Protein AF-A0A942MN88-F1 (afdb_monomer)

Radius of gyration: 26.81 Å; Cα contacts (8 Å, |Δi|>4): 847; chains: 1; bounding box: 69×99×67 Å

Nearest PDB structures (foldseek):
  7yld-assembly2_I  TM=6.747E-01  e=7.958E-02  Homo sapiens
  5nkq-assembly2_E  TM=6.078E-01  e=1.131E-01  Homo sapiens
  8vse-assembly1_B  TM=5.949E-01  e=2.404E-01  Homo sapiens
  5fmv-assembly2_B  TM=5.743E-01  e=1.779E-01  Homo sapiens
  5fn6-assembly1_A  TM=6.094E-01  e=5.941E-01  Homo sapiens

pLDDT: mean 86.39, std 17.45, range [26.77, 98.75]

Structure (mmCIF, N/CA/C/O backbone):
data_AF-A0A942MN88-F1
#
_entry.id   AF-A0A942MN88-F1
#
loop_
_atom_site.group_PDB
_atom_site.id
_atom_site.type_symbol
_atom_site.label_atom_id
_atom_site.label_alt_id
_atom_site.label_comp_id
_atom_site.label_asym_id
_atom_site.label_entity_id
_atom_site.label_seq_id
_atom_site.pdbx_PDB_ins_code
_atom_site.Cartn_x
_atom_site.Cartn_y
_atom_site.Cartn_z
_atom_site.occupancy
_atom_site.B_iso_or_equiv
_atom_site.auth_seq_id
_atom_site.auth_comp_id
_atom_site.auth_asym_id
_atom_site.auth_atom_id
_atom_site.pdbx_PDB_model_num
ATOM 1 N N . MET A 1 1 ? -26.179 -80.599 21.611 1.00 48.19 1 MET A N 1
ATOM 2 C CA . MET A 1 1 ? -25.058 -79.661 21.857 1.00 48.19 1 MET A CA 1
ATOM 3 C C . MET A 1 1 ? -25.198 -78.451 20.947 1.00 48.19 1 MET A C 1
ATOM 5 O O . MET A 1 1 ? -25.072 -78.626 19.746 1.00 48.19 1 MET A O 1
ATOM 9 N N . ARG A 1 2 ? -25.474 -77.267 21.509 1.00 36.81 2 ARG A N 1
ATOM 10 C CA . ARG A 1 2 ? -25.031 -75.930 21.048 1.00 36.81 2 ARG A CA 1
ATOM 11 C C . ARG A 1 2 ? -25.693 -74.883 21.954 1.00 36.81 2 ARG A C 1
ATOM 13 O O . ARG A 1 2 ? -26.876 -74.598 21.826 1.00 36.81 2 ARG A O 1
ATOM 20 N N . ARG A 1 3 ? -24.926 -74.382 22.929 1.00 35.56 3 ARG A N 1
ATOM 21 C CA . ARG A 1 3 ? -25.271 -73.214 23.753 1.00 35.56 3 ARG A CA 1
ATOM 22 C C . ARG A 1 3 ? -25.051 -71.965 22.899 1.00 35.56 3 ARG A C 1
ATOM 24 O O . ARG A 1 3 ? -23.946 -71.768 22.407 1.00 35.56 3 ARG A O 1
ATOM 31 N N . VAL A 1 4 ? -26.077 -71.134 22.744 1.00 38.09 4 VAL A N 1
ATOM 32 C CA . VAL A 1 4 ? -25.936 -69.785 22.184 1.00 38.09 4 VAL A CA 1
ATOM 33 C C . VAL A 1 4 ? -25.640 -68.842 23.347 1.00 38.09 4 VAL A C 1
ATOM 35 O O . VAL A 1 4 ? -26.490 -68.614 24.204 1.00 38.09 4 VAL A O 1
ATOM 38 N N . VAL A 1 5 ? -24.406 -68.347 23.403 1.00 37.16 5 VAL A N 1
ATOM 39 C CA . VAL A 1 5 ? -23.957 -67.322 24.350 1.00 37.16 5 VAL A CA 1
ATOM 40 C C . VAL A 1 5 ? -24.321 -65.958 23.760 1.00 37.16 5 VAL A C 1
ATOM 42 O O . VAL A 1 5 ? -23.873 -65.625 22.666 1.00 37.16 5 VAL A O 1
ATOM 45 N N . ARG A 1 6 ? -25.137 -65.167 24.465 1.00 38.16 6 ARG A N 1
ATOM 46 C CA . ARG A 1 6 ? -25.313 -63.737 24.172 1.00 38.16 6 ARG A CA 1
ATOM 47 C C . ARG A 1 6 ? -24.191 -62.971 24.871 1.00 38.16 6 ARG A C 1
ATOM 49 O O . ARG A 1 6 ? -24.180 -62.887 26.094 1.00 38.16 6 ARG A O 1
ATOM 56 N N . ILE A 1 7 ? -23.246 -62.452 24.091 1.00 36.00 7 ILE A N 1
ATOM 57 C CA . ILE A 1 7 ? -22.217 -61.518 24.557 1.00 36.00 7 ILE A CA 1
ATOM 58 C C . ILE A 1 7 ? -22.755 -60.105 24.328 1.00 36.00 7 ILE A C 1
ATOM 60 O O . ILE A 1 7 ? -22.935 -59.681 23.188 1.00 36.00 7 ILE A O 1
ATOM 64 N N . SER A 1 8 ? -23.029 -59.392 25.417 1.00 38.06 8 SER A N 1
ATOM 65 C CA . SER A 1 8 ? -23.282 -57.953 25.405 1.00 38.06 8 SER A CA 1
ATOM 66 C C . SER A 1 8 ? -21.958 -57.231 25.155 1.00 38.06 8 SER A C 1
ATOM 68 O O . SER A 1 8 ? -21.059 -57.282 25.992 1.00 38.06 8 SER A O 1
ATOM 70 N N . ILE A 1 9 ? -21.818 -56.583 24.000 1.00 36.53 9 ILE A N 1
ATOM 71 C CA . ILE A 1 9 ? -20.652 -55.754 23.680 1.00 36.53 9 ILE A CA 1
ATOM 72 C C . ILE A 1 9 ? -20.867 -54.378 24.319 1.00 36.53 9 ILE A C 1
ATOM 74 O O . ILE A 1 9 ? -21.666 -53.577 23.839 1.00 36.53 9 ILE A O 1
ATOM 78 N N . LEU A 1 10 ? -20.154 -54.116 25.417 1.00 34.75 10 LEU A N 1
ATOM 79 C CA . LEU A 1 10 ? -19.935 -52.769 25.940 1.00 34.75 10 LEU A CA 1
ATOM 80 C C . LEU A 1 10 ? -18.941 -52.070 24.998 1.00 34.75 10 LEU A C 1
ATOM 82 O O . LEU A 1 10 ? -17.760 -52.416 24.969 1.00 34.75 10 LEU A O 1
ATOM 86 N N . ALA A 1 11 ? -19.409 -51.111 24.202 1.00 33.66 11 ALA A N 1
ATOM 87 C CA . ALA A 1 11 ? -18.533 -50.266 23.399 1.00 33.66 11 ALA A CA 1
ATOM 88 C C . ALA A 1 11 ? -17.874 -49.213 24.307 1.00 33.66 11 ALA A C 1
ATOM 90 O O . ALA A 1 11 ? -18.468 -48.182 24.619 1.00 33.66 11 ALA A O 1
ATOM 91 N N . LEU A 1 12 ? -16.645 -49.486 24.755 1.00 33.72 12 LEU A N 1
ATOM 92 C CA . LEU A 1 12 ? -15.771 -48.487 25.369 1.00 33.72 12 LEU A CA 1
ATOM 93 C C . LEU A 1 12 ? -15.267 -47.550 24.258 1.00 33.72 12 LEU A C 1
ATOM 95 O O . LEU A 1 12 ? -14.360 -47.897 23.501 1.00 33.72 12 LEU A O 1
ATOM 99 N N . ALA A 1 13 ? -15.867 -46.368 24.134 1.00 31.88 13 ALA A N 1
ATOM 100 C CA . ALA A 1 13 ? -15.343 -45.315 23.273 1.00 31.88 13 ALA A CA 1
ATOM 101 C C . ALA A 1 13 ? -14.094 -44.705 23.931 1.00 31.88 13 ALA A C 1
ATOM 103 O O . ALA A 1 13 ? -14.189 -43.863 24.823 1.00 31.88 13 ALA A O 1
ATOM 104 N N . PHE A 1 14 ? -12.911 -45.145 23.501 1.00 30.67 14 PHE A N 1
ATOM 105 C CA . PHE A 1 14 ? -11.659 -44.443 23.773 1.00 30.67 14 PHE A CA 1
ATOM 106 C C . PHE A 1 14 ? -11.681 -43.102 23.027 1.00 30.67 14 PHE A C 1
ATOM 108 O O . PHE A 1 14 ? -11.453 -43.043 21.821 1.00 30.67 14 PHE A O 1
ATOM 115 N N . VAL A 1 15 ? -11.961 -42.015 23.747 1.00 33.12 15 VAL A N 1
ATOM 116 C CA . VAL A 1 15 ? -11.754 -40.651 23.249 1.00 33.12 15 VAL A CA 1
ATOM 117 C C . VAL A 1 15 ? -10.251 -40.383 23.267 1.00 33.12 15 VAL A C 1
ATOM 119 O O . VAL A 1 15 ? -9.682 -39.966 24.273 1.00 33.12 15 VAL A O 1
ATOM 122 N N . THR A 1 16 ? -9.578 -40.659 22.153 1.00 32.28 16 THR A N 1
ATOM 123 C CA . THR A 1 16 ? -8.215 -40.177 21.929 1.00 32.28 16 THR A CA 1
ATOM 124 C C . THR A 1 16 ? -8.277 -38.674 21.682 1.00 32.28 16 THR A C 1
ATOM 126 O O . THR A 1 16 ? -8.626 -38.229 20.589 1.00 32.28 16 THR A O 1
ATOM 129 N N . ILE A 1 17 ? -7.959 -37.886 22.707 1.00 34.47 17 ILE A N 1
ATOM 130 C CA . ILE A 1 17 ? -7.768 -36.439 22.588 1.00 34.47 17 ILE A CA 1
ATOM 131 C C . ILE A 1 17 ? -6.492 -36.215 21.771 1.00 34.47 17 ILE A C 1
ATOM 133 O O . ILE A 1 17 ? -5.378 -36.301 22.288 1.00 34.47 17 ILE A O 1
ATOM 137 N N . TRP A 1 18 ? -6.649 -35.941 20.478 1.00 26.77 18 TRP A N 1
ATOM 138 C CA . TRP A 1 18 ? -5.583 -35.345 19.684 1.00 26.77 18 TRP A CA 1
ATOM 139 C C . TRP A 1 18 ? -5.462 -33.877 20.094 1.00 26.77 18 TRP A C 1
ATOM 141 O O . TRP A 1 18 ? -6.282 -33.044 19.718 1.00 26.77 18 TRP A O 1
ATOM 151 N N . PHE A 1 19 ? -4.424 -33.546 20.861 1.00 32.50 19 PHE A N 1
ATOM 152 C CA . PHE A 1 19 ? -3.943 -32.170 20.931 1.00 32.50 19 PHE A CA 1
ATOM 153 C C . PHE A 1 19 ? -3.321 -31.824 19.575 1.00 32.50 19 PHE A C 1
ATOM 155 O O . PHE A 1 19 ? -2.117 -31.974 19.366 1.00 32.50 19 PHE A O 1
ATOM 162 N N . SER A 1 20 ? -4.132 -31.355 18.630 1.00 32.28 20 SER A N 1
ATOM 163 C CA . SER A 1 20 ? -3.608 -30.603 17.498 1.00 32.28 20 SER A CA 1
ATOM 164 C C . SER A 1 20 ? -3.019 -29.310 18.054 1.00 32.28 20 SER A C 1
ATOM 166 O O . SER A 1 20 ? -3.753 -28.409 18.461 1.00 32.28 20 SER A O 1
ATOM 168 N N . LYS A 1 21 ? -1.684 -29.230 18.118 1.00 31.91 21 LYS A N 1
ATOM 169 C CA . LYS A 1 21 ? -0.974 -27.965 18.329 1.00 31.91 21 LYS A CA 1
ATOM 170 C C . LYS A 1 21 ? -1.474 -26.985 17.271 1.00 31.91 21 LYS A C 1
ATOM 172 O O . LYS A 1 21 ? -1.145 -27.119 16.096 1.00 31.91 21 LYS A O 1
ATOM 177 N N . THR A 1 22 ? -2.278 -26.015 17.684 1.00 30.91 22 THR A N 1
ATOM 178 C CA . THR A 1 22 ? -2.626 -24.863 16.859 1.00 30.91 22 THR A CA 1
ATOM 179 C C . THR A 1 22 ? -1.356 -24.053 16.660 1.00 30.91 22 THR A C 1
ATOM 181 O O . THR A 1 22 ? -0.940 -23.293 17.536 1.00 30.91 22 THR A O 1
ATOM 184 N N . TYR A 1 23 ? -0.701 -24.247 15.520 1.00 29.58 23 TYR A N 1
ATOM 185 C CA . TYR A 1 23 ? 0.292 -23.300 15.048 1.00 29.58 23 TYR A CA 1
ATOM 186 C C . TYR A 1 23 ? -0.467 -22.037 14.656 1.00 29.58 23 TYR A C 1
ATOM 188 O O . TYR A 1 23 ? -1.224 -22.036 13.689 1.00 29.58 23 TYR A O 1
ATOM 196 N N . ALA A 1 24 ? -0.293 -20.969 15.433 1.00 30.34 24 ALA A N 1
ATOM 197 C CA . ALA A 1 24 ? -0.663 -19.636 14.995 1.00 30.34 24 ALA A CA 1
ATOM 198 C C . ALA A 1 24 ? 0.116 -19.356 13.702 1.00 30.34 24 ALA A C 1
ATOM 200 O O . ALA A 1 24 ? 1.336 -19.189 13.728 1.00 30.34 24 ALA A O 1
ATOM 201 N N . THR A 1 25 ? -0.569 -19.390 12.562 1.00 29.72 25 THR A N 1
ATOM 202 C CA . THR A 1 25 ? 0.025 -19.091 11.261 1.00 29.72 25 THR A CA 1
ATOM 203 C C . THR A 1 25 ? 0.456 -17.635 11.260 1.00 29.72 25 THR A C 1
ATOM 205 O O . THR A 1 25 ? -0.370 -16.723 11.260 1.00 29.72 25 THR A O 1
ATOM 208 N N . SER A 1 26 ? 1.770 -17.422 11.299 1.00 30.77 26 SER A N 1
ATOM 209 C CA . SER A 1 26 ? 2.384 -16.114 11.141 1.00 30.77 26 SER A CA 1
ATOM 210 C C . SER A 1 26 ? 2.023 -15.577 9.761 1.00 30.77 26 SER A C 1
ATOM 212 O O . SER A 1 26 ? 2.574 -16.029 8.759 1.00 30.77 26 SER A O 1
ATOM 214 N N . THR A 1 27 ? 1.132 -14.599 9.677 1.00 36.47 27 THR A N 1
ATOM 215 C CA . THR A 1 27 ? 1.023 -13.791 8.467 1.00 36.47 27 THR A CA 1
ATOM 216 C C . THR A 1 27 ? 2.273 -12.919 8.448 1.00 36.47 27 THR A C 1
ATOM 218 O O . THR A 1 27 ? 2.169 -11.799 8.850 1.00 36.47 27 THR A O 1
ATOM 221 N N . GLN A 1 28 ? 3.495 -13.367 8.153 1.00 43.44 28 GLN A N 1
ATOM 222 C CA . GLN A 1 28 ? 4.555 -12.430 7.734 1.00 43.44 28 GLN A CA 1
ATOM 223 C C . GLN A 1 28 ? 4.599 -12.424 6.200 1.00 43.44 28 GLN A C 1
ATOM 225 O O . GLN A 1 28 ? 4.146 -13.401 5.612 1.00 43.44 28 GLN A O 1
ATOM 230 N N . LEU A 1 29 ? 5.173 -11.418 5.514 1.00 55.44 29 LEU A N 1
ATOM 231 C CA . LEU A 1 29 ? 5.824 -11.752 4.236 1.00 55.44 29 LEU A CA 1
ATOM 232 C C . LEU A 1 29 ? 6.859 -12.813 4.587 1.00 55.44 29 LEU A C 1
ATOM 234 O O . LEU A 1 29 ? 7.939 -12.487 5.101 1.00 55.44 29 LEU A O 1
ATOM 238 N N . ILE A 1 30 ? 6.463 -14.075 4.419 1.00 60.91 30 ILE A N 1
ATOM 239 C CA . ILE A 1 30 ? 7.318 -15.226 4.621 1.00 60.91 30 ILE A CA 1
ATOM 240 C C . ILE A 1 30 ? 8.182 -15.252 3.380 1.00 60.91 30 ILE A C 1
ATOM 242 O O . ILE A 1 30 ? 7.844 -15.832 2.351 1.00 60.91 30 ILE A O 1
ATOM 246 N N . LEU A 1 31 ? 9.288 -14.525 3.480 1.00 72.38 31 LEU A N 1
ATOM 247 C CA . LEU A 1 31 ? 10.402 -14.737 2.587 1.00 72.38 31 LEU A CA 1
ATOM 248 C C . LEU A 1 31 ? 10.834 -16.193 2.775 1.00 72.38 31 LEU A C 1
ATOM 250 O O . LEU A 1 31 ? 10.875 -16.690 3.902 1.00 72.38 31 LEU A O 1
ATOM 254 N N . ASP A 1 32 ? 11.149 -16.871 1.683 1.00 79.25 32 ASP A N 1
ATOM 255 C CA . ASP A 1 32 ? 11.438 -18.308 1.659 1.00 79.25 32 ASP A CA 1
ATOM 256 C C . ASP A 1 32 ? 12.740 -18.720 2.379 1.00 79.25 32 ASP A C 1
ATOM 258 O O . ASP A 1 32 ? 13.160 -19.872 2.307 1.00 79.25 32 ASP A O 1
ATOM 262 N N . GLY A 1 33 ? 13.395 -17.781 3.064 1.00 81.00 33 GLY A N 1
ATOM 263 C CA . GLY A 1 33 ? 14.619 -17.997 3.829 1.00 81.00 33 GLY A CA 1
ATOM 264 C C . GLY A 1 33 ? 15.885 -17.943 2.980 1.00 81.00 33 GLY A C 1
ATOM 265 O O . GLY A 1 33 ? 16.982 -18.004 3.531 1.00 81.00 33 GLY A O 1
ATOM 266 N N . THR A 1 34 ? 15.767 -17.800 1.656 1.00 89.12 34 THR A N 1
ATOM 267 C CA . THR A 1 34 ? 16.928 -17.753 0.757 1.00 89.12 34 THR A CA 1
ATOM 268 C C . THR A 1 34 ? 17.582 -16.374 0.697 1.00 89.12 34 THR A C 1
ATOM 270 O O . THR A 1 34 ? 18.749 -16.273 0.312 1.00 89.12 34 THR A O 1
ATOM 273 N N . GLN A 1 35 ? 16.860 -15.322 1.088 1.00 92.06 35 GLN A N 1
ATOM 274 C CA . GLN A 1 35 ? 17.351 -13.948 1.126 1.00 92.06 35 GLN A CA 1
ATOM 275 C C . GLN A 1 35 ? 18.503 -13.768 2.107 1.00 92.06 35 GLN A C 1
ATOM 277 O O . GLN A 1 35 ? 18.59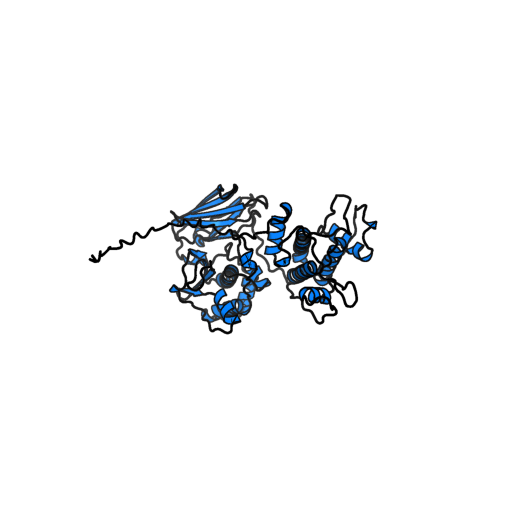4 -14.417 3.151 1.00 92.06 35 GLN A O 1
ATOM 282 N N . SER A 1 36 ? 19.353 -12.803 1.803 1.00 86.00 36 SER A N 1
ATOM 283 C CA . SER A 1 36 ? 20.336 -12.300 2.744 1.00 86.00 36 SER A CA 1
ATOM 284 C C . SER A 1 36 ? 19.664 -11.487 3.855 1.00 86.00 36 SER A C 1
ATOM 286 O O . SER A 1 36 ? 18.686 -10.776 3.625 1.00 86.00 36 SER A O 1
ATOM 288 N N . THR A 1 37 ? 20.224 -11.520 5.067 1.00 77.56 37 THR A N 1
ATOM 289 C CA . THR A 1 37 ? 19.676 -10.791 6.227 1.00 77.56 37 THR A CA 1
ATOM 290 C C . THR A 1 37 ? 19.507 -9.295 5.954 1.00 77.56 37 THR A C 1
ATOM 292 O O . THR A 1 37 ? 18.503 -8.706 6.345 1.00 77.56 37 THR A O 1
ATOM 295 N N . TRP A 1 38 ? 20.455 -8.689 5.233 1.00 85.50 38 TRP A N 1
ATOM 296 C CA . TRP A 1 38 ? 20.420 -7.268 4.874 1.00 85.50 38 TRP A CA 1
ATOM 297 C C . TRP A 1 38 ? 19.287 -6.916 3.896 1.00 85.50 38 TRP A C 1
ATOM 299 O O . TRP A 1 38 ? 18.850 -5.771 3.865 1.00 85.50 38 TRP A O 1
ATOM 309 N N . ALA A 1 39 ? 18.794 -7.883 3.117 1.00 81.50 39 ALA A N 1
ATOM 310 C CA . ALA A 1 39 ? 17.769 -7.660 2.102 1.00 81.50 39 ALA A CA 1
ATOM 311 C C . ALA A 1 39 ? 16.340 -7.741 2.665 1.00 81.50 39 ALA A C 1
ATOM 313 O O . ALA A 1 39 ? 15.406 -7.273 2.024 1.00 81.50 39 ALA A O 1
ATOM 314 N N . VAL A 1 40 ? 16.146 -8.309 3.862 1.00 72.50 40 VAL A N 1
ATOM 315 C CA . VAL A 1 40 ? 14.815 -8.624 4.416 1.00 72.50 40 VAL A CA 1
ATOM 316 C C . VAL A 1 40 ? 13.879 -7.412 4.453 1.00 72.50 40 VAL A C 1
ATOM 318 O O . VAL A 1 40 ? 12.733 -7.514 4.014 1.00 72.50 40 VAL A O 1
ATOM 321 N N . ASN A 1 41 ? 14.346 -6.277 4.978 1.00 66.69 41 ASN A N 1
ATOM 322 C CA . ASN A 1 41 ? 13.515 -5.076 5.103 1.00 66.69 41 ASN A CA 1
ATOM 323 C C . ASN A 1 41 ? 13.271 -4.426 3.742 1.00 66.69 41 ASN A C 1
ATOM 325 O O . ASN A 1 41 ? 12.131 -4.143 3.395 1.00 66.69 41 ASN A O 1
ATOM 329 N N . GLU A 1 42 ? 14.316 -4.297 2.929 1.00 80.50 42 GLU A N 1
ATOM 330 C CA . GLU A 1 42 ? 14.217 -3.695 1.599 1.00 80.50 42 GLU A CA 1
ATOM 331 C C . GLU A 1 42 ? 13.272 -4.484 0.677 1.00 80.50 42 GLU A C 1
ATOM 333 O O . GLU A 1 42 ? 12.507 -3.897 -0.082 1.00 80.50 42 GLU A O 1
ATOM 338 N N . LEU A 1 43 ? 13.269 -5.819 0.769 1.00 71.50 43 LEU A N 1
ATOM 339 C CA . LEU A 1 43 ? 12.345 -6.689 0.034 1.00 71.50 43 LEU A CA 1
ATOM 340 C C . LEU A 1 43 ? 10.894 -6.505 0.490 1.00 71.50 43 LEU A C 1
ATOM 342 O O . LEU A 1 43 ? 9.980 -6.512 -0.336 1.00 71.50 43 LEU A O 1
ATOM 346 N N . ARG A 1 44 ? 10.674 -6.326 1.797 1.00 73.44 44 ARG A N 1
ATOM 347 C CA . ARG A 1 44 ? 9.346 -6.034 2.359 1.00 73.44 44 ARG A CA 1
ATOM 348 C C . ARG A 1 44 ? 8.843 -4.665 1.930 1.00 73.44 44 ARG A C 1
ATOM 350 O O . ARG A 1 44 ? 7.673 -4.553 1.587 1.00 73.44 44 ARG A O 1
ATOM 357 N N . GLU A 1 45 ? 9.716 -3.665 1.910 1.00 67.25 45 GLU A N 1
ATOM 358 C CA . GLU A 1 45 ? 9.400 -2.317 1.435 1.00 67.25 45 GLU A CA 1
ATOM 359 C C . GLU A 1 45 ? 9.126 -2.306 -0.072 1.00 67.25 45 GLU A C 1
ATOM 361 O O . GLU A 1 45 ? 8.135 -1.745 -0.523 1.00 67.25 45 GLU A O 1
ATOM 366 N N . ALA A 1 46 ? 9.941 -2.989 -0.877 1.00 71.19 46 ALA A N 1
ATOM 367 C CA . ALA A 1 46 ? 9.689 -3.111 -2.311 1.00 71.19 46 ALA A CA 1
ATOM 368 C C . ALA A 1 46 ? 8.337 -3.790 -2.592 1.00 71.19 46 ALA A C 1
ATOM 370 O O . ALA A 1 46 ? 7.588 -3.360 -3.473 1.00 71.19 46 ALA A O 1
ATOM 371 N N . PHE A 1 47 ? 8.006 -4.829 -1.820 1.00 70.25 47 PHE A N 1
ATOM 372 C CA . PHE A 1 47 ? 6.704 -5.486 -1.872 1.00 70.25 47 PHE A CA 1
ATOM 373 C C . PHE A 1 47 ? 5.573 -4.548 -1.437 1.00 70.25 47 PHE A C 1
ATOM 375 O O . PHE A 1 47 ? 4.568 -4.444 -2.140 1.00 70.25 47 PHE A O 1
ATOM 382 N N . SER A 1 48 ? 5.741 -3.815 -0.332 1.00 60.31 48 SER A N 1
ATOM 383 C CA . SER A 1 48 ? 4.733 -2.864 0.140 1.00 60.31 48 SER A CA 1
ATOM 384 C C . SER A 1 48 ? 4.543 -1.697 -0.816 1.00 60.31 48 SER A C 1
ATOM 386 O O . SER A 1 48 ? 3.453 -1.160 -0.844 1.00 60.31 48 SER A O 1
ATOM 388 N N . LEU A 1 49 ? 5.536 -1.336 -1.629 1.00 67.88 49 LEU A N 1
ATOM 389 C CA . LEU A 1 49 ? 5.438 -0.327 -2.688 1.00 67.88 49 LEU A CA 1
ATOM 390 C C . LEU A 1 49 ? 4.859 -0.875 -4.008 1.00 67.88 49 LEU A C 1
ATOM 392 O O . LEU A 1 49 ? 4.801 -0.148 -4.994 1.00 67.88 49 LEU A O 1
ATOM 396 N N . ASN A 1 50 ? 4.434 -2.145 -4.052 1.00 74.94 50 ASN A N 1
ATOM 397 C CA . ASN A 1 50 ? 3.951 -2.835 -5.258 1.00 74.94 50 ASN A CA 1
ATOM 398 C C . ASN A 1 50 ? 4.978 -2.887 -6.415 1.00 74.94 50 ASN A C 1
ATOM 400 O O . ASN A 1 50 ? 4.627 -3.065 -7.586 1.00 74.94 50 ASN A O 1
ATOM 404 N N . LEU A 1 51 ? 6.268 -2.790 -6.087 1.00 82.88 51 LEU A N 1
ATOM 405 C CA . LEU A 1 51 ? 7.373 -2.832 -7.051 1.00 82.88 51 LEU A CA 1
ATOM 406 C C . LEU A 1 51 ? 7.837 -4.261 -7.367 1.00 82.88 51 LEU A C 1
ATOM 408 O O . LEU A 1 51 ? 8.764 -4.462 -8.149 1.00 82.88 51 LEU A O 1
ATOM 412 N N . THR A 1 52 ? 7.196 -5.266 -6.772 1.00 85.38 52 THR A N 1
ATOM 413 C CA . THR A 1 52 ? 7.530 -6.685 -6.935 1.00 85.38 52 THR A CA 1
ATOM 414 C C . THR A 1 52 ? 6.337 -7.492 -7.441 1.00 85.38 52 THR A C 1
ATOM 416 O O . THR A 1 52 ? 5.228 -6.979 -7.600 1.00 85.38 52 THR A O 1
ATOM 419 N N . TYR A 1 53 ? 6.578 -8.768 -7.743 1.00 78.00 53 TYR A N 1
ATOM 420 C CA . TYR A 1 53 ? 5.553 -9.757 -8.076 1.00 78.00 53 TYR A CA 1
ATOM 421 C C . TYR A 1 53 ? 6.004 -11.150 -7.596 1.00 78.00 53 TYR A C 1
ATOM 423 O O . TYR A 1 53 ? 7.200 -11.334 -7.347 1.00 78.00 53 TYR A O 1
ATOM 431 N N . PRO A 1 54 ? 5.104 -12.143 -7.465 1.00 81.19 54 PRO A N 1
ATOM 432 C CA . PRO A 1 54 ? 5.397 -13.393 -6.754 1.00 81.19 54 PRO A CA 1
ATOM 433 C C . PRO A 1 54 ? 6.669 -14.125 -7.207 1.00 81.19 54 PRO A C 1
ATOM 435 O O . PRO A 1 54 ? 7.430 -14.620 -6.376 1.00 81.19 54 PRO A O 1
ATOM 438 N N . THR A 1 55 ? 6.963 -14.146 -8.511 1.00 82.50 55 THR A N 1
ATOM 439 C CA . THR A 1 55 ? 8.115 -14.884 -9.056 1.00 82.50 55 THR A CA 1
ATOM 440 C C . THR A 1 55 ? 9.460 -14.356 -8.564 1.00 82.50 55 THR A C 1
ATOM 442 O O . THR A 1 55 ? 10.382 -15.156 -8.412 1.00 82.50 55 THR A O 1
ATOM 445 N N . VAL A 1 56 ? 9.590 -13.049 -8.302 1.00 90.38 56 VAL A N 1
ATOM 446 C CA . VAL A 1 56 ? 10.833 -12.446 -7.775 1.00 90.38 56 VAL A CA 1
ATOM 447 C C . VAL A 1 56 ? 10.874 -12.395 -6.247 1.00 90.38 56 VAL A C 1
ATOM 449 O O . VAL A 1 56 ? 11.892 -12.003 -5.686 1.00 90.38 56 VAL A O 1
ATOM 452 N N . MET A 1 57 ? 9.806 -12.829 -5.572 1.00 88.00 57 MET A N 1
ATOM 453 C CA . MET A 1 57 ? 9.706 -12.881 -4.107 1.00 88.00 57 MET A CA 1
ATOM 454 C C . MET A 1 57 ? 10.062 -14.265 -3.538 1.00 88.00 57 MET A C 1
ATOM 456 O O . MET A 1 57 ? 9.522 -14.690 -2.522 1.00 88.00 57 MET A O 1
ATOM 460 N N . ASN A 1 58 ? 10.970 -14.973 -4.211 1.00 85.25 58 ASN A N 1
ATOM 461 C CA . ASN A 1 58 ? 11.553 -16.249 -3.795 1.00 85.25 58 ASN A CA 1
ATOM 462 C C . ASN A 1 58 ? 12.943 -16.423 -4.435 1.00 85.25 58 ASN A C 1
ATOM 464 O O . ASN A 1 58 ? 13.304 -15.679 -5.350 1.00 85.25 58 ASN A O 1
ATOM 468 N N . ASN A 1 59 ? 13.705 -17.427 -4.002 1.00 88.94 59 ASN A N 1
ATOM 469 C CA . ASN A 1 59 ? 15.053 -17.774 -4.451 1.00 88.94 59 ASN A CA 1
ATOM 470 C C . ASN A 1 59 ? 15.923 -16.527 -4.648 1.00 88.94 59 ASN A C 1
ATOM 472 O O . ASN A 1 59 ? 16.455 -16.278 -5.727 1.00 88.94 59 ASN A O 1
ATOM 476 N N . PHE A 1 60 ? 16.011 -15.704 -3.611 1.00 91.94 60 PHE A N 1
ATOM 477 C CA . PHE A 1 60 ? 16.489 -14.324 -3.658 1.00 91.94 60 PHE A CA 1
ATOM 478 C C . PHE A 1 60 ? 17.945 -14.177 -4.105 1.00 91.94 60 PHE A C 1
ATOM 480 O O . PHE A 1 60 ? 18.289 -13.195 -4.759 1.00 91.94 60 PHE A O 1
ATOM 487 N N . LYS A 1 61 ? 18.782 -15.180 -3.823 1.00 94.38 61 LYS A N 1
ATOM 488 C CA . LYS A 1 61 ? 20.185 -15.236 -4.266 1.00 94.38 61 LYS A CA 1
ATOM 489 C C . LYS A 1 61 ? 20.359 -15.702 -5.710 1.00 94.38 61 LYS A C 1
ATOM 491 O O . LYS A 1 61 ? 21.460 -15.618 -6.239 1.00 94.38 61 LYS A O 1
ATOM 496 N N . ARG A 1 62 ? 19.302 -16.206 -6.352 1.00 96.31 62 ARG A N 1
ATOM 497 C CA . ARG A 1 62 ? 19.354 -16.609 -7.757 1.00 96.31 62 ARG A CA 1
ATOM 498 C C . ARG A 1 62 ? 19.499 -15.375 -8.632 1.00 96.31 62 ARG A C 1
ATOM 500 O O . ARG A 1 62 ? 18.794 -14.389 -8.424 1.00 96.31 62 ARG A O 1
ATOM 507 N N . ASP A 1 63 ? 20.340 -15.480 -9.649 1.00 98.31 63 ASP A N 1
ATOM 508 C CA . ASP A 1 63 ? 20.459 -14.461 -10.684 1.00 98.31 63 ASP A CA 1
ATOM 509 C C . ASP A 1 63 ? 19.104 -14.206 -11.350 1.00 98.31 63 ASP A C 1
ATOM 511 O O . ASP A 1 63 ? 18.413 -15.141 -11.785 1.00 98.31 63 ASP A O 1
ATOM 515 N N . ILE A 1 64 ? 18.719 -12.934 -11.418 1.00 98.50 64 ILE A N 1
ATOM 516 C CA . ILE A 1 64 ? 17.462 -12.517 -12.030 1.00 98.50 64 ILE A CA 1
ATOM 517 C C . ILE A 1 64 ? 17.533 -12.691 -13.548 1.00 98.50 64 ILE A C 1
ATOM 519 O O . ILE A 1 64 ? 18.581 -12.484 -14.169 1.00 98.50 64 ILE A O 1
ATOM 523 N N . THR A 1 65 ? 16.419 -13.086 -14.159 1.00 98.62 65 THR A N 1
ATOM 524 C CA . THR A 1 65 ? 16.344 -13.190 -15.621 1.00 98.62 65 THR A CA 1
ATOM 525 C C . THR A 1 65 ? 15.979 -11.861 -16.284 1.00 98.62 65 THR A C 1
ATOM 527 O O . THR A 1 65 ? 15.429 -10.955 -15.651 1.00 98.62 65 THR A O 1
ATOM 530 N N . ARG A 1 66 ? 16.225 -11.764 -17.597 1.00 98.38 66 ARG A N 1
ATOM 531 C CA . ARG A 1 66 ? 15.771 -10.653 -18.452 1.00 98.38 66 ARG A CA 1
ATOM 532 C C . ARG A 1 66 ? 14.272 -10.398 -18.314 1.00 98.38 66 ARG A C 1
ATOM 534 O O . ARG A 1 66 ? 13.857 -9.249 -18.167 1.00 98.38 66 ARG A O 1
ATOM 541 N N . GLU A 1 67 ? 13.459 -11.451 -18.351 1.00 98.25 67 GLU A N 1
ATOM 542 C CA . GLU A 1 67 ? 12.001 -11.348 -18.216 1.00 98.25 67 GLU A CA 1
ATOM 543 C C . GLU A 1 67 ? 11.578 -10.911 -16.808 1.00 98.25 67 GLU A C 1
ATOM 545 O O . GLU A 1 67 ? 10.733 -10.022 -16.653 1.00 98.25 67 GLU A O 1
ATOM 550 N N . GLU A 1 68 ? 12.209 -11.480 -15.779 1.00 97.81 68 GLU A N 1
ATOM 551 C CA . GLU A 1 68 ? 11.919 -11.133 -14.391 1.00 97.81 68 GLU A CA 1
ATOM 552 C C . GLU A 1 68 ? 12.195 -9.655 -14.117 1.00 97.81 68 GLU A C 1
ATOM 554 O O . GLU A 1 68 ? 11.363 -8.975 -13.512 1.00 97.81 68 GLU A O 1
ATOM 559 N N . PHE A 1 69 ? 13.325 -9.144 -14.610 1.00 98.75 69 PHE A N 1
ATOM 560 C CA . PHE A 1 69 ? 13.673 -7.740 -14.443 1.00 98.75 69 PHE A CA 1
ATOM 561 C C . PHE A 1 69 ? 12.810 -6.810 -15.298 1.00 98.75 69 PHE A C 1
ATOM 563 O O . PHE A 1 69 ? 12.425 -5.743 -14.833 1.00 98.75 69 PHE A O 1
ATOM 570 N N . SER A 1 70 ? 12.437 -7.225 -16.514 1.00 98.38 70 SER A N 1
ATOM 571 C CA . SER A 1 70 ? 11.502 -6.461 -17.358 1.00 98.38 70 SER A CA 1
ATOM 572 C C . SER A 1 70 ? 10.169 -6.238 -16.652 1.00 98.38 70 SER A C 1
ATOM 574 O O . SER A 1 70 ? 9.635 -5.134 -16.677 1.00 98.38 70 SER A O 1
ATOM 576 N N . THR A 1 71 ? 9.678 -7.260 -15.950 1.00 96.31 71 THR A N 1
ATOM 577 C CA . THR A 1 71 ? 8.428 -7.179 -15.186 1.00 96.31 71 THR A CA 1
ATOM 578 C C . THR A 1 71 ? 8.502 -6.138 -14.069 1.00 96.31 71 THR A C 1
ATOM 580 O O . THR A 1 71 ? 7.625 -5.282 -13.956 1.00 96.31 71 THR A O 1
ATOM 583 N N . ILE A 1 72 ? 9.559 -6.158 -13.251 1.00 98.00 72 ILE A N 1
ATOM 584 C CA . ILE A 1 72 ? 9.703 -5.162 -12.176 1.00 98.00 72 ILE A CA 1
ATOM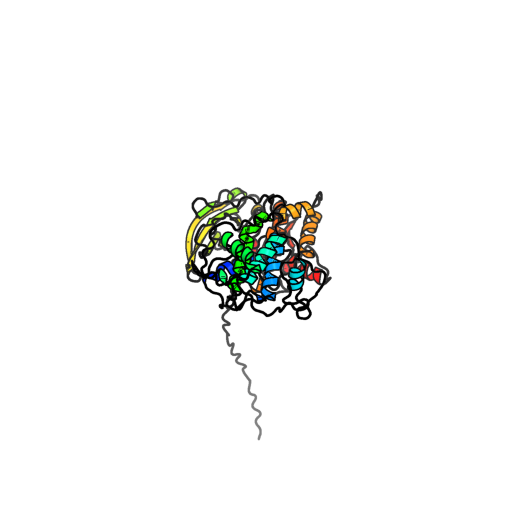 585 C C . ILE A 1 72 ? 10.099 -3.770 -12.693 1.00 98.00 72 ILE A C 1
ATOM 587 O O . ILE A 1 72 ? 9.777 -2.776 -12.049 1.00 98.00 72 ILE A O 1
ATOM 591 N N . ALA A 1 73 ? 10.706 -3.664 -13.879 1.00 98.56 73 ALA A N 1
ATOM 592 C CA . ALA A 1 73 ? 10.934 -2.386 -14.555 1.00 98.56 73 ALA A CA 1
ATOM 593 C C . ALA A 1 73 ? 9.624 -1.756 -15.065 1.00 98.56 73 ALA A C 1
ATOM 595 O O . ALA A 1 73 ? 9.442 -0.546 -14.951 1.00 98.56 73 ALA A O 1
ATOM 596 N N . VAL A 1 74 ? 8.670 -2.559 -15.555 1.00 97.19 74 VAL A N 1
ATOM 597 C CA . VAL A 1 74 ? 7.315 -2.066 -15.860 1.00 97.19 74 VAL A CA 1
ATOM 598 C C . VAL A 1 74 ? 6.613 -1.613 -14.586 1.00 97.19 74 VAL A C 1
ATOM 600 O O . VAL A 1 74 ? 6.066 -0.517 -14.564 1.00 97.19 74 VAL A O 1
ATOM 603 N N . LYS A 1 75 ? 6.689 -2.384 -13.494 1.00 92.62 75 LYS A N 1
ATOM 604 C CA . LYS A 1 75 ? 6.136 -1.951 -12.198 1.00 92.62 75 LYS A CA 1
ATOM 605 C C . LYS A 1 75 ? 6.740 -0.637 -11.708 1.00 92.62 75 LYS A C 1
ATOM 607 O O . LYS A 1 75 ? 6.009 0.201 -11.193 1.00 92.62 75 LYS A O 1
ATOM 612 N N . LEU A 1 76 ? 8.041 -0.432 -11.910 1.00 97.12 76 LEU A N 1
ATOM 613 C CA . LEU A 1 76 ? 8.702 0.840 -11.627 1.00 97.12 76 LEU A CA 1
ATOM 614 C C . LEU A 1 76 ? 8.136 1.984 -12.475 1.00 97.12 76 LEU A C 1
ATOM 616 O O . LEU A 1 76 ? 7.831 3.036 -11.926 1.00 97.12 76 LEU A O 1
ATOM 620 N N . TYR A 1 77 ? 7.978 1.782 -13.785 1.00 95.88 77 TYR A N 1
ATOM 621 C CA . TYR A 1 77 ? 7.355 2.765 -14.676 1.00 95.88 77 TYR A CA 1
ATOM 622 C C . TYR A 1 77 ? 5.932 3.117 -14.226 1.00 95.88 77 TYR A C 1
ATOM 624 O O . TYR A 1 77 ? 5.601 4.295 -14.095 1.00 95.88 77 TYR A O 1
ATOM 632 N N . GLU A 1 78 ? 5.095 2.110 -13.967 1.00 86.38 78 GLU A N 1
ATOM 633 C CA . GLU A 1 78 ? 3.709 2.329 -13.548 1.00 86.38 78 GLU A CA 1
ATOM 634 C C . GLU A 1 78 ? 3.648 3.026 -12.188 1.00 86.38 78 GLU A C 1
ATOM 636 O O . GLU A 1 78 ? 2.870 3.959 -12.022 1.00 86.38 78 GLU A O 1
ATOM 641 N N . GLY A 1 79 ? 4.506 2.627 -11.245 1.00 79.69 79 GLY A N 1
ATOM 642 C CA . GLY A 1 79 ? 4.599 3.264 -9.935 1.00 79.69 79 GLY A CA 1
ATOM 643 C C . GLY A 1 79 ? 5.072 4.714 -10.020 1.00 79.69 79 GLY A C 1
ATOM 644 O O . GLY A 1 79 ? 4.527 5.577 -9.344 1.00 79.69 79 GLY A O 1
ATOM 645 N N . LEU A 1 80 ? 6.072 5.015 -10.854 1.00 82.19 80 LEU A N 1
ATOM 646 C CA . LEU A 1 80 ? 6.565 6.384 -11.017 1.00 82.19 80 LEU A CA 1
ATOM 647 C C . LEU A 1 80 ? 5.536 7.277 -11.715 1.00 82.19 80 LEU A C 1
ATOM 649 O O . LEU A 1 80 ? 5.357 8.420 -11.321 1.00 82.19 80 LEU A O 1
ATOM 653 N N . THR A 1 81 ? 4.875 6.779 -12.759 1.00 78.56 81 THR A N 1
ATOM 654 C CA . THR A 1 81 ? 4.030 7.608 -13.634 1.00 78.56 81 THR A CA 1
ATOM 655 C C . THR A 1 81 ? 2.552 7.623 -13.266 1.00 78.56 81 THR A C 1
ATOM 657 O O . THR A 1 81 ? 1.820 8.467 -13.785 1.00 78.56 81 THR A O 1
ATOM 660 N N . GLY A 1 82 ? 2.089 6.665 -12.459 1.00 74.12 82 GLY A N 1
ATOM 661 C CA . GLY A 1 82 ? 0.666 6.377 -12.256 1.00 74.12 82 GLY A CA 1
ATOM 662 C C . GLY A 1 82 ? -0.041 5.849 -13.514 1.00 74.12 82 GLY A C 1
ATOM 663 O O . GLY A 1 82 ? -1.254 5.640 -13.509 1.00 74.12 82 GLY A O 1
ATOM 664 N N . LYS A 1 83 ? 0.679 5.642 -14.627 1.00 79.88 83 LYS A N 1
ATOM 665 C CA . LYS A 1 83 ? 0.113 5.194 -15.905 1.00 79.88 83 LYS A CA 1
ATOM 666 C C . LYS A 1 83 ? 0.302 3.698 -16.062 1.00 79.88 83 LYS A C 1
ATOM 668 O O . LYS A 1 83 ? 1.401 3.182 -15.885 1.00 79.88 83 LYS A O 1
ATOM 673 N N . LYS A 1 84 ? -0.754 3.004 -16.488 1.00 81.06 84 LYS A N 1
ATOM 674 C CA . LYS A 1 84 ? -0.657 1.592 -16.865 1.00 81.06 84 LYS A CA 1
ATOM 675 C C . LYS A 1 84 ? 0.037 1.431 -18.208 1.00 81.06 84 LYS A C 1
ATOM 677 O O . LYS A 1 84 ? -0.337 2.065 -19.194 1.00 81.06 84 LYS A O 1
ATOM 682 N N . ALA A 1 85 ? 1.039 0.562 -18.239 1.00 86.25 85 ALA A N 1
ATOM 683 C CA . ALA A 1 85 ? 1.768 0.258 -19.453 1.00 86.25 85 ALA A CA 1
ATOM 684 C C . ALA A 1 85 ? 0.916 -0.628 -20.373 1.00 86.25 85 ALA A C 1
ATOM 686 O O . ALA A 1 85 ? 0.248 -1.567 -19.931 1.00 86.25 85 ALA A O 1
ATOM 687 N N . SER A 1 86 ? 0.965 -0.348 -21.672 1.00 87.56 86 SER A N 1
ATOM 688 C CA . SER A 1 86 ? 0.310 -1.139 -22.717 1.00 87.56 86 SER A CA 1
ATOM 689 C C . SER A 1 86 ? 1.330 -1.561 -23.775 1.00 87.56 86 SER A C 1
ATOM 691 O O . SER A 1 86 ? 2.448 -1.046 -23.812 1.00 87.56 86 SER A O 1
ATOM 693 N N . TYR A 1 87 ? 0.967 -2.538 -24.605 1.00 90.31 87 TYR A N 1
ATOM 694 C CA . TYR A 1 87 ? 1.781 -2.994 -25.729 1.00 90.31 87 TYR A CA 1
ATOM 695 C C . TYR A 1 87 ? 0.913 -3.129 -26.979 1.00 90.31 87 TYR A C 1
ATOM 697 O O . TYR A 1 87 ? -0.288 -3.378 -26.873 1.00 90.31 87 TYR A O 1
ATOM 705 N N . THR A 1 88 ? 1.511 -2.951 -28.155 1.00 85.94 88 THR A N 1
ATOM 706 C CA . THR A 1 88 ? 0.788 -2.944 -29.441 1.00 85.94 88 THR A CA 1
ATOM 707 C C . THR A 1 88 ? 1.050 -4.192 -30.274 1.00 85.94 88 THR A C 1
ATOM 709 O O . THR A 1 88 ? 0.135 -4.713 -30.907 1.00 85.94 88 THR A O 1
ATOM 712 N N . ASN A 1 89 ? 2.282 -4.698 -30.277 1.00 91.50 89 ASN A N 1
ATOM 713 C CA . ASN A 1 89 ? 2.676 -5.879 -31.035 1.00 91.50 89 ASN A CA 1
ATOM 714 C C . ASN A 1 89 ? 3.654 -6.765 -30.249 1.00 91.50 89 ASN A C 1
ATOM 716 O O . ASN A 1 89 ? 4.205 -6.370 -29.221 1.00 91.50 89 ASN A O 1
ATOM 720 N N . ASN A 1 90 ? 3.854 -7.989 -30.742 1.00 95.44 90 ASN A N 1
ATOM 721 C CA . ASN A 1 90 ? 4.898 -8.884 -30.259 1.00 95.44 90 ASN A CA 1
ATOM 722 C C . ASN A 1 90 ? 5.862 -9.214 -31.408 1.00 95.44 90 ASN A C 1
ATOM 724 O O . ASN A 1 90 ? 5.479 -9.980 -32.295 1.00 95.44 90 ASN A O 1
ATOM 728 N N . PRO A 1 91 ? 7.089 -8.666 -31.417 1.00 95.75 91 PRO A N 1
ATOM 729 C CA . PRO A 1 91 ? 8.094 -9.027 -32.413 1.00 95.75 91 PRO A CA 1
ATOM 730 C C . PRO A 1 91 ? 8.835 -10.329 -32.069 1.00 95.75 91 PRO A C 1
ATOM 732 O O . PRO A 1 91 ? 9.584 -10.840 -32.899 1.00 95.75 91 PRO A O 1
ATOM 735 N N . PHE A 1 92 ? 8.676 -10.846 -30.848 1.00 96.75 92 PHE A N 1
ATOM 736 C CA . PHE A 1 92 ? 9.464 -11.948 -30.319 1.00 96.75 92 PHE A CA 1
ATOM 737 C C . PHE A 1 92 ? 8.760 -13.292 -30.491 1.00 96.75 92 PHE A C 1
ATOM 739 O O . PHE A 1 92 ? 7.570 -13.445 -30.206 1.00 96.75 92 PHE A O 1
ATOM 746 N N . VAL A 1 93 ? 9.521 -14.296 -30.921 1.00 96.88 93 VAL A N 1
ATOM 747 C CA . VAL A 1 93 ? 9.023 -15.671 -31.073 1.00 96.88 93 VAL A CA 1
ATOM 748 C C . VAL A 1 93 ? 9.169 -16.489 -29.790 1.00 96.88 93 VAL A C 1
ATOM 750 O O . VAL A 1 93 ? 8.466 -17.479 -29.614 1.00 96.88 93 VAL A O 1
ATOM 753 N N . ASP A 1 94 ? 10.055 -16.066 -28.887 1.00 95.94 94 ASP A N 1
ATOM 754 C CA . ASP A 1 94 ? 10.502 -16.810 -27.706 1.00 95.94 94 ASP A CA 1
ATOM 755 C C . ASP A 1 94 ? 9.891 -16.321 -26.381 1.00 95.94 94 ASP A C 1
ATOM 757 O O . ASP A 1 94 ? 10.197 -16.869 -25.324 1.00 95.94 94 ASP A O 1
ATOM 761 N N . THR A 1 95 ? 9.002 -15.322 -26.407 1.00 93.44 95 THR A N 1
ATOM 762 C CA . THR A 1 95 ? 8.217 -14.912 -25.234 1.00 93.44 95 THR A CA 1
ATOM 763 C C . THR A 1 95 ? 6.815 -14.445 -25.621 1.00 93.44 95 THR A C 1
ATOM 765 O O . THR A 1 95 ? 6.581 -13.840 -26.670 1.00 93.44 95 THR A O 1
ATOM 768 N N . ARG A 1 96 ? 5.853 -14.743 -24.744 1.00 90.50 96 ARG A N 1
ATOM 769 C CA . ARG A 1 96 ? 4.476 -14.225 -24.777 1.00 90.50 96 ARG A CA 1
ATOM 770 C C . ARG A 1 96 ? 4.147 -13.428 -23.512 1.00 90.50 96 ARG A C 1
ATOM 772 O O . ARG A 1 96 ? 2.990 -13.078 -23.301 1.00 90.50 96 ARG A O 1
ATOM 779 N N . ASN A 1 97 ? 5.146 -13.159 -22.667 1.00 89.75 97 ASN A N 1
ATOM 780 C CA . ASN A 1 97 ? 4.952 -12.443 -21.416 1.00 89.75 97 ASN A CA 1
ATOM 781 C C . ASN A 1 97 ? 4.592 -10.980 -21.709 1.00 89.75 97 ASN A C 1
ATOM 783 O O . ASN A 1 97 ? 5.395 -10.223 -22.255 1.00 89.75 97 ASN A O 1
ATOM 787 N N . THR A 1 98 ? 3.383 -10.572 -21.328 1.00 92.69 98 THR A N 1
ATOM 788 C CA . THR A 1 98 ? 2.859 -9.232 -21.613 1.00 92.69 98 THR A CA 1
ATOM 789 C C . THR A 1 98 ? 3.689 -8.121 -20.982 1.00 92.69 98 THR A C 1
ATOM 791 O O . THR A 1 98 ? 3.759 -7.035 -21.545 1.00 92.69 98 THR A O 1
ATOM 794 N N . GLU A 1 99 ? 4.353 -8.374 -19.855 1.00 92.00 99 GLU A N 1
ATOM 795 C CA . GLU A 1 99 ? 5.212 -7.388 -19.195 1.00 92.00 99 GLU A CA 1
ATOM 796 C C . GLU A 1 99 ? 6.498 -7.141 -19.986 1.00 92.00 99 GLU A C 1
ATOM 798 O O . GLU A 1 99 ? 6.944 -6.002 -20.103 1.00 92.00 99 GLU A O 1
ATOM 803 N N . VAL A 1 100 ? 7.044 -8.170 -20.642 1.00 97.00 100 VAL A N 1
ATOM 804 C CA . VAL A 1 100 ? 8.154 -7.993 -21.591 1.00 97.00 100 VAL A CA 1
ATOM 805 C C . VAL A 1 100 ? 7.713 -7.157 -22.791 1.00 97.00 100 VAL A C 1
ATOM 807 O O . VAL A 1 100 ? 8.438 -6.260 -23.216 1.00 97.00 100 VAL A O 1
ATOM 810 N N . LEU A 1 101 ? 6.509 -7.401 -23.316 1.00 95.25 101 LEU A N 1
ATOM 811 C CA . LEU A 1 101 ? 5.984 -6.654 -24.465 1.00 95.25 101 LEU A CA 1
ATOM 812 C C . LEU A 1 101 ? 5.682 -5.192 -24.123 1.00 95.25 101 LEU A C 1
ATOM 814 O O . LEU A 1 101 ? 5.949 -4.304 -24.934 1.00 95.25 101 LEU A O 1
ATOM 818 N N . LYS A 1 102 ? 5.181 -4.925 -22.912 1.00 96.56 102 LYS A N 1
ATOM 819 C CA . LYS A 1 102 ? 5.019 -3.569 -22.368 1.00 96.56 102 LYS A CA 1
ATOM 820 C C . LYS A 1 102 ? 6.369 -2.875 -22.227 1.00 96.56 102 LYS A C 1
ATOM 822 O O . LYS A 1 102 ? 6.537 -1.770 -22.732 1.00 96.56 102 LYS A O 1
ATOM 827 N N . ALA A 1 103 ? 7.352 -3.537 -21.611 1.00 98.06 103 ALA A N 1
ATOM 828 C CA . ALA A 1 103 ? 8.705 -3.003 -21.474 1.00 98.06 103 ALA A CA 1
ATOM 829 C C . ALA A 1 103 ? 9.334 -2.689 -22.842 1.00 98.06 103 ALA A C 1
ATOM 831 O O . ALA A 1 103 ? 9.998 -1.666 -22.997 1.00 98.06 103 ALA A O 1
ATOM 832 N N . TYR A 1 104 ? 9.114 -3.549 -23.839 1.00 97.88 104 TYR A N 1
ATOM 833 C CA . TYR A 1 104 ? 9.585 -3.337 -25.205 1.00 97.88 104 TYR A CA 1
ATOM 834 C C . TYR A 1 104 ? 8.882 -2.152 -25.876 1.00 97.88 104 TYR A C 1
ATOM 836 O O . TYR A 1 104 ? 9.548 -1.279 -26.423 1.00 97.88 104 TYR A O 1
ATOM 844 N N . SER A 1 105 ? 7.552 -2.073 -25.774 1.00 96.75 105 SER A N 1
ATOM 845 C CA . SER A 1 105 ? 6.752 -0.983 -26.356 1.00 96.75 105 SER A CA 1
ATOM 846 C C . SER A 1 105 ? 7.086 0.379 -25.743 1.00 96.75 105 SER A C 1
ATOM 848 O O . SER A 1 105 ? 7.051 1.394 -26.431 1.00 96.75 105 SER A O 1
ATOM 850 N N . LEU A 1 106 ? 7.459 0.398 -24.460 1.00 96.44 106 LEU A N 1
ATOM 851 C CA . LEU A 1 106 ? 7.964 1.584 -23.771 1.00 96.44 106 LEU A CA 1
ATOM 852 C C . LEU A 1 106 ? 9.421 1.916 -24.130 1.00 96.44 106 LEU A C 1
ATOM 854 O O . LEU A 1 106 ? 9.901 2.971 -23.744 1.00 96.44 106 LEU A O 1
ATOM 858 N N . GLY A 1 107 ? 10.159 1.037 -24.814 1.00 97.38 107 GLY A N 1
ATOM 859 C CA . GLY A 1 107 ? 11.589 1.222 -25.086 1.00 97.38 107 GLY A CA 1
ATOM 860 C C . GLY A 1 107 ? 12.501 0.985 -23.874 1.00 97.38 107 GLY A C 1
ATOM 861 O O . GLY A 1 107 ? 13.682 1.337 -23.905 1.00 97.38 107 GLY A O 1
ATOM 862 N N . ILE A 1 108 ? 11.988 0.366 -22.805 1.00 98.38 108 ILE A N 1
ATOM 863 C CA . ILE A 1 108 ? 12.771 -0.025 -21.622 1.00 98.38 108 ILE A CA 1
ATOM 864 C C . ILE A 1 108 ? 13.740 -1.158 -21.986 1.00 98.38 108 ILE A C 1
ATOM 866 O O . ILE A 1 108 ? 14.905 -1.147 -21.578 1.00 98.38 108 ILE A O 1
ATOM 870 N N . VAL A 1 109 ? 13.286 -2.108 -22.808 1.00 97.69 109 VAL A N 1
ATOM 871 C CA . VAL A 1 109 ? 14.087 -3.243 -23.287 1.00 97.69 109 VAL A CA 1
ATOM 872 C C . VAL A 1 109 ? 14.120 -3.334 -24.802 1.00 97.69 109 VAL A C 1
ATOM 874 O O . VAL A 1 109 ? 13.204 -2.896 -25.484 1.00 97.69 109 VAL A O 1
ATOM 877 N N . ASN A 1 110 ? 15.167 -3.982 -25.313 1.00 95.19 110 ASN A N 1
ATOM 878 C CA . ASN A 1 110 ? 15.277 -4.412 -26.705 1.00 95.19 110 ASN A CA 1
ATOM 879 C C . ASN A 1 110 ? 15.448 -5.936 -26.762 1.00 95.19 110 ASN A C 1
ATOM 881 O O . ASN A 1 110 ? 15.906 -6.548 -25.789 1.00 95.19 110 ASN A O 1
ATOM 885 N N . GLY A 1 111 ? 15.147 -6.529 -27.919 1.00 94.19 111 GLY A N 1
ATOM 886 C CA . GLY A 1 111 ? 15.531 -7.908 -28.220 1.00 94.19 111 GLY A CA 1
ATOM 887 C C . GLY A 1 111 ? 17.049 -8.090 -28.272 1.00 94.19 111 GLY A C 1
ATOM 888 O O . GLY A 1 111 ? 17.793 -7.139 -28.526 1.00 94.19 111 GLY A O 1
ATOM 889 N N . LYS A 1 112 ? 17.510 -9.322 -28.040 1.00 94.56 112 LYS A N 1
ATOM 890 C CA . LYS A 1 112 ? 18.893 -9.735 -28.344 1.00 94.56 112 LYS A CA 1
ATOM 891 C C . LYS A 1 112 ? 19.088 -9.904 -29.856 1.00 94.56 112 LYS A C 1
ATOM 893 O O . LYS A 1 112 ? 20.197 -9.747 -30.355 1.00 94.56 112 LYS A O 1
ATOM 898 N N . SER A 1 113 ? 18.001 -10.166 -30.581 1.00 96.00 113 SER A N 1
ATOM 899 C CA . SER A 1 113 ? 17.910 -10.089 -32.039 1.00 96.00 113 SER A CA 1
ATOM 900 C C . SER A 1 113 ? 16.597 -9.402 -32.443 1.00 96.00 113 SER A C 1
ATOM 902 O O . SER A 1 113 ? 15.837 -8.944 -31.587 1.00 96.00 113 SER A O 1
ATOM 904 N N . LYS A 1 114 ? 16.306 -9.327 -33.750 1.00 94.56 114 LYS A N 1
ATOM 905 C CA . LYS A 1 114 ? 15.034 -8.772 -34.250 1.00 94.56 114 LYS A CA 1
ATOM 906 C C . LYS A 1 114 ? 13.810 -9.564 -33.780 1.00 94.56 114 LYS A C 1
ATOM 908 O O . LYS A 1 114 ? 12.740 -8.982 -33.665 1.00 94.56 114 LYS A O 1
ATOM 913 N N . THR A 1 115 ? 13.971 -10.863 -33.534 1.00 96.50 115 THR A N 1
ATOM 914 C CA . THR A 1 115 ? 12.865 -11.789 -33.258 1.00 96.50 115 THR A CA 1
ATOM 915 C C . THR A 1 115 ? 13.020 -12.551 -31.948 1.00 96.50 115 THR A C 1
ATOM 917 O O . THR A 1 115 ? 12.146 -13.339 -31.608 1.00 96.50 115 THR A O 1
ATOM 920 N N . GLU A 1 116 ? 14.103 -12.342 -31.196 1.00 97.75 116 GLU A N 1
ATOM 921 C CA . GLU A 1 116 ? 14.350 -13.051 -29.936 1.00 97.75 116 GLU A CA 1
ATOM 922 C C . GLU A 1 116 ? 14.662 -12.088 -28.790 1.00 97.75 116 GLU A C 1
ATOM 924 O O . GLU A 1 116 ? 15.518 -11.199 -28.898 1.00 97.75 116 GLU A O 1
ATOM 929 N N . PHE A 1 117 ? 13.994 -12.307 -27.661 1.00 98.06 117 PHE A N 1
ATOM 930 C CA . PHE A 1 117 ? 14.192 -11.553 -26.430 1.00 98.06 117 PHE A CA 1
ATOM 931 C C . PHE A 1 117 ? 15.175 -12.223 -25.457 1.00 98.06 117 PHE A C 1
ATOM 933 O O . PHE A 1 117 ? 15.877 -11.521 -24.718 1.00 98.06 117 PHE A O 1
ATOM 940 N N . LYS A 1 118 ? 15.233 -13.560 -25.484 1.00 98.00 118 LYS A N 1
ATOM 941 C CA . LYS A 1 118 ? 15.936 -14.447 -24.548 1.00 98.00 118 LYS A CA 1
ATOM 942 C C . LYS A 1 118 ? 15.471 -14.265 -23.093 1.00 98.00 118 LYS A C 1
ATOM 944 O O . LYS A 1 118 ? 16.239 -13.823 -22.241 1.00 98.00 118 LYS A O 1
ATOM 949 N N . PRO A 1 119 ? 14.206 -14.592 -22.766 1.00 96.00 119 PRO A N 1
ATOM 950 C CA . PRO A 1 119 ? 13.599 -14.261 -21.470 1.00 96.00 119 PRO A CA 1
ATOM 951 C C . PRO A 1 119 ? 14.292 -14.888 -20.251 1.00 96.00 119 PRO A C 1
ATOM 953 O O . PRO A 1 119 ? 14.227 -14.322 -19.159 1.00 96.00 119 PRO A O 1
ATOM 956 N N . LEU A 1 120 ? 14.952 -16.036 -20.430 1.00 97.19 120 LEU A N 1
ATOM 957 C CA . LEU A 1 120 ? 15.584 -16.808 -19.353 1.00 97.19 120 LEU A CA 1
ATOM 958 C C . LEU A 1 120 ? 17.064 -16.475 -19.124 1.00 97.19 120 LEU A C 1
ATOM 960 O O . LEU A 1 120 ? 17.640 -16.961 -18.144 1.00 97.19 120 LEU A O 1
ATOM 964 N N . ASP A 1 121 ? 17.668 -15.653 -19.987 1.00 98.31 121 ASP A N 1
ATOM 965 C CA . ASP A 1 121 ? 19.048 -15.209 -19.802 1.00 98.31 121 ASP A CA 1
ATOM 966 C C . ASP A 1 121 ? 19.166 -14.431 -18.495 1.00 98.31 121 ASP A C 1
ATOM 968 O O . ASP A 1 121 ? 18.296 -13.624 -18.145 1.00 98.31 121 ASP A O 1
ATOM 972 N N . ARG A 1 122 ? 20.266 -14.660 -17.781 1.00 98.31 122 ARG A N 1
ATOM 973 C CA . ARG A 1 122 ? 20.627 -13.869 -16.606 1.00 98.31 122 ARG A CA 1
ATOM 974 C C . ARG A 1 122 ? 21.176 -12.531 -17.057 1.00 98.31 122 ARG A C 1
ATOM 976 O O . ARG A 1 122 ? 21.835 -12.456 -18.093 1.00 98.31 122 ARG A O 1
ATOM 983 N N . ILE A 1 123 ? 20.853 -11.488 -16.303 1.00 98.12 123 ILE A N 1
ATOM 984 C CA . ILE A 1 123 ? 21.274 -10.135 -16.649 1.00 98.12 123 ILE A CA 1
ATOM 985 C C . ILE A 1 123 ? 22.359 -9.619 -15.735 1.00 98.12 123 ILE A C 1
ATOM 987 O O . ILE A 1 123 ? 22.342 -9.780 -14.510 1.00 98.12 123 ILE A O 1
ATOM 991 N N . THR A 1 124 ? 23.275 -8.926 -16.384 1.00 98.56 124 THR A N 1
ATOM 992 C CA . THR A 1 124 ? 24.430 -8.311 -15.757 1.00 98.56 124 THR A CA 1
ATOM 993 C C . THR A 1 124 ? 24.081 -6.969 -15.125 1.00 98.56 124 THR A C 1
ATOM 995 O O . THR A 1 124 ? 23.077 -6.325 -15.454 1.00 98.56 124 THR A O 1
ATOM 998 N N . ARG A 1 125 ? 24.952 -6.499 -14.233 1.00 98.44 125 ARG A N 1
ATOM 999 C CA . ARG A 1 125 ? 24.832 -5.185 -13.585 1.00 98.44 125 ARG A CA 1
ATOM 1000 C C . ARG A 1 125 ? 24.757 -4.043 -14.603 1.00 98.44 125 ARG A C 1
ATOM 1002 O O . ARG A 1 125 ? 23.974 -3.108 -14.416 1.00 98.44 125 ARG A O 1
ATOM 1009 N N . GLN A 1 126 ? 25.489 -4.135 -15.715 1.00 98.50 126 GLN A N 1
ATOM 1010 C CA . GLN A 1 126 ? 25.414 -3.134 -16.782 1.00 98.50 126 GLN A CA 1
ATOM 1011 C C . GLN A 1 126 ? 24.089 -3.171 -17.562 1.00 98.50 126 GLN A C 1
ATOM 1013 O O . GLN A 1 126 ? 23.555 -2.119 -17.914 1.00 98.50 126 GLN A O 1
ATOM 1018 N N . GLU A 1 127 ? 23.504 -4.354 -17.775 1.00 98.69 127 GLU A N 1
ATOM 1019 C CA . GLU A 1 127 ? 22.193 -4.482 -18.425 1.00 98.69 127 GLU A CA 1
ATOM 1020 C C . GLU A 1 127 ? 21.070 -3.931 -17.538 1.00 98.69 127 GLU A C 1
ATOM 1022 O O . GLU A 1 127 ? 20.233 -3.167 -18.023 1.00 98.69 127 GLU A O 1
ATOM 1027 N N . ILE A 1 128 ? 21.091 -4.238 -16.234 1.00 98.56 128 ILE A N 1
ATOM 1028 C CA . ILE A 1 128 ? 20.151 -3.658 -15.261 1.00 98.56 128 ILE A CA 1
ATOM 1029 C C . ILE A 1 128 ? 20.253 -2.137 -15.238 1.00 98.56 128 ILE A C 1
ATOM 1031 O O . ILE A 1 128 ? 19.232 -1.451 -15.266 1.00 98.56 128 ILE A O 1
ATOM 1035 N N . SER A 1 129 ? 21.474 -1.601 -15.231 1.00 98.62 129 SER A N 1
ATOM 1036 C CA . SER A 1 129 ? 21.697 -0.154 -15.202 1.00 98.62 129 SER A CA 1
ATOM 1037 C C . SER A 1 129 ? 21.085 0.533 -16.418 1.00 98.62 129 SER A C 1
ATOM 1039 O O . SER A 1 129 ? 20.411 1.552 -16.278 1.00 98.62 129 SER A O 1
ATOM 1041 N N . VAL A 1 130 ? 21.240 -0.060 -17.605 1.00 98.75 130 VAL A N 1
ATOM 1042 C CA . VAL A 1 130 ? 20.619 0.448 -18.835 1.00 98.75 130 VAL A CA 1
ATOM 1043 C C . VAL A 1 130 ? 19.099 0.373 -18.778 1.00 98.75 130 VAL A C 1
ATOM 1045 O O . VAL A 1 130 ? 18.434 1.336 -19.155 1.00 98.75 130 VAL A O 1
ATOM 1048 N N . MET A 1 131 ? 18.533 -0.727 -18.284 1.00 98.75 131 MET A N 1
ATOM 1049 C CA . MET A 1 131 ? 17.082 -0.870 -18.154 1.00 98.75 131 MET A CA 1
ATOM 1050 C C . MET A 1 131 ? 16.485 0.132 -17.153 1.00 98.75 131 MET A C 1
ATOM 1052 O O . MET A 1 131 ? 15.464 0.748 -17.454 1.00 98.75 131 MET A O 1
ATOM 1056 N N . LEU A 1 132 ? 17.134 0.375 -16.008 1.00 98.69 132 LEU A N 1
ATOM 1057 C CA . LEU A 1 132 ? 16.705 1.397 -15.042 1.00 98.69 132 LEU A CA 1
ATOM 1058 C C . LEU A 1 132 ? 16.812 2.808 -15.624 1.00 98.69 132 LEU A C 1
ATOM 1060 O O . LEU A 1 132 ? 15.863 3.585 -15.533 1.00 98.69 132 LEU A O 1
ATOM 1064 N N . TYR A 1 133 ? 17.931 3.125 -16.282 1.00 98.38 133 TYR A N 1
ATOM 1065 C CA . TYR A 1 133 ? 18.128 4.420 -16.932 1.00 98.38 133 TYR A CA 1
ATOM 1066 C C . TYR A 1 133 ? 17.066 4.688 -18.007 1.00 98.38 133 TYR A C 1
ATOM 1068 O O . TYR A 1 133 ? 16.479 5.767 -18.055 1.00 98.38 133 TYR A O 1
ATOM 1076 N N . ARG A 1 134 ? 16.750 3.686 -18.837 1.00 98.62 134 ARG 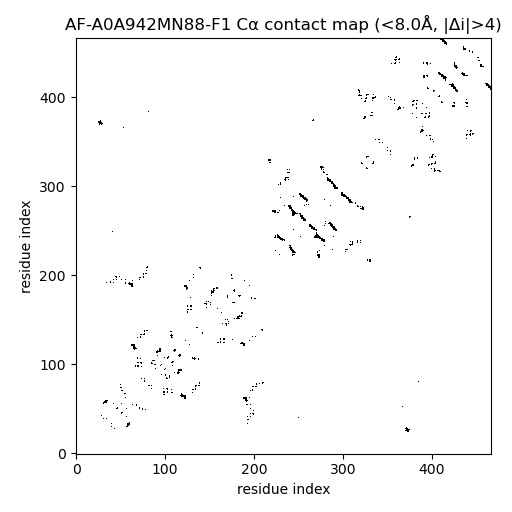A N 1
ATOM 1077 C CA . ARG A 1 134 ? 15.672 3.780 -19.833 1.00 98.62 134 ARG A CA 1
ATOM 1078 C C . ARG A 1 134 ? 14.302 3.927 -19.190 1.00 98.62 134 ARG A C 1
ATOM 1080 O O . ARG A 1 134 ? 13.532 4.763 -19.644 1.00 98.62 134 ARG A O 1
ATOM 1087 N N . THR A 1 135 ? 14.029 3.184 -18.118 1.00 98.44 135 THR A N 1
ATOM 1088 C CA . THR A 1 135 ? 12.777 3.312 -17.358 1.00 98.44 135 THR A CA 1
ATOM 1089 C C . THR A 1 135 ? 12.587 4.745 -16.869 1.00 98.44 135 THR A C 1
ATOM 1091 O O . THR A 1 135 ? 11.525 5.325 -17.076 1.00 98.44 135 THR A O 1
ATOM 1094 N N . LEU A 1 136 ? 13.626 5.364 -16.303 1.00 96.56 136 LEU A N 1
ATOM 1095 C CA . LEU A 1 136 ? 13.578 6.765 -15.879 1.00 96.56 136 LEU A CA 1
ATOM 1096 C C . LEU A 1 136 ? 13.396 7.725 -17.062 1.00 96.56 136 LEU A C 1
ATOM 1098 O O . LEU A 1 136 ? 12.570 8.627 -16.981 1.00 96.56 136 LEU A O 1
ATOM 1102 N N . ASN A 1 137 ? 14.093 7.506 -18.182 1.00 95.50 137 ASN A N 1
ATOM 1103 C CA . ASN A 1 137 ? 13.956 8.343 -19.382 1.00 9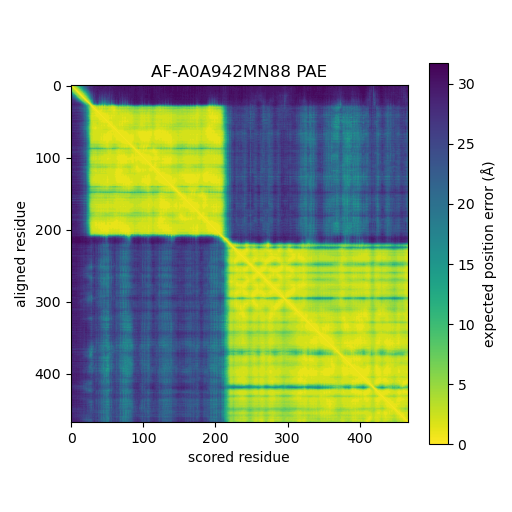5.50 137 ASN A CA 1
ATOM 1104 C C . ASN A 1 137 ? 12.524 8.412 -19.916 1.00 95.50 137 ASN A C 1
ATOM 1106 O O . ASN A 1 137 ? 12.117 9.449 -20.429 1.00 95.50 137 ASN A O 1
ATOM 1110 N N . VAL A 1 138 ? 11.772 7.317 -19.810 1.00 94.50 138 VAL A N 1
ATOM 1111 C CA . VAL A 1 138 ? 10.383 7.258 -20.290 1.00 94.50 138 VAL A CA 1
ATOM 1112 C C . VAL A 1 138 ? 9.370 7.620 -19.207 1.00 94.50 138 VAL A C 1
ATOM 1114 O O . VAL A 1 138 ? 8.210 7.880 -19.516 1.00 94.50 138 VAL A O 1
ATOM 1117 N N . SER A 1 139 ? 9.803 7.660 -17.944 1.00 90.00 139 SER A N 1
ATOM 1118 C CA . SER A 1 139 ? 8.963 8.046 -16.807 1.00 90.00 139 SER A CA 1
ATOM 1119 C C . SER A 1 139 ? 9.025 9.545 -16.502 1.00 90.00 139 SER A C 1
ATOM 1121 O O . SER A 1 139 ? 8.070 10.079 -15.948 1.00 90.00 139 SER A O 1
ATOM 1123 N N . ILE A 1 140 ? 10.133 10.231 -16.827 1.00 86.75 140 ILE A N 1
ATOM 1124 C CA . ILE A 1 140 ? 10.426 11.593 -16.344 1.00 86.75 140 ILE A CA 1
ATOM 1125 C C . ILE A 1 140 ? 10.836 12.510 -17.499 1.00 86.75 140 ILE A C 1
ATOM 1127 O O . ILE A 1 140 ? 11.945 12.405 -18.021 1.00 86.75 140 ILE A O 1
ATOM 1131 N N . SER A 1 141 ? 9.972 13.465 -17.858 1.00 79.31 141 SER A N 1
ATOM 1132 C CA . SER A 1 141 ? 10.181 14.356 -19.013 1.00 79.31 141 SER A CA 1
ATOM 1133 C C . SER A 1 141 ? 11.453 15.210 -18.924 1.00 79.31 141 SER A C 1
ATOM 1135 O O . SER A 1 141 ? 12.083 15.467 -19.943 1.00 79.31 141 SER A O 1
ATOM 1137 N N . ASN A 1 142 ? 11.854 15.616 -17.713 1.00 83.12 142 ASN A N 1
ATOM 1138 C CA . ASN A 1 142 ? 13.028 16.462 -17.460 1.00 83.12 142 ASN A CA 1
ATOM 1139 C C . ASN A 1 142 ? 14.054 15.755 -16.565 1.00 83.12 142 ASN A C 1
ATOM 1141 O O . ASN A 1 142 ? 14.575 16.345 -15.617 1.00 83.12 142 ASN A O 1
ATOM 1145 N N . LEU A 1 143 ? 14.313 14.469 -16.825 1.00 89.12 143 LEU A N 1
ATOM 1146 C CA . LEU A 1 143 ? 15.305 13.715 -16.064 1.00 89.12 143 LEU A CA 1
ATOM 1147 C C . LEU A 1 143 ? 16.663 14.433 -16.101 1.00 89.12 143 LEU A C 1
ATOM 1149 O O . LEU A 1 143 ? 17.235 14.632 -17.174 1.00 89.12 143 LEU A O 1
ATOM 1153 N N . ASN A 1 144 ? 17.207 14.777 -14.932 1.00 89.69 144 ASN A N 1
ATOM 1154 C CA . ASN A 1 144 ? 18.569 15.290 -14.846 1.00 89.69 144 ASN A CA 1
ATOM 1155 C C . ASN A 1 144 ? 19.564 14.161 -15.155 1.00 89.69 144 ASN A C 1
ATOM 1157 O O . ASN A 1 144 ? 19.776 13.275 -14.330 1.00 89.69 144 ASN A O 1
ATOM 1161 N N . LYS A 1 145 ? 20.175 14.216 -16.341 1.00 91.69 145 LYS A N 1
ATOM 1162 C CA . LYS A 1 145 ? 21.133 13.227 -16.865 1.00 91.69 145 LYS A CA 1
ATOM 1163 C C . LYS A 1 145 ? 22.588 13.567 -16.573 1.00 91.69 145 LYS A C 1
ATOM 1165 O O . LYS A 1 145 ? 23.486 13.006 -17.193 1.00 91.69 145 LYS A O 1
ATOM 1170 N N . ASP A 1 146 ? 22.843 14.504 -15.670 1.00 90.62 146 ASP A N 1
ATOM 1171 C CA . ASP A 1 146 ? 24.200 14.895 -15.337 1.00 90.62 146 ASP A CA 1
ATOM 1172 C C . ASP A 1 146 ? 24.989 13.699 -14.778 1.00 90.62 146 ASP A C 1
ATOM 1174 O O . ASP A 1 146 ? 24.721 13.218 -13.680 1.00 90.62 146 ASP A O 1
ATOM 1178 N N . ILE A 1 147 ? 26.009 13.263 -15.519 1.00 93.12 147 ILE A N 1
ATOM 1179 C CA . ILE A 1 147 ? 26.939 12.180 -15.163 1.00 93.12 147 ILE A CA 1
ATOM 1180 C C . ILE A 1 147 ? 28.339 12.689 -14.785 1.00 93.12 147 ILE A C 1
ATOM 1182 O O . ILE A 1 147 ? 29.276 11.898 -14.683 1.00 93.12 147 ILE A O 1
ATOM 1186 N N . SER A 1 148 ? 28.505 14.002 -14.599 1.00 88.94 148 SER A N 1
ATOM 1187 C CA . SER A 1 148 ? 29.769 14.600 -14.162 1.00 88.94 148 SER A CA 1
ATOM 1188 C C . SER A 1 148 ? 30.180 14.130 -12.761 1.00 88.94 148 SER A C 1
ATOM 1190 O O . SER A 1 148 ? 29.336 13.821 -11.920 1.00 88.94 148 SER A O 1
ATOM 1192 N N . GLY A 1 149 ? 31.482 14.104 -12.489 1.00 87.12 149 GLY A N 1
ATOM 1193 C CA . GLY A 1 149 ? 32.037 13.675 -11.206 1.00 87.12 149 GLY A CA 1
ATOM 1194 C C . GLY A 1 149 ? 32.833 12.377 -11.298 1.00 87.12 149 GLY A C 1
ATOM 1195 O O . GLY A 1 149 ? 32.990 11.778 -12.363 1.00 87.12 149 GLY A O 1
ATOM 1196 N N . THR A 1 150 ? 33.391 11.972 -10.162 1.00 90.00 150 THR A N 1
ATOM 1197 C CA . THR A 1 150 ? 34.315 10.841 -10.094 1.00 90.00 150 THR A CA 1
ATOM 1198 C C . THR A 1 150 ? 33.582 9.519 -10.300 1.00 90.00 150 THR A C 1
ATOM 1200 O O . THR A 1 150 ? 32.614 9.220 -9.605 1.00 90.00 150 THR A O 1
ATOM 1203 N N . PHE A 1 151 ? 34.101 8.692 -11.206 1.00 95.38 151 PHE A N 1
ATOM 1204 C CA . PHE A 1 151 ? 33.679 7.307 -11.412 1.00 95.38 151 PHE A CA 1
ATOM 1205 C C . PHE A 1 151 ? 34.872 6.384 -11.093 1.00 95.38 151 PHE A C 1
ATOM 1207 O O . PHE A 1 151 ? 35.649 6.049 -11.990 1.00 95.38 151 PHE A O 1
ATOM 1214 N N . PRO A 1 152 ? 35.101 6.061 -9.803 1.00 95.00 152 PRO A N 1
ATOM 1215 C CA . PRO A 1 152 ? 36.398 5.611 -9.280 1.00 95.00 152 PRO A CA 1
ATOM 1216 C C . PRO A 1 152 ? 36.650 4.105 -9.465 1.00 95.00 152 PRO A C 1
ATOM 1218 O O . PRO A 1 152 ? 37.265 3.459 -8.618 1.00 95.00 152 PRO A O 1
ATOM 1221 N N . PHE A 1 153 ? 36.161 3.524 -10.558 1.00 97.81 153 PHE A N 1
ATOM 1222 C CA . PHE A 1 153 ? 36.206 2.083 -10.775 1.00 97.81 153 PHE A CA 1
ATOM 1223 C C . PHE A 1 153 ? 37.366 1.692 -11.682 1.00 97.81 153 PHE A C 1
ATOM 1225 O O . PHE A 1 153 ? 37.494 2.192 -12.803 1.00 97.81 153 PHE A O 1
ATOM 1232 N N . LYS A 1 154 ? 38.221 0.789 -11.195 1.00 97.50 154 LYS A N 1
ATOM 1233 C CA . LYS A 1 154 ? 39.384 0.280 -11.938 1.00 97.50 154 LYS A CA 1
ATOM 1234 C C . LYS A 1 154 ? 38.958 -0.586 -13.122 1.00 97.50 154 LYS A C 1
ATOM 1236 O O . LYS A 1 154 ? 39.612 -0.582 -14.156 1.00 97.50 154 LYS A O 1
ATOM 1241 N N . ASP A 1 155 ? 37.833 -1.279 -12.981 1.00 97.81 155 ASP A N 1
ATOM 1242 C CA . ASP A 1 155 ? 37.237 -2.165 -13.977 1.00 97.81 155 ASP A CA 1
ATOM 1243 C C . ASP A 1 155 ? 36.283 -1.444 -14.949 1.00 97.81 155 ASP A C 1
ATOM 1245 O O . ASP A 1 155 ? 35.577 -2.091 -15.723 1.00 97.81 155 ASP A O 1
ATOM 1249 N N . GLN A 1 156 ? 36.276 -0.103 -14.971 1.00 96.62 156 GLN A N 1
ATOM 1250 C CA . GLN A 1 156 ? 35.409 0.669 -15.870 1.00 96.62 156 GLN A CA 1
ATOM 1251 C C . GLN A 1 156 ? 35.659 0.386 -17.361 1.00 96.62 156 GLN A C 1
ATOM 1253 O O . GLN A 1 156 ? 34.744 0.528 -18.166 1.00 96.62 156 GLN A O 1
ATOM 1258 N N . SER A 1 157 ? 36.866 -0.054 -17.737 1.00 97.25 157 SER A N 1
ATOM 1259 C CA . SER A 1 157 ? 37.197 -0.467 -19.109 1.00 97.25 157 SER A CA 1
ATOM 1260 C C . SER A 1 157 ? 36.459 -1.733 -19.558 1.00 97.25 157 SER A C 1
ATOM 1262 O O . SER A 1 157 ? 36.344 -1.971 -20.756 1.00 97.25 157 SER A O 1
ATOM 1264 N N . SER A 1 158 ? 35.926 -2.526 -18.619 1.00 97.94 158 SER A N 1
ATOM 1265 C CA . SER A 1 158 ? 35.092 -3.701 -18.914 1.00 97.94 158 SER A CA 1
ATOM 1266 C C . SER A 1 158 ? 33.625 -3.339 -19.175 1.00 97.94 158 SER A C 1
ATOM 1268 O O . SER A 1 158 ? 32.837 -4.199 -19.569 1.00 97.94 158 SER A O 1
ATOM 1270 N N . ILE A 1 159 ? 33.230 -2.082 -18.942 1.00 98.50 159 ILE A N 1
ATOM 1271 C CA . ILE A 1 159 ? 31.879 -1.605 -19.238 1.00 98.50 159 ILE A CA 1
ATOM 1272 C C . ILE A 1 159 ? 31.746 -1.460 -20.748 1.00 98.50 159 ILE A C 1
ATOM 1274 O O . ILE A 1 159 ? 32.525 -0.761 -21.397 1.00 98.50 159 ILE A O 1
ATOM 1278 N N . SER A 1 160 ? 30.718 -2.083 -21.312 1.00 98.25 160 SER A N 1
ATOM 1279 C CA . SER A 1 160 ? 30.431 -1.916 -22.731 1.00 98.25 160 SER A CA 1
ATOM 1280 C C . SER A 1 160 ? 30.053 -0.465 -23.043 1.00 98.25 160 SER A C 1
ATOM 1282 O O . SER A 1 160 ? 29.358 0.187 -22.263 1.00 98.25 160 SER A O 1
ATOM 1284 N N . SER A 1 161 ? 30.458 0.045 -24.209 1.00 97.88 161 SER A N 1
ATOM 1285 C CA . SER A 1 161 ? 30.226 1.446 -24.600 1.00 97.88 161 SER A CA 1
ATOM 1286 C C . SER A 1 161 ? 28.753 1.865 -24.503 1.00 97.88 161 SER A C 1
ATOM 1288 O O . SER A 1 161 ? 28.454 2.952 -24.018 1.00 97.88 161 SER A O 1
ATOM 1290 N N . TRP A 1 162 ? 27.829 0.967 -24.863 1.00 97.25 162 TRP A N 1
ATOM 1291 C CA . TRP A 1 162 ? 26.378 1.175 -24.782 1.00 97.25 162 TRP A CA 1
ATOM 1292 C C . TRP A 1 162 ? 25.824 1.266 -23.349 1.00 97.25 162 TRP A C 1
ATOM 1294 O O . TRP A 1 162 ? 24.699 1.726 -23.163 1.00 97.25 162 TRP A O 1
ATOM 1304 N N . ALA A 1 163 ? 26.583 0.828 -22.342 1.00 98.19 163 ALA A N 1
ATOM 1305 C CA . ALA A 1 163 ? 26.182 0.851 -20.937 1.00 98.19 163 ALA A CA 1
ATOM 1306 C C . ALA A 1 163 ? 26.887 1.937 -20.114 1.00 98.19 163 ALA A C 1
ATOM 1308 O O . ALA A 1 163 ? 26.443 2.236 -19.007 1.00 98.19 163 ALA A O 1
ATOM 1309 N N . MET A 1 164 ? 27.969 2.528 -20.632 1.00 98.00 164 MET A N 1
ATOM 1310 C CA . MET A 1 164 ? 28.829 3.457 -19.889 1.00 98.00 164 MET A CA 1
ATOM 1311 C C . MET A 1 164 ? 28.057 4.635 -19.284 1.00 98.00 164 MET A C 1
ATOM 1313 O O . MET A 1 164 ? 28.228 4.948 -18.106 1.00 98.00 164 MET A O 1
ATOM 1317 N N . GLU A 1 165 ? 27.181 5.268 -20.067 1.00 98.12 165 GLU A N 1
ATOM 1318 C CA . GLU A 1 165 ? 26.350 6.385 -19.603 1.00 98.12 165 GLU A CA 1
ATOM 1319 C C . GLU A 1 165 ? 25.431 5.956 -18.453 1.00 98.12 165 GLU A C 1
ATOM 1321 O O . GLU A 1 165 ? 25.438 6.568 -17.385 1.00 98.12 165 GLU A O 1
ATOM 1326 N N . ALA A 1 166 ? 24.694 4.860 -18.640 1.00 98.38 166 ALA A N 1
ATOM 1327 C CA . ALA A 1 166 ? 23.761 4.352 -17.644 1.00 98.38 166 ALA A CA 1
ATOM 1328 C C . ALA A 1 166 ? 24.472 3.933 -16.350 1.00 98.38 166 ALA A C 1
ATOM 1330 O O . ALA A 1 166 ? 23.985 4.234 -15.266 1.00 98.38 166 ALA A O 1
ATOM 1331 N N . MET A 1 167 ? 25.642 3.295 -16.450 1.00 98.31 167 MET A N 1
ATOM 1332 C CA . MET A 1 167 ? 26.456 2.894 -15.297 1.00 98.31 167 MET A CA 1
ATOM 1333 C C . MET A 1 167 ? 26.922 4.103 -14.480 1.00 98.31 167 MET A C 1
ATOM 1335 O O . MET A 1 167 ? 26.792 4.112 -13.254 1.00 98.31 167 MET A O 1
ATOM 1339 N N . LYS A 1 168 ? 27.410 5.156 -15.149 1.00 98.12 168 LYS A N 1
ATOM 1340 C CA . LYS A 1 168 ? 27.767 6.417 -14.483 1.00 98.12 168 LYS A CA 1
ATOM 1341 C C . LYS A 1 168 ? 26.551 7.071 -13.835 1.00 98.12 168 LYS A C 1
ATOM 1343 O O . LYS A 1 168 ? 26.637 7.519 -12.692 1.00 98.12 168 LYS A O 1
ATOM 1348 N N . PHE A 1 169 ? 25.418 7.073 -14.533 1.00 97.69 169 PHE A N 1
ATOM 1349 C CA . PHE A 1 169 ? 24.167 7.636 -14.043 1.00 97.69 169 PHE A CA 1
ATOM 1350 C C . PHE A 1 169 ? 23.678 6.938 -12.768 1.00 97.69 169 PHE A C 1
ATOM 1352 O O . PHE A 1 169 ? 23.433 7.610 -11.764 1.00 97.69 169 PHE A O 1
ATOM 1359 N N . VAL A 1 170 ? 23.553 5.605 -12.770 1.00 96.81 170 VAL A N 1
ATOM 1360 C CA . VAL A 1 170 ? 23.028 4.874 -11.603 1.00 96.81 170 VAL A CA 1
ATOM 1361 C C . VAL A 1 170 ? 23.972 4.951 -10.406 1.00 96.81 170 VAL A C 1
ATOM 1363 O O . VAL A 1 170 ? 23.499 4.955 -9.269 1.00 96.81 170 VAL A O 1
ATOM 1366 N N . TYR A 1 171 ? 25.282 5.063 -10.647 1.00 96.50 171 TYR A N 1
ATOM 1367 C CA . TYR A 1 171 ? 26.270 5.264 -9.593 1.00 96.50 171 TYR A CA 1
ATOM 1368 C C . TYR A 1 171 ? 26.160 6.651 -8.967 1.00 96.50 171 TYR A C 1
ATOM 1370 O O . TYR A 1 171 ? 25.995 6.777 -7.754 1.00 96.50 171 TYR A O 1
ATOM 1378 N N . LYS A 1 172 ? 26.184 7.703 -9.792 1.00 94.31 172 LYS A N 1
ATOM 1379 C CA . LYS A 1 172 ? 26.091 9.085 -9.312 1.00 94.31 172 LYS A CA 1
ATOM 1380 C C . LYS A 1 172 ? 24.806 9.341 -8.529 1.00 94.31 172 LYS A C 1
ATOM 1382 O O . LYS A 1 172 ? 24.837 9.992 -7.488 1.00 94.31 172 LYS A O 1
ATOM 1387 N N . ASN A 1 173 ? 23.694 8.781 -8.998 1.00 90.69 173 ASN A N 1
ATOM 1388 C CA . ASN A 1 173 ? 22.393 8.909 -8.347 1.00 90.69 173 ASN A CA 1
ATOM 1389 C C . ASN A 1 173 ? 22.184 7.905 -7.199 1.00 90.69 173 ASN A C 1
ATOM 1391 O O . ASN A 1 173 ? 21.067 7.772 -6.705 1.00 90.69 173 ASN A O 1
ATOM 1395 N N . LYS A 1 174 ? 23.239 7.197 -6.763 1.00 91.31 174 LYS A N 1
ATOM 1396 C CA . LYS A 1 174 ? 23.224 6.249 -5.634 1.00 91.31 174 LYS A CA 1
ATOM 1397 C C . LYS A 1 174 ? 22.159 5.149 -5.759 1.00 91.31 174 LYS A C 1
ATOM 1399 O O . LYS A 1 174 ? 21.725 4.581 -4.759 1.00 91.31 174 LYS A O 1
ATOM 1404 N N . ILE A 1 175 ? 21.749 4.834 -6.987 1.00 94.94 175 ILE A N 1
ATOM 1405 C CA . ILE A 1 175 ? 20.857 3.712 -7.283 1.00 94.94 175 ILE A CA 1
ATOM 1406 C C . ILE A 1 175 ? 21.659 2.418 -7.121 1.00 94.94 175 ILE A C 1
ATOM 1408 O O . ILE A 1 175 ? 21.274 1.536 -6.353 1.00 94.94 175 ILE A O 1
ATOM 1412 N N . MET A 1 176 ? 22.814 2.338 -7.791 1.00 94.88 176 MET A N 1
ATOM 1413 C CA . MET A 1 176 ? 23.726 1.197 -7.741 1.00 94.88 176 MET A CA 1
ATOM 1414 C C . MET A 1 176 ? 25.099 1.631 -7.229 1.00 94.88 176 MET A C 1
ATOM 1416 O O . MET A 1 176 ? 25.759 2.468 -7.832 1.00 94.88 176 MET A O 1
ATOM 1420 N N . ASN A 1 177 ? 25.559 1.007 -6.148 1.00 89.81 177 ASN A N 1
ATOM 1421 C CA . ASN A 1 177 ? 26.917 1.199 -5.641 1.00 89.81 177 ASN A CA 1
ATOM 1422 C C . ASN A 1 177 ? 27.893 0.203 -6.282 1.00 89.81 177 ASN A C 1
ATOM 1424 O O . ASN A 1 177 ? 27.481 -0.834 -6.817 1.00 89.81 177 ASN A O 1
ATOM 1428 N N . GLY A 1 178 ? 29.190 0.501 -6.169 1.00 89.75 178 GLY A N 1
ATOM 1429 C CA . GLY A 1 178 ? 30.248 -0.475 -6.422 1.00 89.75 178 GLY A CA 1
ATOM 1430 C C . GLY A 1 178 ? 30.116 -1.704 -5.524 1.00 89.75 178 GLY A C 1
ATOM 1431 O O . GLY A 1 178 ? 29.534 -1.636 -4.440 1.00 89.75 178 GLY A O 1
ATOM 1432 N N . VAL A 1 179 ? 30.654 -2.831 -5.985 1.00 89.94 179 VAL A N 1
ATOM 1433 C CA . VAL A 1 179 ? 30.782 -4.044 -5.161 1.00 89.94 179 VAL A CA 1
ATOM 1434 C C . VAL A 1 179 ? 31.873 -3.839 -4.108 1.00 89.94 179 VAL A C 1
ATOM 1436 O O . VAL A 1 179 ? 31.748 -4.299 -2.977 1.00 89.94 179 VAL A O 1
ATOM 1439 N N . THR A 1 180 ? 32.908 -3.074 -4.460 1.00 93.12 180 THR A N 1
ATOM 1440 C CA . THR A 1 180 ? 33.895 -2.522 -3.527 1.00 93.12 180 THR A CA 1
ATOM 1441 C C . THR A 1 180 ? 34.042 -1.017 -3.767 1.00 93.12 180 THR A C 1
ATOM 1443 O O . THR A 1 180 ? 33.396 -0.449 -4.650 1.00 93.12 180 THR A O 1
ATOM 1446 N N . SER A 1 181 ? 34.926 -0.352 -3.018 1.00 91.69 181 SER A N 1
ATOM 1447 C CA . SER A 1 181 ? 35.261 1.058 -3.259 1.00 91.69 181 SER A CA 1
ATOM 1448 C C . SER A 1 181 ? 35.936 1.314 -4.615 1.00 91.69 181 SER A C 1
ATOM 1450 O O . SER A 1 181 ? 35.994 2.465 -5.037 1.00 91.69 181 SER A O 1
ATOM 1452 N N . THR A 1 182 ? 36.443 0.274 -5.295 1.00 94.50 182 THR A N 1
ATOM 1453 C CA . THR A 1 182 ? 37.184 0.411 -6.565 1.00 94.50 182 THR A CA 1
ATOM 1454 C C . THR A 1 182 ? 36.744 -0.550 -7.674 1.00 94.50 182 THR A C 1
ATOM 1456 O O . THR A 1 182 ? 37.292 -0.479 -8.773 1.00 94.50 182 THR A O 1
ATOM 1459 N N . GLU A 1 183 ? 35.739 -1.399 -7.434 1.00 97.06 183 GLU A N 1
ATOM 1460 C CA . GLU A 1 183 ? 35.182 -2.335 -8.423 1.00 97.06 183 GLU A CA 1
ATOM 1461 C C . GLU A 1 183 ? 33.662 -2.181 -8.549 1.00 97.06 183 GLU A C 1
ATOM 1463 O O . GLU A 1 183 ? 32.947 -2.204 -7.540 1.00 97.06 183 GLU A O 1
ATOM 1468 N N . ILE A 1 184 ? 33.154 -2.088 -9.783 1.00 96.44 184 ILE A N 1
ATOM 1469 C CA . ILE A 1 184 ? 31.707 -2.048 -10.064 1.00 96.44 184 ILE A CA 1
ATOM 1470 C C . ILE A 1 184 ? 31.159 -3.351 -10.657 1.00 96.44 184 ILE A C 1
ATOM 1472 O O . ILE A 1 184 ? 29.950 -3.577 -10.586 1.00 96.44 184 ILE A O 1
ATOM 1476 N N . ARG A 1 185 ? 32.036 -4.209 -11.185 1.00 97.81 185 ARG A N 1
ATOM 1477 C CA . ARG A 1 185 ? 31.787 -5.538 -11.759 1.00 97.81 185 ARG A CA 1
ATOM 1478 C C . ARG A 1 185 ? 30.669 -5.536 -12.802 1.00 97.81 185 ARG A C 1
ATOM 1480 O O . ARG A 1 185 ? 29.629 -6.157 -12.606 1.00 97.81 185 ARG A O 1
ATOM 1487 N N . PRO A 1 186 ? 30.844 -4.822 -13.926 1.00 98.12 186 PRO A N 1
ATOM 1488 C CA . PRO A 1 186 ? 29.753 -4.561 -14.864 1.00 98.12 186 PRO A CA 1
ATOM 1489 C C . PRO A 1 186 ? 29.168 -5.819 -15.512 1.00 98.12 186 PRO A C 1
ATOM 1491 O O . PRO A 1 186 ? 27.980 -5.832 -15.826 1.00 98.12 186 PRO A O 1
ATOM 1494 N N . LEU A 1 187 ? 29.989 -6.856 -15.693 1.00 98.12 187 LEU A N 1
ATOM 1495 C CA . LEU A 1 187 ? 29.626 -8.114 -16.351 1.00 98.12 187 LEU A CA 1
ATOM 1496 C C . LEU A 1 187 ? 29.119 -9.191 -15.380 1.00 98.12 187 LEU A C 1
ATOM 1498 O O . LEU A 1 187 ? 28.731 -10.265 -15.825 1.00 98.12 187 LEU A O 1
ATOM 1502 N N . GLU A 1 188 ? 29.125 -8.932 -14.070 1.00 98.12 188 GLU A N 1
ATOM 1503 C CA . GLU A 1 188 ? 28.593 -9.877 -13.087 1.00 98.12 188 GLU A CA 1
ATOM 1504 C C . GLU A 1 188 ? 27.061 -9.875 -13.135 1.00 98.12 188 GLU A C 1
ATOM 1506 O O . GLU A 1 188 ? 26.435 -8.818 -13.298 1.00 98.12 188 GLU A O 1
ATOM 1511 N N . ASN A 1 189 ? 26.454 -11.056 -12.996 1.00 98.25 189 ASN A N 1
ATOM 1512 C CA . ASN A 1 189 ? 25.006 -11.179 -12.877 1.00 98.25 189 ASN A CA 1
ATOM 1513 C C . ASN A 1 189 ? 24.502 -10.537 -11.584 1.00 98.25 189 ASN A C 1
ATOM 1515 O O . ASN A 1 189 ? 25.226 -10.384 -10.602 1.00 98.25 189 ASN A O 1
ATOM 1519 N N . THR A 1 190 ? 23.234 -10.140 -11.594 1.00 96.62 190 THR A N 1
ATOM 1520 C CA . THR A 1 190 ? 22.589 -9.559 -10.416 1.00 96.62 190 THR A CA 1
ATOM 1521 C C . THR A 1 190 ? 21.593 -10.542 -9.821 1.00 96.62 190 THR A C 1
ATOM 1523 O O . THR A 1 190 ? 20.711 -11.043 -10.520 1.00 96.62 190 THR A O 1
ATOM 1526 N N . SER A 1 191 ? 21.694 -10.781 -8.515 1.00 97.88 191 SER A N 1
ATOM 1527 C CA . SER A 1 191 ? 20.711 -11.592 -7.792 1.00 97.88 191 SER A CA 1
ATOM 1528 C C . SER A 1 191 ? 19.333 -10.920 -7.773 1.00 97.88 191 SER A C 1
ATOM 1530 O O . SER A 1 191 ? 19.211 -9.694 -7.862 1.00 97.88 191 SER A O 1
ATOM 1532 N N . ARG A 1 192 ? 18.270 -11.712 -7.616 1.00 97.69 192 ARG A N 1
ATOM 1533 C CA . ARG A 1 192 ? 16.894 -11.210 -7.490 1.00 97.69 192 ARG A CA 1
ATOM 1534 C C . ARG A 1 192 ? 16.739 -10.193 -6.364 1.00 97.69 192 ARG A C 1
ATOM 1536 O O . ARG A 1 192 ? 16.112 -9.161 -6.589 1.00 97.69 192 ARG A O 1
ATOM 1543 N N . GLU A 1 193 ? 17.334 -10.432 -5.193 1.00 95.88 193 GLU A N 1
ATOM 1544 C CA . GLU A 1 193 ? 17.264 -9.467 -4.087 1.00 95.88 193 GLU A CA 1
ATOM 1545 C C . GLU A 1 193 ? 17.920 -8.137 -4.438 1.00 95.88 193 GLU A C 1
ATOM 1547 O O . GLU A 1 193 ? 17.321 -7.085 -4.235 1.00 95.88 193 GLU A O 1
ATOM 1552 N N . GLN A 1 194 ? 19.105 -8.161 -5.046 1.00 97.12 194 GLN A N 1
ATOM 1553 C CA . GLN A 1 194 ? 19.762 -6.935 -5.485 1.00 97.12 194 GLN A CA 1
ATOM 1554 C C . GLN A 1 194 ? 18.910 -6.207 -6.528 1.00 97.12 194 GLN A C 1
ATOM 1556 O O . GLN A 1 194 ? 18.709 -5.003 -6.414 1.00 97.12 194 GLN A O 1
ATOM 1561 N N . ALA A 1 195 ? 18.364 -6.922 -7.510 1.00 98.31 195 ALA A N 1
ATOM 1562 C CA . ALA A 1 195 ? 17.572 -6.330 -8.579 1.00 98.31 195 ALA A CA 1
ATOM 1563 C C . ALA A 1 195 ? 16.286 -5.653 -8.071 1.00 98.31 195 ALA A C 1
ATOM 1565 O O . ALA A 1 195 ? 15.995 -4.520 -8.458 1.00 98.31 195 ALA A O 1
ATOM 1566 N N . VAL A 1 196 ? 15.556 -6.305 -7.161 1.00 97.12 196 VAL A N 1
ATOM 1567 C CA . VAL A 1 196 ? 14.370 -5.728 -6.506 1.00 97.12 196 VAL A CA 1
ATOM 1568 C C . VAL A 1 196 ? 14.733 -4.461 -5.729 1.00 97.12 196 VAL A C 1
ATOM 1570 O O . VAL A 1 196 ? 14.037 -3.449 -5.815 1.00 97.12 196 VAL A O 1
ATOM 1573 N N . ILE A 1 197 ? 15.855 -4.481 -5.013 1.00 96.44 197 ILE A N 1
ATOM 1574 C CA . ILE A 1 197 ? 16.304 -3.348 -4.200 1.00 96.44 197 ILE A CA 1
ATOM 1575 C C . ILE A 1 197 ? 16.743 -2.173 -5.075 1.00 96.44 197 ILE A C 1
ATOM 1577 O O . ILE A 1 197 ? 16.461 -1.023 -4.745 1.00 96.44 197 ILE A O 1
ATOM 1581 N N . LEU A 1 198 ? 17.377 -2.435 -6.220 1.00 98.31 198 LEU A N 1
ATOM 1582 C CA . LEU A 1 198 ? 17.708 -1.391 -7.191 1.00 98.31 198 LEU A CA 1
ATOM 1583 C C . LEU A 1 198 ? 16.445 -0.714 -7.740 1.00 98.31 198 LEU A C 1
ATOM 1585 O O . LEU A 1 198 ? 16.409 0.513 -7.842 1.00 98.31 198 LEU A O 1
ATOM 1589 N N . VAL A 1 199 ? 15.394 -1.486 -8.036 1.00 98.19 199 VAL A N 1
ATOM 1590 C CA . VAL A 1 199 ? 14.093 -0.941 -8.452 1.00 98.19 199 VAL A CA 1
ATOM 1591 C C . VAL A 1 199 ? 13.476 -0.079 -7.349 1.00 98.19 199 VAL A C 1
ATOM 1593 O O . VAL A 1 199 ? 13.088 1.058 -7.614 1.00 98.19 199 VAL A O 1
ATOM 1596 N N . LYS A 1 200 ? 13.453 -0.570 -6.105 1.00 94.81 200 LYS A N 1
ATOM 1597 C CA . LYS A 1 200 ? 12.941 0.167 -4.939 1.00 94.81 200 LYS A CA 1
ATOM 1598 C C . LYS A 1 200 ? 13.678 1.484 -4.710 1.00 94.81 200 LYS A C 1
ATOM 1600 O O . LYS A 1 200 ? 13.042 2.530 -4.632 1.00 94.81 200 LYS A O 1
ATOM 1605 N N . ARG A 1 201 ? 15.013 1.462 -4.704 1.00 95.06 201 ARG A N 1
ATOM 1606 C CA . ARG A 1 201 ? 15.837 2.680 -4.591 1.00 95.06 201 ARG A CA 1
ATOM 1607 C C . ARG A 1 201 ? 15.582 3.657 -5.731 1.00 95.06 201 ARG A C 1
ATOM 1609 O O . ARG A 1 201 ? 15.495 4.859 -5.502 1.00 95.06 201 ARG A O 1
ATOM 1616 N N . THR A 1 202 ? 15.435 3.151 -6.955 1.00 96.56 202 THR A N 1
ATOM 1617 C CA . THR A 1 202 ? 15.095 3.998 -8.105 1.00 96.56 202 THR A CA 1
ATOM 1618 C C . THR A 1 202 ? 13.742 4.676 -7.901 1.00 96.56 202 THR A C 1
ATOM 1620 O O . THR A 1 202 ? 13.630 5.881 -8.095 1.00 96.56 202 THR A O 1
ATOM 1623 N N . TYR A 1 203 ? 12.726 3.939 -7.454 1.00 90.19 203 TYR A N 1
ATOM 1624 C CA . TYR A 1 203 ? 11.417 4.514 -7.159 1.00 90.19 203 TYR A CA 1
ATOM 1625 C C . TYR A 1 203 ? 11.498 5.610 -6.088 1.00 90.19 203 TYR A C 1
ATOM 1627 O O . TYR A 1 203 ? 11.011 6.718 -6.294 1.00 90.19 203 TYR A O 1
ATOM 1635 N N . GLU A 1 204 ? 12.158 5.340 -4.963 1.00 84.69 204 GLU A N 1
ATOM 1636 C CA . GLU A 1 204 ? 12.267 6.295 -3.854 1.00 84.69 204 GLU A CA 1
ATOM 1637 C C . GLU A 1 204 ? 12.971 7.594 -4.245 1.00 84.69 204 GLU A C 1
ATOM 1639 O O . GLU A 1 204 ? 12.513 8.669 -3.857 1.00 84.69 204 GLU A O 1
ATOM 1644 N N . ASN A 1 205 ? 14.027 7.501 -5.055 1.00 87.69 205 ASN A N 1
ATOM 1645 C CA . ASN A 1 205 ? 14.795 8.662 -5.495 1.00 87.69 205 ASN A CA 1
ATOM 1646 C C . ASN A 1 205 ? 14.020 9.564 -6.471 1.00 87.69 205 ASN A C 1
ATOM 1648 O O . ASN A 1 205 ? 14.330 10.752 -6.574 1.00 87.69 205 ASN A O 1
ATOM 1652 N N . TYR A 1 206 ? 13.027 9.024 -7.188 1.00 85.56 206 TYR A N 1
ATOM 1653 C CA . TYR A 1 206 ? 12.404 9.719 -8.319 1.00 85.56 206 TYR A CA 1
ATOM 1654 C C . TYR A 1 206 ? 10.881 9.865 -8.255 1.00 85.56 206 TYR A C 1
ATOM 1656 O O . TYR A 1 206 ? 10.330 10.643 -9.034 1.00 85.56 206 TYR A O 1
ATOM 1664 N N . LYS A 1 207 ? 10.185 9.217 -7.313 1.00 79.31 207 LYS A N 1
ATOM 1665 C CA . LYS A 1 207 ? 8.720 9.323 -7.163 1.00 79.31 207 LYS A CA 1
ATOM 1666 C C . LYS A 1 207 ? 8.215 10.769 -7.049 1.00 79.31 207 LYS A C 1
ATOM 1668 O O . LYS A 1 207 ? 7.155 11.085 -7.566 1.00 79.31 207 LYS A O 1
ATOM 1673 N N . ALA A 1 208 ? 9.004 11.666 -6.452 1.00 65.50 208 ALA A N 1
ATOM 1674 C CA . ALA A 1 208 ? 8.664 13.085 -6.304 1.00 65.50 208 ALA A CA 1
ATOM 1675 C C . ALA A 1 208 ? 8.887 13.937 -7.575 1.00 65.50 208 ALA A C 1
ATOM 1677 O O . ALA A 1 208 ? 8.480 15.094 -7.617 1.00 65.50 208 ALA A O 1
ATOM 1678 N N . GLN A 1 209 ? 9.566 13.405 -8.598 1.00 60.72 209 GLN A N 1
ATOM 1679 C CA . GLN A 1 209 ? 9.888 14.135 -9.836 1.00 60.72 209 GLN A CA 1
ATOM 1680 C C . GLN A 1 209 ? 8.886 13.870 -10.965 1.00 60.72 209 GLN A C 1
ATOM 1682 O O . GLN A 1 209 ? 8.824 14.636 -11.923 1.00 60.72 209 GLN A O 1
ATOM 1687 N N . VAL A 1 210 ? 8.101 12.795 -10.860 1.00 49.56 210 VAL A N 1
ATOM 1688 C CA . VAL A 1 210 ? 7.036 12.453 -11.819 1.00 49.56 210 VAL A CA 1
ATOM 1689 C C . VAL A 1 210 ? 5.678 12.989 -11.368 1.00 49.56 210 VAL A C 1
ATOM 1691 O O . VAL A 1 210 ? 4.772 13.184 -12.177 1.00 49.56 210 VAL A O 1
ATOM 1694 N N . THR A 1 21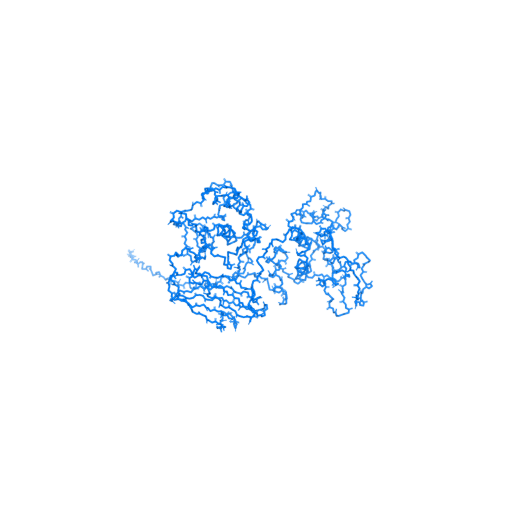1 ? 5.567 13.364 -10.093 1.00 39.34 211 THR A N 1
ATOM 1695 C CA . THR A 1 211 ? 4.496 14.208 -9.563 1.00 39.34 211 THR A CA 1
ATOM 1696 C C . THR A 1 211 ? 4.659 15.654 -10.050 1.00 39.34 211 THR A C 1
ATOM 1698 O O . THR A 1 211 ? 4.964 16.559 -9.279 1.00 39.34 211 THR A O 1
ATOM 1701 N N . SER A 1 212 ? 4.475 15.874 -11.355 1.00 29.97 212 SER A N 1
ATOM 1702 C CA . SER A 1 212 ? 3.974 17.143 -11.900 1.00 29.97 212 SER A CA 1
ATOM 1703 C C . SER A 1 212 ? 2.458 17.089 -12.137 1.00 29.97 212 SER A C 1
ATOM 1705 O O . SER A 1 212 ? 1.908 17.889 -12.888 1.00 29.97 212 SER A O 1
ATOM 1707 N N . LEU A 1 213 ? 1.769 16.146 -11.494 1.00 29.47 213 LEU A N 1
ATOM 1708 C CA . LEU A 1 213 ? 0.489 16.470 -10.876 1.00 29.47 213 LEU A CA 1
ATOM 1709 C C . LEU A 1 213 ? 0.814 17.338 -9.653 1.00 29.47 213 LEU A C 1
ATOM 1711 O O . LEU A 1 213 ? 1.854 17.090 -9.033 1.00 29.47 213 LEU A O 1
ATOM 1715 N N . PRO A 1 214 ? 0.001 18.363 -9.322 1.00 27.28 214 PRO A N 1
ATOM 1716 C CA . PRO A 1 214 ? 0.234 19.153 -8.119 1.00 27.28 214 PRO A CA 1
ATOM 1717 C C . PRO A 1 214 ? 0.468 18.186 -6.960 1.00 27.28 214 PRO A C 1
ATOM 1719 O O . PRO A 1 214 ? -0.126 17.100 -6.980 1.00 27.28 214 PRO A O 1
ATOM 1722 N N . PRO A 1 215 ? 1.317 18.534 -5.975 1.00 30.34 215 PRO A N 1
ATOM 1723 C CA . PRO A 1 215 ? 1.376 17.747 -4.764 1.00 30.34 215 PRO A CA 1
ATOM 1724 C C . PRO A 1 215 ? -0.076 17.520 -4.367 1.00 30.34 215 PRO A C 1
ATOM 1726 O O . PRO A 1 215 ? -0.812 18.483 -4.132 1.00 30.34 215 PRO A O 1
ATOM 1729 N N . VAL A 1 216 ? -0.505 16.256 -4.317 1.00 36.25 216 VAL A N 1
ATOM 1730 C CA . VAL A 1 216 ? -1.464 15.882 -3.291 1.00 36.25 216 VAL A CA 1
ATOM 1731 C C . VAL A 1 216 ? -0.819 16.505 -2.072 1.00 36.25 216 VAL A C 1
ATOM 1733 O O . VAL A 1 216 ? 0.315 16.139 -1.752 1.00 36.25 216 VAL A O 1
ATOM 1736 N N . LEU A 1 217 ? -1.403 17.594 -1.565 1.00 34.78 217 LEU A N 1
ATOM 1737 C CA . LEU A 1 217 ? -0.911 18.320 -0.405 1.00 34.78 217 LEU A CA 1
ATOM 1738 C C . LEU A 1 217 ? -1.058 17.339 0.750 1.00 34.78 217 LEU A C 1
ATOM 1740 O O . LEU A 1 217 ? -1.986 17.438 1.549 1.00 34.78 217 LEU A O 1
ATOM 1744 N N . GLY A 1 218 ? -0.189 16.331 0.765 1.00 38.84 218 GLY A N 1
ATOM 1745 C CA . GLY A 1 218 ? -0.057 15.356 1.804 1.00 38.84 218 GLY A CA 1
ATOM 1746 C C . GLY A 1 218 ? 0.134 16.201 3.029 1.00 38.84 218 GLY A C 1
ATOM 1747 O O . GLY A 1 218 ? 1.016 17.065 3.071 1.00 38.84 218 GLY A O 1
ATOM 1748 N N . VAL A 1 219 ? -0.780 16.026 3.973 1.00 45.00 219 VAL A N 1
ATOM 1749 C CA . VAL A 1 219 ? -0.574 16.493 5.332 1.00 45.00 219 VAL A CA 1
ATOM 1750 C C . VAL A 1 219 ? 0.858 16.087 5.658 1.00 45.00 219 VAL A C 1
ATOM 1752 O O . VAL A 1 219 ? 1.166 14.897 5.585 1.00 45.00 219 VAL A O 1
ATOM 1755 N N . LYS A 1 220 ? 1.759 17.062 5.849 1.00 51.84 220 LYS A N 1
ATOM 1756 C CA . LYS A 1 220 ? 3.142 16.755 6.219 1.00 51.84 220 LYS A CA 1
ATOM 1757 C C . LYS A 1 220 ? 3.045 15.828 7.419 1.00 51.84 220 LYS A C 1
ATOM 1759 O O . LYS A 1 220 ? 2.409 16.208 8.401 1.00 51.84 220 LYS A O 1
ATOM 1764 N N . ASP A 1 221 ? 3.597 14.625 7.290 1.00 68.88 221 ASP A N 1
ATOM 1765 C CA . ASP A 1 221 ? 3.574 13.665 8.381 1.00 68.88 221 ASP A CA 1
ATOM 1766 C C . ASP A 1 221 ? 4.233 14.331 9.589 1.00 68.88 221 ASP A C 1
ATOM 1768 O O . ASP A 1 221 ? 5.376 14.794 9.528 1.00 68.88 221 ASP A O 1
ATOM 1772 N N . GLU A 1 222 ? 3.457 14.470 10.657 1.00 81.31 222 GLU A N 1
ATOM 1773 C CA . GLU A 1 222 ? 3.941 15.036 11.902 1.00 81.31 222 GLU A CA 1
ATOM 1774 C C . GLU A 1 222 ? 4.878 14.008 12.539 1.00 81.31 222 GLU A C 1
ATOM 1776 O O . GLU A 1 222 ? 4.562 12.819 12.583 1.00 81.31 222 GLU A O 1
ATOM 1781 N N . ILE A 1 223 ? 6.055 14.443 12.985 1.00 84.50 223 ILE A N 1
ATOM 1782 C CA . ILE A 1 223 ? 7.083 13.566 13.554 1.00 84.50 223 ILE A CA 1
ATOM 1783 C C . ILE A 1 223 ? 7.256 13.915 15.028 1.00 84.50 223 ILE A C 1
ATOM 1785 O O . ILE A 1 223 ? 7.325 15.095 15.372 1.00 84.50 223 ILE A O 1
ATOM 1789 N N . CYS A 1 224 ? 7.407 12.914 15.897 1.00 82.50 224 CYS A N 1
ATOM 1790 C CA . CYS A 1 224 ? 7.787 13.173 17.286 1.00 82.50 224 CYS A CA 1
ATOM 1791 C C . CYS A 1 224 ? 9.171 13.847 17.340 1.00 82.50 224 CYS A C 1
ATOM 1793 O O . CYS A 1 224 ? 10.173 13.222 16.975 1.00 82.50 224 CYS A O 1
ATOM 1795 N N . SER A 1 225 ? 9.247 15.077 17.855 1.00 79.88 225 SER A N 1
ATOM 1796 C CA . SER A 1 225 ? 10.510 15.821 18.005 1.00 79.88 225 SER A CA 1
ATOM 1797 C C . SER A 1 225 ? 11.533 15.071 18.863 1.00 79.88 225 SER A C 1
ATOM 1799 O O . SER A 1 225 ? 12.702 14.976 18.496 1.00 79.88 225 SER A O 1
ATOM 1801 N N . ASP A 1 226 ? 11.065 14.452 19.948 1.00 80.06 226 ASP A N 1
ATOM 1802 C CA . ASP A 1 226 ? 11.913 13.841 20.981 1.00 80.06 226 ASP A CA 1
ATOM 1803 C C . ASP A 1 226 ? 12.074 12.325 20.772 1.00 80.06 226 ASP A C 1
ATOM 1805 O O . ASP A 1 226 ? 12.506 11.582 21.652 1.00 80.06 226 ASP A O 1
ATOM 1809 N N . GLY A 1 227 ? 11.666 11.826 19.602 1.00 85.75 227 GLY A N 1
ATOM 1810 C CA . GLY A 1 227 ? 11.763 10.421 19.225 1.00 85.75 227 GLY A CA 1
ATOM 1811 C C . GLY A 1 227 ? 10.772 9.473 19.909 1.00 85.75 227 GLY A C 1
ATOM 1812 O O . GLY A 1 227 ? 10.681 8.329 19.494 1.00 85.75 227 GLY A O 1
ATOM 1813 N N . THR A 1 228 ? 9.997 9.886 20.911 1.00 93.62 228 THR A N 1
ATOM 1814 C CA . THR A 1 228 ? 8.892 9.088 21.483 1.00 93.62 228 THR A CA 1
ATOM 1815 C C . THR A 1 228 ? 7.767 10.020 21.908 1.00 93.62 228 THR A C 1
ATOM 1817 O O . THR A 1 228 ? 7.992 10.893 22.743 1.00 93.62 228 THR A O 1
ATOM 1820 N N . CYS A 1 229 ? 6.550 9.836 21.394 1.00 94.19 229 CYS A N 1
ATOM 1821 C CA . CYS A 1 229 ? 5.420 10.671 21.790 1.00 94.19 229 CYS A CA 1
ATOM 1822 C C . CYS A 1 229 ? 4.107 9.891 21.917 1.00 94.19 229 CYS A C 1
ATOM 1824 O O . CYS A 1 229 ? 3.808 9.002 21.125 1.00 94.19 229 CYS A O 1
ATOM 1826 N N . ILE A 1 230 ? 3.341 10.244 22.952 1.00 97.38 230 ILE A N 1
ATOM 1827 C CA . ILE A 1 230 ? 1.947 9.852 23.163 1.00 97.38 230 ILE A CA 1
ATOM 1828 C C . ILE A 1 230 ? 1.208 11.161 23.446 1.00 97.38 230 ILE A C 1
ATOM 1830 O O . ILE A 1 230 ? 1.415 11.768 24.494 1.00 97.38 230 ILE A O 1
ATOM 1834 N N . ASP A 1 231 ? 0.409 11.616 22.490 1.00 96.00 231 ASP A N 1
ATOM 1835 C CA . ASP A 1 231 ? -0.423 12.812 22.584 1.00 96.00 231 ASP A CA 1
ATOM 1836 C C . ASP A 1 231 ? -1.883 12.405 22.821 1.00 96.00 231 ASP A C 1
ATOM 1838 O O . ASP A 1 231 ? -2.534 11.772 21.984 1.00 96.00 231 ASP A O 1
ATOM 1842 N N . ILE A 1 232 ? -2.384 12.777 23.999 1.00 97.06 232 ILE A N 1
ATOM 1843 C CA . ILE A 1 232 ? -3.751 12.527 24.471 1.00 97.06 232 ILE A CA 1
ATOM 1844 C C . ILE A 1 232 ? -4.657 13.763 24.348 1.00 97.06 232 ILE A C 1
ATOM 1846 O O . ILE A 1 232 ? -5.783 13.742 24.847 1.00 97.06 232 ILE A O 1
ATOM 1850 N N . GLY A 1 233 ? -4.207 14.843 23.700 1.00 96.06 233 GLY A N 1
ATOM 1851 C CA . GLY A 1 233 ? -4.953 16.100 23.584 1.00 96.06 233 GLY A CA 1
ATOM 1852 C C . GLY A 1 233 ? -6.315 15.947 22.898 1.00 96.06 233 GLY A C 1
ATOM 1853 O O . GLY A 1 233 ? -7.294 16.570 23.305 1.00 96.06 233 GLY A O 1
ATOM 1854 N N . ASP A 1 234 ? -6.411 15.045 21.919 1.00 94.56 234 ASP A N 1
ATOM 1855 C CA . ASP A 1 234 ? -7.652 14.732 21.196 1.00 94.56 234 ASP A CA 1
ATOM 1856 C C . ASP A 1 234 ? -8.495 13.624 21.877 1.00 94.56 234 ASP A C 1
ATOM 1858 O O . ASP A 1 234 ? -9.597 13.300 21.423 1.00 94.56 234 ASP A O 1
ATOM 1862 N N . ALA A 1 235 ? -8.039 13.043 22.993 1.00 96.94 235 ALA A N 1
ATOM 1863 C CA . ALA A 1 235 ? -8.683 11.874 23.597 1.00 96.94 235 ALA A CA 1
ATOM 1864 C C . ALA A 1 235 ? -10.077 12.190 24.159 1.00 96.94 235 ALA A C 1
ATOM 1866 O O . ALA A 1 235 ? -11.023 11.434 23.948 1.00 96.94 235 ALA A O 1
ATOM 1867 N N . LYS A 1 236 ? -10.239 13.326 24.846 1.00 95.81 236 LYS A N 1
ATOM 1868 C CA . LYS A 1 236 ? -11.511 13.695 25.496 1.00 95.81 236 LYS A CA 1
ATOM 1869 C C . LYS A 1 236 ? -12.558 14.271 24.544 1.00 95.81 236 LYS A C 1
ATOM 1871 O O . LYS A 1 236 ? -13.725 14.332 24.910 1.00 95.81 236 LYS A O 1
ATOM 1876 N N . THR A 1 237 ? -12.155 14.713 23.355 1.00 92.50 237 THR A N 1
ATOM 1877 C CA . THR A 1 237 ? -13.043 15.370 22.380 1.00 92.50 237 THR A CA 1
ATOM 1878 C C . THR A 1 237 ? -13.333 14.482 21.179 1.00 92.50 237 THR A C 1
ATOM 1880 O O . THR A 1 237 ? -14.446 14.496 20.658 1.00 92.50 237 THR A O 1
ATOM 1883 N N . LYS A 1 238 ? -12.349 13.687 20.756 1.00 94.19 238 LYS A N 1
ATOM 1884 C CA . LYS A 1 238 ? -12.433 12.831 19.573 1.00 94.19 238 LYS A CA 1
ATOM 1885 C C . LYS A 1 238 ? -12.262 11.348 19.888 1.00 94.19 238 LYS A C 1
ATOM 1887 O O . LYS A 1 238 ? -12.456 10.529 18.995 1.00 94.19 238 LYS A O 1
ATOM 1892 N N . GLY A 1 239 ? -11.893 10.984 21.120 1.00 97.38 239 GLY A N 1
ATOM 1893 C CA . GLY A 1 239 ? -11.544 9.603 21.465 1.00 97.38 239 GLY A CA 1
ATOM 1894 C C . GLY A 1 239 ? -10.384 9.078 20.626 1.00 97.38 239 GLY A C 1
ATOM 1895 O O . GLY A 1 239 ? -10.419 7.941 20.163 1.00 97.38 239 GLY A O 1
ATOM 1896 N N . LEU A 1 240 ? -9.393 9.935 20.387 1.00 97.69 240 LEU A N 1
ATOM 1897 C CA . LEU A 1 240 ? -8.216 9.658 19.577 1.00 97.69 240 LEU A CA 1
ATOM 1898 C C . LEU A 1 240 ? -6.965 9.901 20.419 1.00 97.69 240 LEU A C 1
ATOM 1900 O O . LEU A 1 240 ? -6.830 10.958 21.030 1.00 97.69 240 LEU A O 1
ATOM 1904 N N . VAL A 1 241 ? -6.041 8.947 20.410 1.00 98.12 241 VAL A N 1
ATOM 1905 C CA . VAL A 1 241 ? -4.669 9.162 20.878 1.00 98.12 241 VAL A CA 1
ATOM 1906 C C . VAL A 1 241 ? -3.740 9.160 19.673 1.00 98.12 241 VAL A C 1
ATOM 1908 O O . VAL A 1 241 ? -3.908 8.354 18.759 1.00 98.12 241 VAL A O 1
ATOM 1911 N N . LYS A 1 242 ? -2.767 10.062 19.649 1.00 97.19 242 LYS A N 1
ATOM 1912 C CA . LYS A 1 242 ? -1.742 10.117 18.608 1.00 97.19 242 LYS A CA 1
ATOM 1913 C C . LYS A 1 242 ? -0.432 9.613 19.178 1.00 97.19 242 LYS A C 1
ATOM 1915 O O . LYS A 1 242 ? -0.025 10.024 20.259 1.00 97.19 242 LYS A O 1
ATOM 1920 N N . VAL A 1 243 ? 0.215 8.692 18.481 1.00 97.62 243 VAL A N 1
ATOM 1921 C CA . VAL A 1 243 ? 1.434 8.052 18.973 1.00 97.62 243 VAL A CA 1
ATOM 1922 C C . VAL A 1 243 ? 2.456 7.988 17.855 1.00 97.62 243 VAL A C 1
ATOM 1924 O O . VAL A 1 243 ? 2.108 7.687 16.715 1.00 97.62 243 VAL A O 1
ATOM 1927 N N . GLY A 1 244 ? 3.716 8.236 18.193 1.00 95.31 244 GLY A N 1
ATOM 1928 C CA . GLY A 1 244 ? 4.843 8.015 17.299 1.00 95.31 244 GLY A CA 1
ATOM 1929 C C . GLY A 1 244 ? 6.078 7.565 18.073 1.00 95.31 244 GLY A C 1
ATOM 1930 O O . GLY A 1 244 ? 6.251 7.855 19.262 1.00 95.31 244 GLY A O 1
ATOM 1931 N N . GLN A 1 245 ? 6.943 6.825 17.391 1.00 95.12 245 GLN A N 1
ATOM 1932 C CA . GLN A 1 245 ? 8.173 6.297 17.961 1.00 95.12 245 GLN A CA 1
ATOM 1933 C C . GLN A 1 245 ? 9.256 6.287 16.894 1.00 95.12 245 GLN A C 1
ATOM 1935 O O . GLN A 1 245 ? 9.104 5.677 15.844 1.00 95.12 245 GLN A O 1
ATOM 1940 N N . LYS A 1 246 ? 10.374 6.937 17.187 1.00 91.69 246 LYS A N 1
ATOM 1941 C CA . LYS A 1 246 ? 11.598 6.887 16.402 1.00 91.69 246 LYS A CA 1
ATOM 1942 C C . LYS A 1 246 ? 12.530 5.846 17.008 1.00 91.69 246 LYS A C 1
ATOM 1944 O O . LYS A 1 246 ? 12.712 5.793 18.225 1.00 91.69 246 LYS A O 1
ATOM 1949 N N . GLY A 1 247 ? 13.121 5.016 16.166 1.00 86.19 247 GLY A N 1
ATOM 1950 C CA . GLY A 1 247 ? 14.073 3.984 16.557 1.00 86.19 247 GLY A CA 1
ATOM 1951 C C . GLY A 1 247 ? 14.887 3.516 15.359 1.00 86.19 247 GLY A C 1
ATOM 1952 O O . GLY A 1 247 ? 14.918 4.175 14.321 1.00 86.19 247 GLY A O 1
ATOM 1953 N N . LEU A 1 248 ? 15.553 2.371 15.491 1.00 76.50 248 LEU A N 1
ATOM 1954 C CA . LEU A 1 248 ? 16.201 1.735 14.343 1.00 76.50 248 LEU A CA 1
ATOM 1955 C C . LEU A 1 248 ? 15.133 1.118 13.433 1.00 76.50 248 LEU A C 1
ATOM 1957 O O . LEU A 1 248 ? 14.094 0.660 13.907 1.00 76.50 248 LEU A O 1
ATOM 1961 N N . SER A 1 249 ? 15.391 1.030 12.128 1.00 70.81 249 SER A N 1
ATOM 1962 C CA . SER A 1 249 ? 14.461 0.395 11.174 1.00 70.81 249 SER A CA 1
ATOM 1963 C C . SER A 1 249 ? 14.231 -1.099 11.447 1.00 70.81 249 SER A C 1
ATOM 1965 O O . SER A 1 249 ? 13.272 -1.690 10.960 1.00 70.81 249 SER A O 1
ATOM 1967 N N . THR A 1 250 ? 15.106 -1.729 12.234 1.00 74.25 250 THR A N 1
ATOM 1968 C CA . THR A 1 250 ? 14.974 -3.114 12.705 1.00 74.25 250 THR A CA 1
ATOM 1969 C C . THR A 1 250 ? 14.174 -3.244 14.000 1.00 74.25 250 THR A C 1
ATOM 1971 O O . THR A 1 250 ? 13.774 -4.357 14.351 1.00 74.25 250 THR A O 1
ATOM 1974 N N . ASP A 1 251 ? 13.934 -2.141 14.715 1.00 80.38 251 ASP A N 1
ATOM 1975 C CA . ASP A 1 251 ? 13.155 -2.158 15.946 1.00 80.38 251 ASP A CA 1
ATOM 1976 C C . ASP A 1 251 ? 11.681 -2.434 15.637 1.00 80.38 251 ASP A C 1
ATOM 1978 O O . ASP A 1 251 ? 11.088 -1.847 14.733 1.00 80.38 251 ASP A O 1
ATOM 1982 N N . LYS A 1 252 ? 11.062 -3.305 16.436 1.00 88.69 252 LYS A N 1
ATOM 1983 C CA . LYS A 1 252 ? 9.622 -3.570 16.370 1.00 88.69 252 LYS A CA 1
ATOM 1984 C C . LYS A 1 252 ? 8.937 -2.938 17.569 1.00 88.69 252 LYS A C 1
ATOM 1986 O O . LYS A 1 252 ? 9.190 -3.355 18.703 1.00 88.69 252 LYS A O 1
ATOM 1991 N N . PHE A 1 253 ? 8.037 -1.997 17.316 1.00 93.50 253 PHE A N 1
ATOM 1992 C CA . PHE A 1 253 ? 7.216 -1.382 18.351 1.00 93.50 253 PHE A CA 1
ATOM 1993 C C . PHE A 1 253 ? 5.749 -1.781 18.216 1.00 93.50 253 PHE A C 1
ATOM 1995 O O . PHE A 1 253 ? 5.273 -2.163 17.145 1.00 93.50 253 PHE A O 1
ATOM 2002 N N . LYS A 1 254 ? 5.033 -1.707 19.336 1.00 96.25 254 LYS A N 1
ATOM 2003 C CA . LYS A 1 254 ? 3.579 -1.837 19.394 1.00 96.25 254 LYS A CA 1
ATOM 2004 C C . LYS A 1 254 ? 2.988 -0.755 20.280 1.00 96.25 254 LYS A C 1
ATOM 2006 O O . LYS A 1 254 ? 3.595 -0.390 21.285 1.00 96.25 254 LYS A O 1
ATOM 2011 N N . VAL A 1 255 ? 1.780 -0.321 19.946 1.00 98.06 255 VAL A N 1
ATOM 2012 C CA . VAL A 1 255 ? 0.904 0.399 20.871 1.00 98.06 255 VAL A CA 1
ATOM 2013 C C . VAL A 1 255 ? -0.045 -0.607 21.506 1.00 98.06 255 VAL A C 1
ATOM 2015 O O . VAL A 1 255 ? -0.691 -1.383 20.804 1.00 98.06 255 VAL A O 1
ATOM 2018 N N . MET A 1 256 ? -0.133 -0.604 22.831 1.00 98.19 256 MET A N 1
ATOM 2019 C CA . MET A 1 256 ? -1.165 -1.311 23.580 1.00 98.19 256 MET A CA 1
ATOM 2020 C C . MET A 1 256 ? -2.118 -0.292 24.194 1.00 98.19 256 MET A C 1
ATOM 2022 O O . MET A 1 256 ? -1.689 0.566 24.960 1.00 98.19 256 MET A O 1
ATOM 2026 N N . ILE A 1 257 ? -3.405 -0.413 23.885 1.00 98.44 257 ILE A N 1
ATOM 2027 C CA . ILE A 1 257 ? -4.471 0.389 24.490 1.00 98.44 257 ILE A CA 1
ATOM 2028 C C . ILE A 1 257 ? -5.289 -0.531 25.389 1.00 98.44 257 ILE A C 1
ATOM 2030 O O . ILE A 1 257 ? -5.812 -1.544 24.926 1.00 98.44 257 ILE A O 1
ATOM 2034 N N . THR A 1 258 ? -5.389 -0.188 26.671 1.00 98.44 258 THR A N 1
ATOM 2035 C CA . THR A 1 258 ? -6.044 -1.003 27.702 1.00 98.44 258 THR A CA 1
ATOM 2036 C C . THR A 1 258 ? -7.191 -0.238 28.348 1.00 98.44 258 THR A C 1
ATOM 2038 O O . THR A 1 258 ? -7.016 0.926 28.701 1.00 98.44 258 THR A O 1
ATOM 2041 N N . LYS A 1 259 ? -8.330 -0.910 28.554 1.00 97.56 259 LYS A N 1
ATOM 2042 C CA . LYS A 1 259 ? -9.450 -0.448 29.388 1.00 97.56 259 LYS A CA 1
ATOM 2043 C C . LYS A 1 259 ? -10.001 -1.622 30.192 1.00 97.56 259 LYS A C 1
ATOM 2045 O O . LYS A 1 259 ? -10.544 -2.569 29.623 1.00 97.56 259 LYS A O 1
ATOM 2050 N N . GLY A 1 260 ? -9.859 -1.572 31.516 1.00 95.44 260 GLY A N 1
ATOM 2051 C CA . GLY A 1 260 ? -10.169 -2.713 32.380 1.00 95.44 260 GLY A CA 1
ATOM 2052 C C . GLY A 1 260 ? -9.353 -3.947 31.975 1.00 95.44 260 GLY A C 1
ATOM 2053 O O . GLY A 1 260 ? -8.125 -3.901 31.941 1.00 95.44 260 GLY A O 1
ATOM 2054 N N . THR A 1 261 ? -10.029 -5.045 31.637 1.00 94.62 261 THR A N 1
ATOM 2055 C CA . THR A 1 261 ? -9.389 -6.285 31.162 1.00 94.62 261 THR A CA 1
ATOM 2056 C C . THR A 1 261 ? -9.193 -6.332 29.644 1.00 94.62 261 THR A C 1
ATOM 2058 O O . THR A 1 261 ? -8.444 -7.176 29.150 1.00 94.62 261 THR A O 1
ATOM 2061 N N . SER A 1 262 ? -9.836 -5.433 28.895 1.00 95.50 262 SER A N 1
ATOM 2062 C CA . SER A 1 262 ? -9.784 -5.394 27.434 1.00 95.50 262 SER A CA 1
ATOM 2063 C C . SER A 1 262 ? -8.511 -4.710 26.942 1.00 95.50 262 SER A C 1
ATOM 2065 O O . SER A 1 262 ? -8.099 -3.676 27.475 1.00 95.50 262 SER A O 1
ATOM 2067 N N . LYS A 1 263 ? -7.894 -5.286 25.905 1.00 96.50 263 LYS A N 1
ATOM 2068 C CA . LYS A 1 263 ? -6.644 -4.799 25.312 1.00 96.50 263 LYS A CA 1
ATOM 2069 C C . LYS A 1 263 ? -6.714 -4.837 23.794 1.00 96.50 263 LYS A C 1
ATOM 2071 O O . LYS A 1 263 ? -7.113 -5.846 23.219 1.00 96.50 263 LYS A O 1
ATOM 2076 N N . TYR A 1 264 ? -6.250 -3.765 23.167 1.00 96.62 264 TYR A N 1
ATOM 2077 C CA . TYR A 1 264 ? -5.961 -3.703 21.741 1.00 96.62 264 TYR A CA 1
ATOM 2078 C C . TYR A 1 264 ? -4.463 -3.526 21.529 1.00 96.62 264 TYR A C 1
ATOM 2080 O O . TYR A 1 264 ? -3.825 -2.737 22.224 1.00 96.62 264 TYR A O 1
ATOM 2088 N N . TYR A 1 265 ? -3.922 -4.250 20.554 1.00 94.75 265 TYR A N 1
ATOM 2089 C CA . TYR A 1 265 ? -2.525 -4.161 20.149 1.00 94.75 265 TYR A CA 1
ATOM 2090 C C . TYR A 1 265 ? -2.449 -3.693 18.705 1.00 94.75 265 TYR A C 1
ATOM 2092 O O . TYR A 1 265 ? -3.100 -4.266 17.831 1.00 94.75 265 TYR A O 1
ATOM 2100 N N . TYR A 1 266 ? -1.610 -2.698 18.462 1.00 95.25 266 TYR A N 1
ATOM 2101 C CA . TYR A 1 266 ? -1.362 -2.152 17.140 1.00 95.25 266 TYR A CA 1
ATOM 2102 C C . TYR A 1 266 ? 0.133 -2.197 16.838 1.00 95.25 266 TYR A C 1
ATOM 2104 O O . TYR A 1 266 ? 0.928 -1.901 17.736 1.00 95.25 266 TYR A O 1
ATOM 2112 N N . PRO A 1 267 ? 0.546 -2.556 15.614 1.00 92.19 267 PRO A N 1
ATOM 2113 C CA . PRO A 1 267 ? 1.927 -2.350 15.198 1.00 92.19 267 PRO A CA 1
ATOM 2114 C C . PRO A 1 267 ? 2.256 -0.852 15.223 1.00 92.19 267 PRO A C 1
ATOM 2116 O O . PRO A 1 267 ? 1.377 -0.022 15.022 1.00 92.19 267 PRO A O 1
ATOM 2119 N N . LEU A 1 268 ? 3.511 -0.487 15.467 1.00 92.94 268 LEU A N 1
ATOM 2120 C CA . LEU A 1 268 ? 3.974 0.898 15.381 1.00 92.94 268 LEU A CA 1
ATOM 2121 C C . LEU A 1 268 ? 5.310 0.926 14.642 1.00 92.94 268 LEU A C 1
ATOM 2123 O O . LEU A 1 268 ? 6.234 0.190 14.997 1.00 92.94 268 LEU A O 1
ATOM 2127 N N . THR A 1 269 ? 5.393 1.750 13.600 1.00 87.12 269 THR A N 1
ATOM 2128 C CA . THR A 1 269 ? 6.626 1.969 12.841 1.00 87.12 269 THR A CA 1
ATOM 2129 C C . THR A 1 269 ? 7.638 2.742 13.682 1.00 87.12 269 THR A C 1
ATOM 2131 O O . THR A 1 269 ? 7.273 3.525 14.556 1.00 87.12 269 THR A O 1
ATOM 2134 N N . SER A 1 270 ? 8.928 2.500 13.439 1.00 87.88 270 SER A N 1
ATOM 2135 C CA . SER A 1 270 ? 10.039 3.166 14.133 1.00 87.88 270 SER A CA 1
ATOM 2136 C C . SER A 1 270 ? 10.527 4.440 13.423 1.00 87.88 270 SER A C 1
ATOM 2138 O O . SER A 1 270 ? 11.614 4.940 13.713 1.00 87.88 270 SER A O 1
ATOM 2140 N N . ASP A 1 271 ? 9.743 4.969 12.481 1.00 85.38 271 ASP A N 1
ATOM 2141 C CA . ASP A 1 271 ? 10.060 6.146 11.661 1.00 85.38 271 ASP A CA 1
ATOM 2142 C C . ASP A 1 271 ? 9.795 7.482 12.374 1.00 85.38 271 ASP A C 1
ATOM 2144 O O . ASP A 1 271 ? 10.218 8.538 11.904 1.00 85.38 271 ASP A O 1
ATOM 2148 N N . GLY A 1 272 ? 9.147 7.445 13.540 1.00 89.00 272 GLY A N 1
ATOM 2149 C CA . GLY A 1 272 ? 8.774 8.626 14.311 1.00 89.00 272 GLY A CA 1
ATOM 2150 C C . GLY A 1 272 ? 7.507 9.317 13.820 1.00 89.00 272 GLY A C 1
ATOM 2151 O O . GLY A 1 272 ? 7.132 10.321 14.426 1.00 89.00 272 GLY A O 1
ATOM 2152 N N . VAL A 1 273 ? 6.850 8.799 12.775 1.00 87.81 273 VAL A N 1
ATOM 2153 C CA . VAL A 1 273 ? 5.602 9.363 12.254 1.00 87.81 273 VAL A CA 1
ATOM 2154 C C . VAL A 1 273 ? 4.499 9.203 13.290 1.00 87.81 273 VAL A C 1
ATOM 2156 O O . VAL A 1 273 ? 4.282 8.126 13.848 1.00 87.81 273 VAL A O 1
ATOM 2159 N N . ILE A 1 274 ? 3.795 10.299 13.546 1.00 91.19 274 ILE A N 1
ATOM 2160 C CA . ILE A 1 274 ? 2.659 10.339 14.449 1.00 91.19 274 ILE A CA 1
ATOM 2161 C C . ILE A 1 274 ? 1.435 9.801 13.715 1.00 91.19 274 ILE A C 1
ATOM 2163 O O . ILE A 1 274 ? 1.009 10.330 12.687 1.00 91.19 274 ILE A O 1
ATOM 2167 N N . VAL A 1 275 ? 0.838 8.751 14.273 1.00 92.38 275 VAL A N 1
ATOM 2168 C CA . VAL A 1 275 ? -0.385 8.134 13.753 1.00 92.38 275 VAL A CA 1
ATOM 2169 C C . VAL A 1 275 ? -1.450 8.040 14.842 1.00 92.38 275 VAL A C 1
ATOM 2171 O O . VAL A 1 275 ? -1.154 7.917 16.031 1.00 92.38 275 VAL A O 1
ATOM 2174 N N . GLY A 1 276 ? -2.714 8.139 14.432 1.00 95.62 276 GLY A N 1
ATOM 2175 C CA . GLY A 1 276 ? -3.860 8.088 15.335 1.00 95.62 276 GLY A CA 1
ATOM 2176 C C . GLY A 1 276 ? -4.292 6.661 15.679 1.00 95.62 276 GLY A C 1
ATOM 2177 O O . GLY A 1 276 ? -4.296 5.782 14.815 1.00 95.62 276 GLY A O 1
ATOM 2178 N N . PHE A 1 277 ? -4.737 6.452 16.914 1.00 97.81 277 PHE A N 1
ATOM 2179 C CA . PHE A 1 277 ? -5.354 5.219 17.394 1.00 97.81 277 PHE A CA 1
ATOM 2180 C C . PHE A 1 277 ? -6.669 5.529 18.122 1.00 97.81 277 PHE A C 1
ATOM 2182 O O . PHE A 1 277 ? -6.705 6.439 18.958 1.00 97.81 277 PHE A O 1
ATOM 2189 N N . PRO A 1 278 ? -7.759 4.806 17.818 1.00 97.69 278 PRO A N 1
ATOM 2190 C CA . PRO A 1 278 ? -9.049 5.075 18.435 1.00 97.69 278 PRO A CA 1
ATOM 2191 C C . PRO A 1 278 ? -9.086 4.577 19.888 1.00 97.69 278 PRO A C 1
ATOM 2193 O O . PRO A 1 278 ? -8.427 3.603 20.249 1.00 97.69 278 PRO A O 1
ATOM 2196 N N . LEU A 1 279 ? -9.893 5.238 20.719 1.00 97.81 279 LEU A N 1
ATOM 2197 C CA . LEU A 1 279 ? -10.264 4.812 22.071 1.00 97.81 279 LEU A CA 1
ATOM 2198 C C . LEU A 1 279 ? -11.685 4.229 22.039 1.00 97.81 279 LEU A C 1
ATOM 2200 O O . LEU A 1 279 ? -12.633 4.786 22.589 1.00 97.81 279 LEU A O 1
ATOM 2204 N N . GLN A 1 280 ? -11.846 3.123 21.313 1.00 96.19 280 GLN A N 1
ATOM 2205 C CA . GLN A 1 280 ? -13.152 2.595 20.905 1.00 96.19 280 GLN A CA 1
ATOM 2206 C C . GLN A 1 280 ? -13.873 1.741 21.963 1.00 96.19 280 GLN A C 1
ATOM 2208 O O . GLN A 1 280 ? -15.017 1.346 21.764 1.00 96.19 280 GLN A O 1
ATOM 2213 N N . MET A 1 281 ? -13.247 1.463 23.109 1.00 96.50 281 MET A N 1
ATOM 2214 C CA . MET A 1 281 ? -13.795 0.595 24.168 1.00 96.50 281 MET A CA 1
ATOM 2215 C C . MET A 1 281 ? -14.799 1.319 25.101 1.00 96.50 281 MET A C 1
ATOM 2217 O O . MET A 1 281 ? -15.066 0.859 26.217 1.00 96.50 281 MET A O 1
ATOM 2221 N N . GLY A 1 282 ? -15.364 2.453 24.664 1.00 95.75 282 GLY A N 1
ATOM 2222 C CA . GLY A 1 282 ? -16.334 3.277 25.400 1.00 95.75 282 GLY A CA 1
ATOM 2223 C C . GLY A 1 282 ? -15.722 4.188 26.473 1.00 95.75 282 GLY A C 1
ATOM 2224 O O . GLY A 1 282 ? -14.508 4.225 26.649 1.00 95.75 282 GLY A O 1
ATOM 2225 N N . ASN A 1 283 ? -16.564 4.917 27.210 1.00 97.50 283 ASN A N 1
ATOM 2226 C CA . ASN A 1 283 ? -16.123 5.865 28.243 1.00 97.50 283 ASN A CA 1
ATOM 2227 C C . ASN A 1 283 ? -15.473 5.170 29.451 1.00 97.50 283 ASN A C 1
ATOM 2229 O O . ASN A 1 283 ? -15.819 4.033 29.785 1.00 97.50 283 ASN A O 1
ATOM 2233 N N . GLY A 1 284 ? -14.543 5.866 30.105 1.00 97.62 284 GLY A N 1
ATOM 2234 C CA . GLY A 1 284 ? -13.800 5.391 31.273 1.00 97.62 284 GLY A CA 1
ATOM 2235 C C . GLY A 1 284 ? -12.293 5.612 31.158 1.00 97.62 284 GLY A C 1
ATOM 2236 O O . GLY A 1 284 ? -11.828 6.397 30.330 1.00 97.62 284 GLY A O 1
ATOM 2237 N N . ASP A 1 285 ? -11.545 4.906 32.003 1.00 98.44 285 ASP A N 1
ATOM 2238 C CA . ASP A 1 285 ? -10.089 5.012 32.091 1.00 98.44 285 ASP A CA 1
ATOM 2239 C C . ASP A 1 285 ? -9.379 4.145 31.050 1.00 98.44 285 ASP A C 1
ATOM 2241 O O . ASP A 1 285 ? -9.655 2.949 30.908 1.00 98.44 285 ASP A O 1
ATOM 2245 N N . TYR A 1 286 ? -8.428 4.762 30.356 1.00 98.62 286 TYR A N 1
ATOM 2246 C CA . TYR A 1 286 ? -7.540 4.125 29.398 1.00 98.62 286 TYR A CA 1
ATOM 2247 C C . TYR A 1 286 ? -6.091 4.233 29.845 1.00 98.62 286 TYR A C 1
ATOM 2249 O O . TYR A 1 286 ? -5.665 5.266 30.359 1.00 98.62 286 TYR A O 1
ATOM 2257 N N . SER A 1 287 ? -5.321 3.191 29.542 1.00 98.50 287 SER A N 1
ATOM 2258 C CA . SER A 1 287 ? -3.861 3.217 29.556 1.00 98.50 287 SER A CA 1
ATOM 2259 C C . SER A 1 287 ? -3.334 2.948 28.147 1.00 98.50 287 SER A C 1
ATOM 2261 O O . SER A 1 287 ? -3.769 1.997 27.491 1.00 98.50 287 SER A O 1
ATOM 2263 N N . ILE A 1 288 ? -2.427 3.802 27.675 1.00 98.62 288 ILE A N 1
ATOM 2264 C CA . ILE A 1 288 ? -1.822 3.755 26.346 1.00 98.62 288 ILE A CA 1
ATOM 2265 C C . ILE A 1 288 ? -0.327 3.545 26.524 1.00 98.62 288 ILE A C 1
ATOM 2267 O O . ILE A 1 288 ? 0.353 4.404 27.079 1.00 98.62 288 ILE A O 1
ATOM 2271 N N . SER A 1 289 ? 0.190 2.426 26.029 1.00 98.56 289 SER A N 1
ATOM 2272 C CA . SER A 1 289 ? 1.591 2.044 26.183 1.00 98.56 289 SER A CA 1
ATOM 2273 C C . SER A 1 289 ? 2.274 1.840 24.838 1.00 98.56 289 SER A C 1
ATOM 2275 O O . SER A 1 289 ? 1.812 1.040 24.027 1.00 98.56 289 SER A O 1
ATOM 2277 N N . ILE A 1 290 ? 3.422 2.484 24.634 1.00 98.12 290 ILE A N 1
ATOM 2278 C CA . ILE A 1 290 ? 4.387 2.097 23.602 1.00 98.12 290 ILE A CA 1
ATOM 2279 C C . ILE A 1 290 ? 5.260 0.988 24.180 1.00 98.12 290 ILE A C 1
ATOM 2281 O O . ILE A 1 290 ? 5.779 1.108 25.291 1.00 98.12 290 ILE A O 1
ATOM 2285 N N . MET A 1 291 ? 5.445 -0.089 23.424 1.00 97.69 291 MET A N 1
ATOM 2286 C CA . MET A 1 291 ? 6.270 -1.219 23.832 1.00 97.69 291 MET A CA 1
ATOM 2287 C C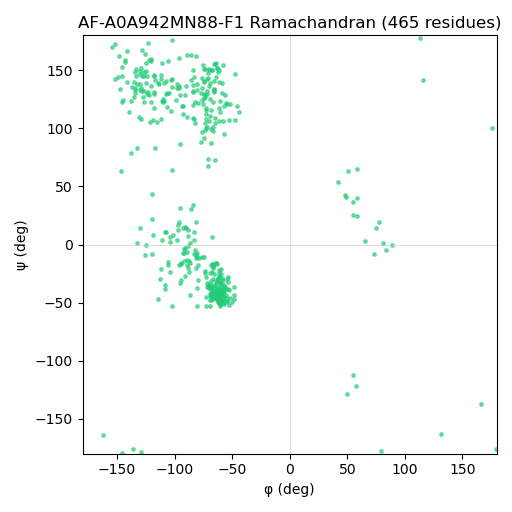 . MET A 1 291 ? 7.261 -1.594 22.733 1.00 97.69 291 MET A C 1
ATOM 2289 O O . MET A 1 291 ? 6.888 -1.661 21.562 1.00 97.69 291 MET A O 1
ATOM 2293 N N . LYS A 1 292 ? 8.505 -1.896 23.111 1.00 95.81 292 LYS A N 1
ATOM 2294 C CA . LYS A 1 292 ? 9.571 -2.353 22.211 1.00 95.81 292 LYS A CA 1
ATOM 2295 C C . LYS A 1 292 ? 9.748 -3.860 22.334 1.00 95.81 292 LYS A C 1
ATOM 2297 O O . LYS A 1 292 ? 9.787 -4.388 23.444 1.00 95.81 292 LYS A O 1
ATOM 2302 N N . ASN A 1 293 ? 9.870 -4.558 21.210 1.00 93.94 293 ASN A N 1
ATOM 2303 C CA . ASN A 1 293 ? 10.216 -5.975 21.212 1.00 93.94 293 ASN A CA 1
ATOM 2304 C C . ASN A 1 293 ? 11.641 -6.174 21.753 1.00 93.94 293 ASN A C 1
ATOM 2306 O O . ASN A 1 293 ? 12.568 -5.485 21.335 1.00 93.94 293 ASN A O 1
ATOM 2310 N N . VAL A 1 294 ? 11.808 -7.131 22.665 1.00 92.81 294 VAL A N 1
ATOM 2311 C CA . VAL A 1 294 ? 13.097 -7.462 23.305 1.00 92.81 294 VAL A CA 1
ATOM 2312 C C . VAL A 1 294 ? 13.526 -8.908 23.022 1.00 92.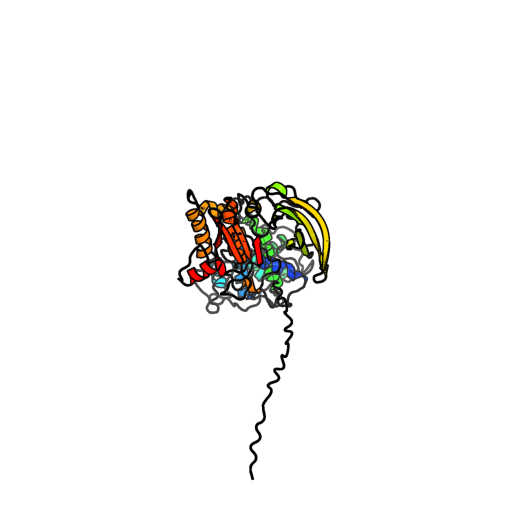81 294 VAL A C 1
ATOM 2314 O O . VAL A 1 294 ? 14.307 -9.493 23.769 1.00 92.81 294 VAL A O 1
ATOM 2317 N N . GLY A 1 295 ? 12.997 -9.499 21.946 1.00 84.56 295 GLY A N 1
ATOM 2318 C CA . GLY A 1 295 ? 13.227 -10.887 21.549 1.00 84.56 295 GLY A CA 1
ATOM 2319 C C . GLY A 1 295 ? 11.955 -11.733 21.605 1.00 84.56 295 GLY A C 1
ATOM 2320 O O . GLY A 1 295 ? 11.132 -11.600 22.517 1.00 84.56 295 GLY A O 1
ATOM 2321 N N . ASP A 1 296 ? 11.807 -12.623 20.625 1.00 85.25 296 ASP A N 1
ATOM 2322 C CA . ASP A 1 296 ? 10.627 -13.469 20.424 1.00 85.25 296 ASP A CA 1
ATOM 2323 C C . ASP A 1 296 ? 9.325 -12.646 20.466 1.00 85.25 296 ASP A C 1
ATOM 2325 O O . ASP A 1 296 ? 9.207 -11.611 19.808 1.00 85.25 296 ASP A O 1
ATOM 2329 N N . ASN A 1 297 ? 8.357 -13.071 21.279 1.00 83.00 297 ASN A N 1
ATOM 2330 C CA . ASN A 1 297 ? 7.096 -12.371 21.521 1.00 83.00 297 ASN A CA 1
ATOM 2331 C C . ASN A 1 297 ? 7.116 -11.519 22.802 1.00 83.00 297 ASN A C 1
ATOM 2333 O O . ASN A 1 297 ? 6.057 -11.136 23.298 1.00 83.00 297 ASN A O 1
ATOM 2337 N N . ARG A 1 298 ? 8.296 -11.222 23.363 1.00 90.75 298 ARG A N 1
ATOM 2338 C CA . ARG A 1 298 ? 8.422 -10.411 24.581 1.00 90.75 298 ARG A CA 1
ATOM 2339 C C . ARG A 1 298 ? 8.560 -8.937 24.231 1.00 90.75 298 ARG A C 1
ATOM 2341 O O . ARG A 1 298 ? 9.313 -8.555 23.335 1.00 90.75 298 ARG A O 1
ATOM 2348 N N . TYR A 1 299 ? 7.837 -8.109 24.972 1.00 95.44 299 TYR A N 1
ATOM 2349 C CA . TYR A 1 299 ? 7.811 -6.666 24.796 1.00 95.44 299 TYR A CA 1
ATOM 2350 C C . TYR A 1 299 ? 8.064 -5.978 26.136 1.00 95.44 299 TYR A C 1
ATOM 2352 O O . TYR A 1 299 ? 7.485 -6.367 27.149 1.00 95.44 299 TYR A O 1
ATOM 2360 N N . ALA A 1 300 ? 8.928 -4.967 26.128 1.00 96.00 300 ALA A N 1
ATOM 2361 C CA . ALA A 1 300 ? 9.187 -4.097 27.268 1.00 96.00 300 ALA A CA 1
ATOM 2362 C C . ALA A 1 300 ? 8.479 -2.753 27.067 1.00 96.00 300 ALA A C 1
ATOM 2364 O O . ALA A 1 300 ? 8.434 -2.233 25.950 1.00 96.00 300 ALA A O 1
ATOM 2365 N N . TYR A 1 301 ? 7.934 -2.191 28.145 1.00 96.88 301 TYR A N 1
ATOM 2366 C CA . TYR A 1 301 ? 7.327 -0.862 28.123 1.00 96.88 301 TYR A CA 1
ATOM 2367 C C . TYR A 1 301 ? 8.389 0.204 27.850 1.00 96.88 301 TYR A C 1
ATOM 2369 O O . TYR A 1 301 ? 9.457 0.192 28.457 1.00 96.88 301 TYR A O 1
ATOM 2377 N N . VAL A 1 302 ? 8.076 1.121 26.937 1.00 96.50 302 VAL A N 1
ATOM 2378 C CA . VAL A 1 302 ? 8.907 2.285 26.602 1.00 96.50 302 VAL A CA 1
ATOM 2379 C C . VAL A 1 302 ? 8.332 3.531 27.260 1.00 96.50 302 VAL A C 1
ATOM 2381 O O . VAL A 1 302 ? 9.032 4.241 27.973 1.00 96.50 302 VAL A O 1
ATOM 2384 N N . LYS A 1 303 ? 7.040 3.781 27.037 1.00 97.00 303 LYS A N 1
ATOM 2385 C CA . LYS A 1 303 ? 6.305 4.914 27.601 1.00 97.00 303 LYS A CA 1
ATOM 2386 C C . LYS A 1 303 ? 4.850 4.519 27.804 1.00 97.00 303 LYS A C 1
ATOM 2388 O O . LYS A 1 303 ? 4.303 3.796 26.972 1.00 97.00 303 LYS A O 1
ATOM 2393 N N . THR A 1 304 ? 4.234 5.012 28.873 1.00 98.12 304 THR A N 1
ATOM 2394 C CA . THR A 1 304 ? 2.810 4.816 29.152 1.00 98.12 304 THR A CA 1
ATOM 2395 C C . THR A 1 304 ? 2.178 6.136 29.567 1.00 98.12 304 THR A C 1
ATOM 2397 O O . THR A 1 304 ? 2.725 6.824 30.420 1.00 98.12 304 THR A O 1
ATOM 2400 N N . GLU A 1 305 ? 1.015 6.445 29.004 1.00 98.25 305 GLU A N 1
ATOM 2401 C CA . GLU A 1 305 ? 0.139 7.537 29.435 1.00 98.25 305 GLU A CA 1
ATOM 2402 C C . GLU A 1 305 ? -1.225 6.976 29.841 1.00 98.25 305 GLU A C 1
ATOM 2404 O O . GLU A 1 305 ? -1.616 5.885 29.417 1.00 98.25 305 GLU A O 1
ATOM 2409 N N . SER A 1 306 ? -1.961 7.721 30.663 1.00 98.12 306 SER A N 1
ATOM 2410 C CA . SER A 1 306 ? -3.331 7.366 31.043 1.00 98.12 306 SER A CA 1
ATOM 2411 C C . SER A 1 306 ? -4.280 8.530 30.810 1.00 98.12 306 SER A C 1
ATOM 2413 O O . SER A 1 306 ? -3.919 9.690 30.995 1.00 98.12 306 SER A O 1
ATOM 2415 N N . VAL A 1 307 ? -5.510 8.223 30.407 1.00 98.19 307 VAL A N 1
ATOM 2416 C CA . VAL A 1 307 ? -6.543 9.233 30.172 1.00 98.19 307 VAL A CA 1
ATOM 2417 C C . VAL A 1 307 ? -7.920 8.679 30.511 1.00 98.19 307 VAL A C 1
ATOM 2419 O O . VAL A 1 307 ? -8.276 7.576 30.108 1.00 98.19 307 VAL A O 1
ATOM 2422 N N . ASN A 1 308 ? -8.710 9.465 31.236 1.00 98.00 308 ASN A N 1
ATOM 2423 C CA . ASN A 1 308 ? -10.137 9.222 31.400 1.00 98.00 308 ASN A CA 1
ATOM 2424 C C . ASN A 1 308 ? -10.900 9.968 30.299 1.00 98.00 308 ASN A C 1
ATOM 2426 O O . ASN A 1 308 ? -10.690 11.175 30.116 1.00 98.00 308 ASN A O 1
ATOM 2430 N N . ILE A 1 309 ? -11.777 9.269 29.578 1.00 97.25 309 ILE A N 1
ATOM 2431 C CA . ILE A 1 309 ? -12.636 9.874 28.554 1.00 97.25 309 ILE A CA 1
ATOM 2432 C C . ILE A 1 309 ? -14.112 9.739 28.924 1.00 97.25 309 ILE A C 1
ATOM 2434 O O . ILE A 1 309 ? -14.563 8.699 29.408 1.00 97.25 309 ILE A O 1
ATOM 2438 N N . ASN A 1 310 ? -14.872 10.792 28.632 1.00 95.88 310 ASN A N 1
ATOM 2439 C CA . ASN A 1 310 ? -16.324 10.821 28.751 1.00 95.88 310 ASN A CA 1
ATOM 2440 C C . ASN A 1 310 ? -16.916 11.532 27.526 1.00 95.88 310 ASN A C 1
ATOM 2442 O O . ASN A 1 310 ? -17.221 12.723 27.565 1.00 95.88 310 ASN A O 1
ATOM 2446 N N . LEU A 1 311 ? -16.991 10.812 26.407 1.00 92.94 311 LEU A N 1
ATOM 2447 C CA . LEU A 1 311 ? -17.504 11.326 25.141 1.00 92.94 311 LEU A CA 1
ATOM 2448 C C . LEU A 1 311 ? -19.033 11.374 25.186 1.00 92.94 311 LEU A C 1
ATOM 2450 O O . LEU A 1 311 ? -19.675 10.374 25.510 1.00 92.94 311 LEU A O 1
ATOM 2454 N N . SER A 1 312 ? -19.613 12.518 24.816 1.00 90.56 312 SER A N 1
ATOM 2455 C CA . SER A 1 312 ? -21.068 12.682 24.685 1.00 90.56 312 SER A CA 1
ATOM 2456 C C . SER A 1 312 ? -21.631 11.908 23.491 1.00 90.56 312 SER A C 1
ATOM 2458 O O . SER A 1 312 ? -22.717 11.341 23.572 1.00 90.56 312 SER A O 1
ATOM 2460 N N . ASN A 1 313 ? -20.871 11.846 22.394 1.00 90.44 313 ASN A N 1
ATOM 2461 C CA . ASN A 1 313 ? -21.166 11.021 21.231 1.00 90.44 313 ASN A CA 1
ATOM 2462 C C . ASN A 1 313 ? -20.082 9.941 21.073 1.00 90.44 313 ASN A C 1
ATOM 2464 O O . ASN A 1 313 ? -18.987 10.260 20.605 1.00 90.44 313 ASN A O 1
ATOM 2468 N N . PRO A 1 314 ? -20.363 8.666 21.393 1.00 90.31 314 PRO A N 1
ATOM 2469 C CA . PRO A 1 314 ? -19.371 7.599 21.281 1.00 90.31 314 PRO A CA 1
ATOM 2470 C C . PRO A 1 314 ? -18.957 7.309 19.831 1.00 90.31 314 PRO A C 1
ATOM 2472 O O . PRO A 1 314 ? -17.878 6.770 19.609 1.00 90.31 314 PRO A O 1
ATOM 2475 N N . ASN A 1 315 ? -19.756 7.695 18.827 1.00 91.75 315 ASN A N 1
ATOM 2476 C CA . ASN A 1 315 ? -19.436 7.429 17.422 1.00 91.75 315 ASN A CA 1
ATOM 2477 C C . ASN A 1 315 ? -18.320 8.326 16.868 1.00 91.75 315 ASN A C 1
ATOM 2479 O O . ASN A 1 315 ? -17.812 8.044 15.784 1.00 91.75 315 ASN A O 1
ATOM 2483 N N . VAL A 1 316 ? -17.911 9.376 17.594 1.00 92.50 316 VAL A N 1
ATOM 2484 C CA . VAL A 1 316 ? -16.822 10.269 17.165 1.00 92.50 316 VAL A CA 1
ATOM 2485 C C . VAL A 1 316 ? -15.504 9.516 16.958 1.00 92.50 316 VAL A C 1
ATOM 2487 O O . VAL A 1 316 ? -14.730 9.869 16.071 1.00 92.50 316 VAL A O 1
ATOM 2490 N N . VAL A 1 317 ? -15.286 8.418 17.693 1.00 96.31 317 VAL A N 1
ATOM 2491 C CA . VAL A 1 317 ? -14.082 7.582 17.555 1.00 96.31 317 VAL A CA 1
ATOM 2492 C C . VAL A 1 317 ? -13.942 7.009 16.141 1.00 96.31 317 VAL A C 1
ATOM 2494 O O . VAL A 1 317 ? -12.829 6.910 15.627 1.00 96.31 317 VAL A O 1
ATOM 2497 N N . TYR A 1 318 ? -15.074 6.742 15.478 1.00 96.88 318 TYR A N 1
ATOM 2498 C CA . TYR A 1 318 ? -15.175 6.175 14.130 1.00 96.88 318 TYR A CA 1
ATOM 2499 C C . TYR A 1 318 ? -15.215 7.228 13.019 1.00 96.88 318 TYR A C 1
ATOM 2501 O O . TYR A 1 318 ? -15.575 6.913 11.886 1.00 96.88 318 TYR A O 1
ATOM 2509 N N . LEU A 1 319 ? -14.870 8.477 13.337 1.00 90.62 319 LEU A N 1
ATOM 2510 C CA . LEU A 1 319 ? -14.656 9.548 12.364 1.00 90.62 319 LEU A CA 1
ATOM 2511 C C . LEU A 1 319 ? -13.172 9.835 12.158 1.00 90.62 319 LEU A C 1
ATOM 2513 O O . LEU A 1 319 ? -12.778 10.340 11.113 1.00 90.62 319 LEU A O 1
ATOM 2517 N N . ASN A 1 320 ? -12.332 9.501 13.134 1.00 93.31 320 ASN A N 1
ATOM 2518 C CA . ASN A 1 320 ? -10.935 9.902 13.113 1.00 93.31 320 ASN A CA 1
ATOM 2519 C C . ASN A 1 320 ? -10.135 9.231 11.997 1.00 93.31 320 ASN A C 1
ATOM 2521 O O . ASN A 1 320 ? -10.391 8.084 11.612 1.00 93.31 320 ASN A O 1
ATOM 2525 N N . SER A 1 321 ? -9.118 9.955 11.534 1.00 92.69 321 SER A N 1
ATOM 2526 C CA . SER A 1 321 ? -8.008 9.389 10.777 1.00 92.69 321 SER A CA 1
ATOM 2527 C C . SER A 1 321 ? -7.127 8.601 11.741 1.00 92.69 321 SER A C 1
ATOM 2529 O O . SER A 1 321 ? -6.609 9.150 12.717 1.00 92.69 321 SER A O 1
ATOM 2531 N N . ILE A 1 322 ? -7.023 7.298 11.507 1.00 95.56 322 ILE A N 1
ATOM 2532 C CA . ILE A 1 322 ? -6.275 6.365 12.354 1.00 95.56 322 ILE A CA 1
ATOM 2533 C C . ILE A 1 322 ? -5.315 5.556 11.494 1.00 95.56 322 ILE A C 1
ATOM 2535 O O . ILE A 1 322 ? -5.437 5.540 10.272 1.00 95.56 322 ILE A O 1
ATOM 2539 N N . GLN A 1 323 ? -4.383 4.846 12.123 1.00 93.94 323 GLN A N 1
ATOM 2540 C CA . GLN A 1 323 ? -3.346 4.078 11.436 1.00 93.94 323 GLN A CA 1
ATOM 2541 C C . GLN A 1 323 ? -3.897 3.190 10.304 1.00 93.94 323 GLN A C 1
ATOM 2543 O O . GLN A 1 323 ? -3.337 3.146 9.215 1.00 93.94 323 GLN A O 1
ATOM 2548 N N . THR A 1 324 ? -5.017 2.514 10.554 1.00 94.12 324 THR A N 1
ATOM 2549 C CA . THR A 1 324 ? -5.634 1.545 9.639 1.00 94.12 324 THR A CA 1
ATOM 2550 C C . THR A 1 324 ? -6.628 2.174 8.664 1.00 94.12 324 THR A C 1
ATOM 2552 O O . THR A 1 324 ? -7.145 1.479 7.794 1.00 94.12 324 THR A O 1
ATOM 2555 N N . ILE A 1 325 ? -6.941 3.463 8.817 1.00 96.44 325 ILE A N 1
ATOM 2556 C CA . ILE A 1 325 ? -7.907 4.225 8.014 1.00 96.44 325 ILE A CA 1
ATOM 2557 C C . ILE A 1 325 ? -7.374 5.662 7.916 1.00 96.44 325 ILE A C 1
ATOM 2559 O O . ILE A 1 325 ? -7.944 6.606 8.473 1.00 96.44 325 ILE A O 1
ATOM 2563 N N . LYS A 1 326 ? -6.207 5.815 7.279 1.00 91.81 326 LYS A N 1
ATOM 2564 C CA . LYS A 1 326 ? -5.544 7.115 7.142 1.00 91.81 326 LYS A CA 1
ATOM 2565 C C . LYS A 1 326 ? -6.267 7.944 6.083 1.00 91.81 326 LYS A C 1
ATOM 2567 O O . LYS A 1 326 ? -6.360 7.539 4.929 1.00 91.81 326 LYS A O 1
ATOM 2572 N N . TRP A 1 327 ? -6.758 9.110 6.480 1.00 89.00 327 TRP A N 1
ATOM 2573 C CA . TRP A 1 327 ? -7.343 10.107 5.587 1.00 89.00 327 TRP A CA 1
ATOM 2574 C C . TRP A 1 327 ? -6.989 11.526 6.045 1.00 89.00 327 TRP A C 1
ATOM 2576 O O . TRP A 1 327 ? -6.668 11.768 7.211 1.00 89.00 327 TRP A O 1
ATOM 2586 N N . GLY A 1 328 ? -7.040 12.473 5.118 1.00 82.44 328 GLY A N 1
ATOM 2587 C CA . GLY A 1 328 ? -6.952 13.905 5.386 1.00 82.44 328 GLY A CA 1
ATOM 2588 C C . GLY A 1 328 ? -7.707 14.690 4.311 1.00 82.44 328 GLY A C 1
ATOM 2589 O O . GLY A 1 328 ? -8.122 14.098 3.317 1.00 82.44 328 GLY A O 1
ATOM 2590 N N . PRO A 1 329 ? -7.882 16.013 4.454 1.00 71.56 329 PRO A N 1
ATOM 2591 C CA . PRO A 1 329 ? -8.637 16.821 3.488 1.00 71.56 329 PRO A CA 1
ATOM 2592 C C . PRO A 1 329 ? -8.140 16.693 2.041 1.00 71.56 329 PRO A C 1
ATOM 2594 O O . PRO A 1 329 ? -8.923 16.784 1.104 1.00 71.56 329 PRO A O 1
ATOM 2597 N N . ASN A 1 330 ? -6.844 16.428 1.877 1.00 72.50 330 ASN A N 1
ATOM 2598 C CA . ASN A 1 330 ? -6.190 16.322 0.580 1.00 72.50 330 ASN A CA 1
ATOM 2599 C C . ASN A 1 330 ? -5.746 14.896 0.238 1.00 72.50 330 ASN A C 1
ATOM 2601 O O . ASN A 1 330 ? -5.083 14.741 -0.774 1.00 72.50 330 ASN A O 1
ATOM 2605 N N . SER A 1 331 ? -6.024 13.869 1.053 1.00 78.50 331 SER A N 1
ATOM 2606 C CA . SER A 1 331 ? -5.621 12.495 0.700 1.00 78.50 331 SER A CA 1
ATOM 2607 C C . SER A 1 331 ? -6.314 12.048 -0.588 1.00 78.50 331 SER A C 1
ATOM 2609 O O . SER A 1 331 ? -7.444 12.464 -0.862 1.00 78.50 331 SER A O 1
ATOM 2611 N N . ALA A 1 332 ? -5.667 11.194 -1.378 1.00 79.31 332 ALA A N 1
ATOM 2612 C CA . ALA A 1 332 ? -6.190 10.758 -2.673 1.00 79.31 332 ALA A CA 1
ATOM 2613 C C . ALA A 1 332 ? -7.586 10.121 -2.538 1.00 79.31 332 ALA A C 1
ATOM 2615 O O . ALA A 1 332 ? -8.485 10.428 -3.322 1.00 79.31 332 ALA A O 1
ATOM 2616 N N . ALA A 1 333 ? -7.808 9.319 -1.491 1.00 86.38 333 ALA A N 1
ATOM 2617 C CA . ALA A 1 333 ? -9.111 8.750 -1.161 1.00 86.38 333 ALA A CA 1
ATOM 2618 C C . ALA A 1 333 ? -10.186 9.828 -0.925 1.00 86.38 333 ALA A C 1
ATOM 2620 O O . ALA A 1 333 ? -11.303 9.693 -1.422 1.00 86.38 333 ALA A O 1
ATOM 2621 N N . THR A 1 334 ? -9.847 10.919 -0.231 1.00 81.31 334 THR A N 1
ATOM 2622 C CA . THR A 1 334 ? -10.771 12.035 0.041 1.00 81.31 334 THR A CA 1
ATOM 2623 C C . THR A 1 334 ? -11.104 12.781 -1.243 1.00 81.31 334 THR A C 1
ATOM 2625 O O . THR A 1 334 ? -12.276 13.008 -1.539 1.00 81.31 334 THR A O 1
ATOM 2628 N N . VAL A 1 335 ? -10.087 13.115 -2.043 1.00 79.62 335 VAL A N 1
ATOM 2629 C CA . VAL A 1 335 ? -10.267 13.813 -3.323 1.00 79.62 335 VAL A CA 1
ATOM 2630 C C . VAL A 1 335 ? -11.126 12.977 -4.269 1.00 79.62 335 VAL A C 1
ATOM 2632 O O . VAL A 1 335 ? -12.090 13.492 -4.835 1.00 79.62 335 VAL A O 1
ATOM 2635 N N . LYS A 1 336 ? -10.846 11.673 -4.383 1.00 86.62 336 LYS A N 1
ATOM 2636 C CA . LYS A 1 336 ? -11.648 10.778 -5.219 1.00 86.62 336 LYS A CA 1
ATOM 2637 C C . LYS A 1 336 ? -13.082 10.667 -4.725 1.00 86.62 336 LYS A C 1
ATOM 2639 O O . LYS A 1 336 ? -14.009 10.638 -5.526 1.00 86.62 336 LYS A O 1
ATOM 2644 N N . ASN A 1 337 ? -13.282 10.616 -3.414 1.00 88.81 337 ASN A N 1
ATOM 2645 C CA . ASN A 1 337 ? -14.618 10.572 -2.847 1.00 88.81 337 ASN A CA 1
ATOM 2646 C C . ASN A 1 337 ? -15.429 11.838 -3.173 1.00 88.81 337 ASN A C 1
ATOM 2648 O O . ASN A 1 337 ? -16.581 11.731 -3.584 1.00 88.81 337 ASN A O 1
ATOM 2652 N N . ILE A 1 338 ? -14.813 13.019 -3.059 1.00 76.81 338 ILE A N 1
ATOM 2653 C CA . ILE A 1 338 ? -15.427 14.297 -3.448 1.00 76.81 338 ILE A CA 1
ATOM 2654 C C . ILE A 1 338 ? -15.772 14.300 -4.945 1.00 76.81 338 ILE A C 1
ATOM 2656 O O . ILE A 1 338 ? -16.875 14.700 -5.312 1.00 76.81 338 ILE A O 1
ATOM 2660 N N . GLU A 1 339 ? -14.869 13.815 -5.804 1.00 81.81 339 GLU A N 1
ATOM 2661 C CA . GLU A 1 339 ? -15.095 13.690 -7.253 1.00 81.81 339 GLU A CA 1
ATOM 2662 C C . GLU A 1 339 ? -16.306 12.799 -7.570 1.00 81.81 339 GLU A C 1
ATOM 2664 O O . GLU A 1 339 ? -17.177 13.196 -8.340 1.00 81.81 339 GLU A O 1
ATOM 2669 N N . LEU A 1 340 ? -16.380 11.613 -6.955 1.00 82.75 340 LEU A N 1
ATOM 2670 C CA . LEU A 1 340 ? -17.457 10.644 -7.183 1.00 82.75 340 LEU A CA 1
ATOM 2671 C C . LEU A 1 340 ? -18.826 11.177 -6.754 1.00 82.75 340 LEU A C 1
ATOM 2673 O O . LEU A 1 340 ? -19.832 10.876 -7.391 1.00 82.75 340 LEU A O 1
ATOM 2677 N N . ILE A 1 341 ? -18.866 11.947 -5.668 1.00 83.81 341 ILE A N 1
ATOM 2678 C CA . ILE A 1 341 ? -20.102 12.490 -5.096 1.00 83.81 341 ILE A CA 1
ATOM 2679 C C . ILE A 1 341 ? -20.568 13.737 -5.840 1.00 83.81 341 ILE A C 1
ATOM 2681 O O . ILE A 1 341 ? -21.771 13.950 -6.010 1.00 83.81 341 ILE A O 1
ATOM 2685 N N . GLY A 1 342 ? -19.629 14.579 -6.269 1.00 80.38 342 GLY A N 1
ATOM 2686 C CA . GLY A 1 342 ? -19.927 15.851 -6.906 1.00 80.38 342 GLY A CA 1
ATOM 2687 C C . GLY A 1 342 ? -20.831 16.720 -6.028 1.00 80.38 342 GLY A C 1
ATOM 2688 O O . GLY A 1 342 ? -20.418 17.209 -4.980 1.00 80.38 342 GLY A O 1
ATOM 2689 N N . ARG A 1 343 ? -22.073 16.936 -6.477 1.00 78.19 343 ARG A N 1
ATOM 2690 C CA . ARG A 1 343 ? -23.083 17.761 -5.787 1.00 78.19 343 ARG A CA 1
ATOM 2691 C C . ARG A 1 343 ? -24.216 16.947 -5.155 1.00 78.19 343 ARG A C 1
ATOM 2693 O O . ARG A 1 343 ? -25.226 17.531 -4.776 1.00 78.19 343 ARG A O 1
ATOM 2700 N N . GLU A 1 344 ? -24.091 15.623 -5.087 1.00 85.88 344 GLU A N 1
ATOM 2701 C CA . GLU A 1 344 ? -25.123 14.775 -4.490 1.00 85.88 344 GLU A CA 1
ATOM 2702 C C . GLU A 1 344 ? -25.248 15.052 -2.985 1.00 85.88 344 GLU A C 1
ATOM 2704 O O . GLU A 1 344 ? -24.252 15.129 -2.265 1.00 85.88 344 GLU A O 1
ATOM 2709 N N . THR A 1 345 ? -26.480 15.207 -2.507 1.00 82.94 345 THR A N 1
ATOM 2710 C CA . THR A 1 345 ? -26.789 15.541 -1.110 1.00 82.94 345 THR A CA 1
ATOM 2711 C C . THR A 1 345 ? -27.463 14.390 -0.372 1.00 82.94 345 THR A C 1
ATOM 2713 O O . THR A 1 345 ? -27.371 14.335 0.855 1.00 82.94 345 THR A O 1
ATOM 2716 N N . ASP A 1 346 ? -28.077 13.442 -1.085 1.00 89.31 346 ASP A N 1
ATOM 2717 C CA . ASP A 1 346 ? -28.686 12.260 -0.487 1.00 89.31 346 ASP A CA 1
ATOM 2718 C C . ASP A 1 346 ? -27.619 11.314 0.087 1.00 89.31 346 ASP A C 1
ATOM 2720 O O . ASP A 1 346 ? -26.698 10.871 -0.606 1.00 89.31 346 ASP A O 1
ATOM 2724 N N . LEU A 1 347 ? -27.761 10.980 1.373 1.00 83.38 347 LEU A N 1
ATOM 2725 C CA . LEU A 1 347 ? -26.807 10.141 2.101 1.00 83.38 347 LEU A CA 1
ATOM 2726 C C . LEU A 1 347 ? -26.661 8.750 1.469 1.00 83.38 347 LEU A C 1
ATOM 2728 O O . LEU A 1 347 ? -25.546 8.244 1.348 1.00 83.38 347 LEU A O 1
ATOM 2732 N N . THR A 1 348 ? -27.769 8.133 1.056 1.00 91.50 348 THR A N 1
ATOM 2733 C CA . THR A 1 348 ? -27.764 6.771 0.504 1.00 91.50 348 THR A CA 1
ATOM 2734 C C . THR A 1 348 ? -27.058 6.743 -0.845 1.00 91.50 348 THR A C 1
ATOM 2736 O O . THR A 1 348 ? -26.206 5.889 -1.085 1.00 91.50 348 THR A O 1
ATOM 2739 N N . LYS A 1 349 ? -27.347 7.709 -1.721 1.00 91.56 349 LYS A N 1
ATOM 2740 C CA . LYS A 1 349 ? -26.661 7.847 -3.009 1.00 91.56 349 LYS A CA 1
ATOM 2741 C C . LYS A 1 349 ? -25.175 8.138 -2.828 1.00 91.56 349 LYS A C 1
ATOM 2743 O O . LYS A 1 349 ? -24.358 7.474 -3.458 1.00 91.56 349 LYS A O 1
ATOM 2748 N N . ARG A 1 350 ? -24.805 9.045 -1.918 1.00 90.44 350 ARG A N 1
ATOM 2749 C CA . ARG A 1 350 ? -23.398 9.319 -1.573 1.00 90.44 350 ARG A CA 1
ATOM 2750 C C . ARG A 1 350 ? -22.656 8.077 -1.095 1.00 90.44 350 ARG A C 1
ATOM 2752 O O . ARG A 1 350 ? -21.515 7.852 -1.496 1.00 90.44 350 ARG A O 1
ATOM 2759 N N . LEU A 1 351 ? -23.276 7.276 -0.230 1.00 93.38 351 LEU A N 1
ATOM 2760 C CA . LEU A 1 351 ? -22.711 6.011 0.244 1.00 93.38 351 LEU A CA 1
ATOM 2761 C C . LEU A 1 351 ? -22.495 5.031 -0.911 1.00 93.38 351 LEU A C 1
ATOM 2763 O O . LEU A 1 351 ? -21.407 4.455 -1.006 1.00 93.38 351 LEU A O 1
ATOM 2767 N N . ASN A 1 352 ? -23.496 4.897 -1.786 1.00 95.81 352 ASN A N 1
ATOM 2768 C CA . ASN A 1 352 ? -23.470 3.996 -2.935 1.00 95.81 352 ASN A CA 1
ATOM 2769 C C . ASN A 1 352 ? -22.448 4.409 -3.999 1.00 95.81 352 ASN A C 1
ATOM 2771 O O . ASN A 1 352 ? -21.779 3.534 -4.523 1.00 95.81 352 ASN A O 1
ATOM 2775 N N . LEU A 1 353 ? -22.259 5.701 -4.292 1.00 93.50 353 LEU A N 1
ATOM 2776 C CA . LEU A 1 353 ? -21.323 6.157 -5.335 1.00 93.50 353 LEU A CA 1
ATOM 2777 C C . LEU A 1 353 ? -19.886 5.677 -5.083 1.00 93.50 353 LEU A C 1
ATOM 2779 O O . LEU A 1 353 ? -19.248 5.110 -5.971 1.00 93.50 353 LEU A O 1
ATOM 2783 N N . SER A 1 354 ? -19.383 5.842 -3.858 1.00 94.81 354 SER A N 1
ATOM 2784 C CA . SER A 1 354 ? -18.029 5.377 -3.526 1.00 94.81 354 SER A CA 1
ATOM 2785 C C . SER A 1 354 ? -17.971 3.879 -3.255 1.00 94.81 354 SER A C 1
ATOM 2787 O O . SER A 1 354 ? -16.953 3.256 -3.539 1.00 94.81 354 SER A O 1
ATOM 2789 N N . TYR A 1 355 ? -19.051 3.286 -2.740 1.00 98.44 355 TYR A N 1
ATOM 2790 C CA . TYR A 1 355 ? -19.153 1.836 -2.578 1.00 98.44 355 TYR A CA 1
ATOM 2791 C C . TYR A 1 355 ? -19.068 1.133 -3.940 1.00 98.44 355 TYR A C 1
ATOM 2793 O O . TYR A 1 355 ? -18.230 0.255 -4.120 1.00 98.44 355 TYR A O 1
ATOM 2801 N N . ASP A 1 356 ? -19.848 1.589 -4.921 1.00 97.88 356 ASP A N 1
ATOM 2802 C CA . ASP A 1 356 ? -19.847 1.088 -6.293 1.00 97.88 356 ASP A CA 1
ATOM 2803 C C . ASP A 1 356 ? -18.482 1.256 -6.942 1.00 97.88 356 ASP A C 1
ATOM 2805 O O . ASP A 1 356 ? -18.002 0.343 -7.609 1.00 97.88 356 ASP A O 1
ATOM 2809 N N . PHE A 1 357 ? -17.838 2.409 -6.742 1.00 97.31 357 PHE A N 1
ATOM 2810 C CA . PHE A 1 357 ? -16.484 2.618 -7.230 1.00 97.31 357 PHE A CA 1
ATOM 2811 C C . PHE A 1 357 ? -15.526 1.559 -6.674 1.00 97.31 357 PHE A C 1
ATOM 2813 O O . PHE A 1 357 ? -14.833 0.913 -7.461 1.00 97.31 357 PHE A O 1
ATOM 2820 N N . VAL A 1 358 ? -15.514 1.345 -5.354 1.00 98.31 358 VAL A N 1
ATOM 2821 C CA . VAL A 1 358 ? -14.639 0.349 -4.718 1.00 98.31 358 VAL A CA 1
ATOM 2822 C C . VAL A 1 358 ? -14.954 -1.057 -5.237 1.00 98.31 358 VAL A C 1
ATOM 2824 O O . VAL A 1 358 ? -14.049 -1.737 -5.711 1.00 98.31 358 VAL A O 1
ATOM 2827 N N . VAL A 1 359 ? -16.226 -1.465 -5.230 1.00 98.31 359 VAL A N 1
ATOM 2828 C CA . VAL A 1 359 ? -16.683 -2.798 -5.663 1.00 98.31 359 VAL A CA 1
ATOM 2829 C C . VAL A 1 359 ? -16.349 -3.087 -7.129 1.00 98.31 359 VAL A C 1
ATOM 2831 O O . VAL A 1 359 ? -15.944 -4.197 -7.466 1.00 98.31 359 VAL A O 1
ATOM 2834 N N . LYS A 1 360 ? -16.520 -2.101 -8.015 1.00 96.88 360 LYS A N 1
ATOM 2835 C CA . LYS A 1 360 ? -16.388 -2.301 -9.466 1.00 96.88 360 LYS A CA 1
ATOM 2836 C C . LYS A 1 360 ? -14.959 -2.136 -9.977 1.00 96.88 360 LYS A C 1
ATOM 2838 O O . LYS A 1 360 ? -14.649 -2.659 -11.046 1.00 96.88 360 LYS A O 1
ATOM 2843 N N . ASN A 1 361 ? -14.108 -1.393 -9.263 1.00 93.75 361 ASN A N 1
ATOM 2844 C CA . ASN A 1 361 ? -12.780 -1.016 -9.759 1.00 93.75 361 ASN A CA 1
ATOM 2845 C C . ASN A 1 361 ? -11.627 -1.653 -8.985 1.00 93.75 361 ASN A C 1
ATOM 2847 O O . ASN A 1 361 ? -10.583 -1.894 -9.589 1.00 93.75 361 ASN A O 1
ATOM 2851 N N . VAL A 1 362 ? -11.787 -1.940 -7.690 1.00 92.50 362 VAL A N 1
ATOM 2852 C CA . VAL A 1 362 ? -10.734 -2.608 -6.917 1.00 92.50 362 VAL A CA 1
ATOM 2853 C C . VAL A 1 362 ? -10.793 -4.109 -7.196 1.00 92.50 362 VAL A C 1
ATOM 2855 O O . VAL A 1 362 ? -11.865 -4.709 -7.202 1.00 92.50 362 VAL A O 1
ATOM 2858 N N . LYS A 1 363 ? -9.636 -4.722 -7.463 1.00 90.56 363 LYS A N 1
ATOM 2859 C CA . LYS A 1 363 ? -9.506 -6.168 -7.704 1.00 90.56 363 LYS A CA 1
ATOM 2860 C C . LYS A 1 363 ? -8.957 -6.889 -6.482 1.00 90.56 363 LYS A C 1
ATOM 2862 O O . LYS A 1 363 ? -8.136 -6.346 -5.744 1.00 90.56 363 LYS A O 1
ATOM 2867 N N . TYR A 1 364 ? -9.455 -8.096 -6.214 1.00 90.75 364 TYR A N 1
ATOM 2868 C CA . TYR A 1 364 ? -8.984 -8.870 -5.068 1.00 90.75 364 TYR A CA 1
ATOM 2869 C C . TYR A 1 364 ? -7.599 -9.447 -5.361 1.00 90.75 364 TYR A C 1
ATOM 2871 O O . TYR A 1 364 ? -7.401 -10.137 -6.362 1.00 90.75 364 TYR A O 1
ATOM 2879 N N . ASP A 1 365 ? -6.647 -9.171 -4.477 1.00 86.81 365 ASP A N 1
ATOM 2880 C CA . ASP A 1 365 ? -5.264 -9.606 -4.606 1.00 86.81 365 ASP A CA 1
ATOM 2881 C C . ASP A 1 365 ? -5.023 -10.905 -3.822 1.00 86.81 365 ASP A C 1
ATOM 2883 O O . ASP A 1 365 ? -4.616 -10.909 -2.655 1.00 86.81 365 ASP A O 1
ATOM 2887 N N . TYR A 1 366 ? -5.297 -12.031 -4.486 1.00 81.88 366 TYR A N 1
ATOM 2888 C CA . TYR A 1 366 ? -5.112 -13.377 -3.931 1.00 81.88 366 TYR A CA 1
ATOM 2889 C C . TYR A 1 366 ? -3.647 -13.738 -3.672 1.00 81.88 366 TYR A C 1
ATOM 2891 O O . TYR A 1 366 ? -3.374 -14.681 -2.929 1.00 81.88 366 TYR A O 1
ATOM 2899 N N . GLU A 1 367 ? -2.701 -13.023 -4.281 1.00 76.44 367 GLU A N 1
ATOM 2900 C CA . GLU A 1 367 ? -1.281 -13.253 -4.041 1.00 76.44 367 GLU A CA 1
ATOM 2901 C C . GLU A 1 367 ? -0.818 -12.458 -2.829 1.00 76.44 367 GLU A C 1
ATOM 2903 O O . GLU A 1 367 ? -0.163 -13.020 -1.955 1.00 76.44 367 GLU A O 1
ATOM 2908 N N . LYS A 1 368 ? -1.234 -11.193 -2.705 1.00 75.44 368 LYS A N 1
ATOM 2909 C CA . LYS A 1 368 ? -0.892 -10.338 -1.565 1.00 75.44 368 LYS A CA 1
ATOM 2910 C C . LYS A 1 368 ? -1.166 -11.038 -0.238 1.00 75.44 368 LYS A C 1
ATOM 2912 O O . LYS A 1 368 ? -0.252 -11.125 0.577 1.00 75.44 368 LYS A O 1
ATOM 2917 N N . ILE A 1 369 ? -2.358 -11.616 -0.048 1.00 72.38 369 ILE A N 1
ATOM 2918 C CA . ILE A 1 369 ? -2.747 -12.265 1.219 1.00 72.38 369 ILE A CA 1
ATOM 2919 C C . ILE A 1 369 ? -1.806 -13.401 1.658 1.00 72.38 369 ILE A C 1
ATOM 2921 O O . ILE A 1 369 ? -1.599 -13.579 2.857 1.00 72.38 369 ILE A O 1
ATOM 2925 N N . LYS A 1 370 ? -1.177 -14.123 0.720 1.00 68.62 370 LYS A N 1
ATOM 2926 C CA . LYS A 1 370 ? -0.233 -15.220 1.019 1.00 68.62 370 LYS A CA 1
ATOM 2927 C C . LYS A 1 370 ? 1.071 -14.727 1.650 1.00 68.62 370 LYS A C 1
ATOM 2929 O O . LYS A 1 370 ? 1.817 -15.508 2.234 1.00 68.62 370 LYS A O 1
ATOM 2934 N N . TYR A 1 371 ? 1.343 -13.434 1.508 1.00 64.88 371 TYR A N 1
ATOM 2935 C CA . TYR A 1 371 ? 2.634 -12.809 1.744 1.00 64.88 371 TYR A CA 1
ATOM 2936 C C . TYR A 1 371 ? 2.530 -11.573 2.658 1.00 64.88 371 TYR A C 1
ATOM 2938 O O . TYR A 1 371 ? 3.458 -10.772 2.716 1.00 64.88 371 TYR A O 1
ATOM 2946 N N . LEU A 1 372 ? 1.410 -11.355 3.354 1.00 71.44 372 LEU A N 1
ATOM 2947 C CA . LEU A 1 372 ? 1.227 -10.176 4.211 1.00 71.44 372 LEU A CA 1
ATOM 2948 C C . LEU A 1 372 ? 1.810 -10.348 5.608 1.00 71.44 372 LEU A C 1
ATOM 2950 O O . LEU A 1 372 ? 1.802 -11.447 6.140 1.00 71.44 372 LEU A O 1
ATOM 2954 N N . SER A 1 373 ? 2.247 -9.228 6.207 1.00 74.69 373 SER A N 1
ATOM 2955 C CA . SER A 1 373 ? 2.677 -9.135 7.610 1.00 74.69 373 SER A CA 1
ATOM 2956 C C . SER A 1 373 ? 1.537 -9.130 8.641 1.00 74.69 373 SER A C 1
ATOM 2958 O O . SER A 1 373 ? 0.440 -8.688 8.334 1.00 74.69 373 SER A O 1
ATOM 2960 N N . THR A 1 374 ? 1.785 -9.568 9.885 1.00 69.00 374 THR A N 1
ATOM 2961 C CA . THR A 1 374 ? 0.814 -9.594 10.996 1.00 69.00 374 THR A CA 1
ATOM 2962 C C . THR A 1 374 ? 0.609 -8.165 11.444 1.00 69.00 374 THR A C 1
ATOM 2964 O O . THR A 1 374 ? -0.456 -7.780 11.905 1.00 69.00 374 THR A O 1
ATOM 2967 N N . ASP A 1 375 ? 1.662 -7.383 11.232 1.00 80.38 375 ASP A N 1
ATOM 2968 C CA . ASP A 1 375 ? 1.759 -5.955 11.420 1.00 80.38 375 ASP A CA 1
ATOM 2969 C C . ASP A 1 375 ? 1.325 -5.187 10.153 1.00 80.38 375 ASP A C 1
ATOM 2971 O O . ASP A 1 375 ? 1.501 -3.972 10.082 1.00 80.38 375 ASP A O 1
ATOM 2975 N N . TYR A 1 376 ? 0.791 -5.871 9.127 1.00 84.56 376 TYR A N 1
ATOM 2976 C CA . TYR A 1 376 ? 0.295 -5.200 7.928 1.00 84.56 376 TYR A CA 1
ATOM 2977 C C . TYR A 1 376 ? -0.809 -4.215 8.297 1.00 84.56 376 TYR A C 1
ATOM 2979 O O . TYR A 1 376 ? -1.776 -4.551 8.984 1.00 84.56 376 TYR A O 1
ATOM 2987 N N . THR A 1 377 ? -0.662 -2.999 7.788 1.00 88.94 377 THR A N 1
ATOM 2988 C CA . THR A 1 377 ? -1.621 -1.917 7.949 1.00 88.94 377 THR A CA 1
ATOM 2989 C C . THR A 1 377 ? -1.942 -1.369 6.559 1.00 88.94 377 THR A C 1
ATOM 2991 O O . THR A 1 377 ? -1.010 -1.060 5.815 1.00 88.94 377 THR A O 1
ATOM 2994 N N . PRO A 1 378 ? -3.227 -1.274 6.181 1.00 92.19 378 PRO A N 1
ATOM 2995 C CA . PRO A 1 378 ? -3.633 -0.775 4.877 1.00 92.19 378 PRO A CA 1
ATOM 2996 C C . PRO A 1 378 ? -3.373 0.729 4.757 1.00 92.19 378 PRO A C 1
ATOM 2998 O O . PRO A 1 378 ? -3.440 1.470 5.738 1.00 92.19 378 PRO A O 1
ATOM 3001 N N . ASN A 1 379 ? -3.131 1.177 3.528 1.00 89.00 379 ASN A N 1
ATOM 3002 C CA . ASN A 1 379 ? -3.032 2.588 3.175 1.00 89.00 379 ASN A CA 1
ATOM 3003 C C . ASN A 1 379 ? -4.089 2.912 2.101 1.00 89.00 379 ASN A C 1
ATOM 3005 O O . ASN A 1 379 ? -3.884 2.535 0.946 1.00 89.00 379 ASN A O 1
ATOM 3009 N N . PRO A 1 380 ? -5.193 3.600 2.449 1.00 93.94 380 PRO A N 1
ATOM 3010 C CA . PRO A 1 380 ? -6.268 3.943 1.516 1.00 93.94 380 PRO A CA 1
ATOM 3011 C C . PRO A 1 380 ? -5.794 4.566 0.201 1.00 93.94 380 PRO A C 1
ATOM 3013 O O . PRO A 1 380 ? -6.198 4.121 -0.870 1.00 93.94 380 PRO A O 1
ATOM 3016 N N . ASP A 1 381 ? -4.895 5.548 0.264 1.00 85.12 381 ASP A N 1
ATOM 3017 C CA . ASP A 1 381 ? -4.414 6.251 -0.928 1.00 85.12 381 ASP A CA 1
ATOM 3018 C C . ASP A 1 381 ? -3.631 5.319 -1.852 1.00 85.12 381 ASP A C 1
ATOM 3020 O O . ASP A 1 381 ? -3.757 5.396 -3.072 1.00 85.12 381 ASP A O 1
ATOM 3024 N N . GLN A 1 382 ? -2.881 4.378 -1.278 1.00 82.69 382 GLN A N 1
ATOM 3025 C CA . GLN A 1 382 ? -2.183 3.371 -2.062 1.00 82.69 382 GLN A CA 1
ATOM 3026 C C . GLN A 1 382 ? -3.157 2.397 -2.733 1.00 82.69 382 GLN A C 1
ATOM 3028 O O . GLN A 1 382 ? -2.971 2.051 -3.896 1.00 82.69 382 GLN A O 1
ATOM 3033 N N . VAL A 1 383 ? -4.193 1.948 -2.019 1.00 86.69 383 VAL A N 1
ATOM 3034 C CA . VAL A 1 383 ? -5.217 1.053 -2.586 1.00 86.69 383 VAL A CA 1
ATOM 3035 C C . VAL A 1 383 ? -5.926 1.737 -3.751 1.00 86.69 383 VAL A C 1
ATOM 3037 O O . VAL A 1 383 ? -6.195 1.090 -4.761 1.00 86.69 383 VAL A O 1
ATOM 3040 N N . LEU A 1 384 ? -6.190 3.040 -3.631 1.00 82.31 384 LEU A N 1
ATOM 3041 C CA . LEU A 1 384 ? -6.778 3.832 -4.703 1.00 82.31 384 LEU A CA 1
ATOM 3042 C C . LEU A 1 384 ? -5.853 3.952 -5.924 1.00 82.31 384 LEU A C 1
ATOM 3044 O O . LEU A 1 384 ? -6.339 3.864 -7.047 1.00 82.31 384 LEU A O 1
ATOM 3048 N N . ASP A 1 385 ? -4.549 4.127 -5.710 1.00 74.88 385 ASP A N 1
ATOM 3049 C CA . ASP A 1 385 ? -3.554 4.218 -6.785 1.00 74.88 385 ASP A CA 1
ATOM 3050 C C . ASP A 1 385 ? -3.435 2.901 -7.574 1.00 74.88 385 ASP A C 1
ATOM 3052 O O . ASP A 1 385 ? -3.459 2.882 -8.805 1.00 74.88 385 ASP A O 1
ATOM 3056 N N . VAL A 1 386 ? -3.377 1.763 -6.871 1.00 78.06 386 VAL A N 1
ATOM 3057 C CA . VAL A 1 386 ? -3.174 0.459 -7.526 1.00 78.06 386 VAL A CA 1
ATOM 3058 C C . VAL A 1 386 ? -4.467 -0.244 -7.944 1.00 78.06 386 VAL A C 1
ATOM 3060 O O . VAL A 1 386 ? -4.404 -1.173 -8.753 1.00 78.06 386 VAL A O 1
ATOM 3063 N N . LEU A 1 387 ? -5.617 0.158 -7.387 1.00 85.31 387 LEU A N 1
ATOM 3064 C CA . LEU A 1 387 ? -6.931 -0.485 -7.545 1.00 85.31 387 LEU A CA 1
ATOM 3065 C C . LEU A 1 387 ? -6.896 -2.007 -7.315 1.00 85.31 387 LEU A C 1
ATOM 3067 O O . LEU A 1 387 ? -7.521 -2.797 -8.024 1.00 85.31 387 LEU A O 1
ATOM 3071 N N . SER A 1 388 ? -6.140 -2.431 -6.306 1.00 86.56 388 SER A N 1
ATOM 3072 C CA . SER A 1 388 ? -5.953 -3.834 -5.936 1.00 86.56 388 SER A CA 1
ATOM 3073 C C . SER A 1 388 ? -5.663 -3.957 -4.443 1.00 86.56 388 SER A C 1
ATOM 3075 O O . SER A 1 388 ? -4.944 -3.133 -3.874 1.00 86.56 388 SER A O 1
ATOM 3077 N N . GLY A 1 389 ? -6.192 -4.992 -3.796 1.00 90.19 389 GLY A N 1
ATOM 3078 C CA . GLY A 1 389 ? -5.963 -5.222 -2.372 1.00 90.19 389 GLY A CA 1
ATOM 3079 C C . GLY A 1 389 ? -6.678 -6.450 -1.825 1.00 90.19 389 GLY A C 1
ATOM 3080 O O . GLY A 1 389 ? -7.321 -7.196 -2.557 1.00 90.19 389 GLY A O 1
ATOM 3081 N N . ILE A 1 390 ? -6.564 -6.662 -0.519 1.00 93.19 390 ILE A N 1
ATOM 3082 C CA . ILE A 1 390 ? -7.282 -7.713 0.219 1.00 93.19 390 ILE A CA 1
ATOM 3083 C C . ILE A 1 390 ? -8.467 -7.125 0.994 1.00 93.19 390 ILE A C 1
ATOM 3085 O O . ILE A 1 390 ? -8.604 -5.910 1.076 1.00 93.19 390 ILE A O 1
ATOM 3089 N N . CYS A 1 391 ? -9.278 -7.950 1.660 1.00 95.50 391 CYS A N 1
ATOM 3090 C CA . CYS A 1 391 ? -10.458 -7.487 2.409 1.00 95.50 391 CYS A CA 1
ATOM 3091 C C . CYS A 1 391 ? -10.193 -6.297 3.354 1.00 95.50 391 CYS A C 1
ATOM 3093 O O . CYS A 1 391 ? -11.007 -5.379 3.487 1.00 95.50 391 CYS A O 1
ATOM 3095 N N . TYR A 1 392 ? -9.012 -6.280 3.976 1.00 95.00 392 TYR A N 1
ATOM 3096 C CA . TYR A 1 392 ? -8.587 -5.212 4.874 1.00 95.00 392 TYR A CA 1
ATOM 3097 C C . TYR A 1 392 ? -8.352 -3.877 4.146 1.00 95.00 392 TYR A C 1
ATOM 3099 O O . TYR A 1 392 ? -8.703 -2.819 4.665 1.00 95.00 392 TYR A O 1
ATOM 3107 N N . ASP A 1 393 ? -7.826 -3.931 2.922 1.00 96.75 393 ASP A N 1
ATOM 3108 C CA . ASP A 1 393 ? -7.581 -2.777 2.054 1.00 96.75 393 ASP A CA 1
ATOM 3109 C C . ASP A 1 393 ? -8.881 -2.160 1.546 1.00 96.75 393 ASP A C 1
ATOM 3111 O O . ASP A 1 393 ? -9.054 -0.945 1.601 1.00 96.75 393 ASP A O 1
ATOM 3115 N N . TYR A 1 394 ? -9.817 -3.005 1.110 1.00 98.12 394 TYR A N 1
ATOM 3116 C CA . TYR A 1 394 ? -11.150 -2.589 0.672 1.00 98.12 394 TYR A CA 1
ATOM 3117 C C . TYR A 1 394 ? -11.882 -1.847 1.786 1.00 98.12 394 TYR A C 1
ATOM 3119 O O . TYR A 1 394 ? -12.393 -0.742 1.585 1.00 98.12 394 TYR A O 1
ATOM 3127 N N . SER A 1 395 ? -11.885 -2.452 2.976 1.00 98.25 395 SER A N 1
ATOM 3128 C CA . SER A 1 395 ? -12.567 -1.903 4.145 1.00 98.25 395 SER A CA 1
ATOM 3129 C C . SER A 1 395 ? -11.929 -0.597 4.620 1.00 98.25 395 SER A C 1
ATOM 3131 O O . SER A 1 395 ? -12.624 0.311 5.074 1.00 98.25 395 SER A O 1
ATOM 3133 N N . SER A 1 396 ? -10.603 -0.486 4.505 1.00 98.44 396 SER A N 1
ATOM 3134 C CA . SER A 1 396 ? -9.851 0.726 4.833 1.00 98.44 396 SER A CA 1
ATOM 3135 C C . SER A 1 396 ? -10.123 1.858 3.844 1.00 98.44 396 SER A C 1
ATOM 3137 O O . SER A 1 396 ? -10.445 2.968 4.268 1.00 98.44 396 SER A O 1
ATOM 3139 N N . LEU A 1 397 ? -10.075 1.577 2.537 1.00 98.50 397 LEU A N 1
ATOM 3140 C CA . LEU A 1 397 ? -10.337 2.563 1.490 1.00 98.50 397 LEU A CA 1
ATOM 3141 C C . LEU A 1 397 ? -11.750 3.137 1.601 1.00 98.50 397 LEU A C 1
ATOM 3143 O O . LEU A 1 397 ? -11.920 4.356 1.644 1.00 98.50 397 LEU A O 1
ATOM 3147 N N . TYR A 1 398 ? -12.761 2.269 1.695 1.00 98.69 398 TYR A N 1
ATOM 3148 C CA . TYR A 1 398 ? -14.144 2.723 1.795 1.00 98.69 398 TYR A CA 1
ATOM 3149 C C . TYR A 1 398 ? -14.391 3.528 3.081 1.00 98.69 398 TYR A C 1
ATOM 3151 O O . TYR A 1 398 ? -15.015 4.591 3.035 1.00 98.69 398 TYR A O 1
ATOM 3159 N N . ALA A 1 399 ? -13.838 3.087 4.217 1.00 98.56 399 ALA A N 1
ATOM 3160 C CA . ALA A 1 399 ? -13.931 3.842 5.463 1.00 98.56 399 ALA A CA 1
ATOM 3161 C C . ALA A 1 399 ? -13.241 5.211 5.367 1.00 98.56 399 ALA A C 1
ATOM 3163 O O . ALA A 1 399 ? -13.816 6.199 5.812 1.00 98.56 399 ALA A O 1
ATOM 3164 N N . ALA A 1 400 ? -12.057 5.304 4.758 1.00 97.69 400 ALA A N 1
ATOM 3165 C CA . ALA A 1 400 ? -11.336 6.566 4.595 1.00 97.69 400 ALA A CA 1
ATOM 3166 C C . ALA A 1 400 ? -12.129 7.574 3.755 1.00 97.69 400 ALA A C 1
ATOM 3168 O O . ALA A 1 400 ? -12.297 8.720 4.171 1.00 97.69 400 ALA A O 1
ATOM 3169 N N . MET A 1 401 ? -12.692 7.117 2.631 1.00 96.69 401 MET A N 1
ATOM 3170 C CA . MET A 1 401 ? -13.544 7.922 1.752 1.00 96.69 401 MET A CA 1
ATOM 3171 C C . MET A 1 401 ? -14.756 8.515 2.481 1.00 96.69 401 MET A C 1
ATOM 3173 O O . MET A 1 401 ? -15.159 9.636 2.199 1.00 96.69 401 MET A O 1
ATOM 3177 N N . LYS A 1 402 ? -15.364 7.776 3.413 1.00 96.25 402 LYS A N 1
ATOM 3178 C CA . LYS A 1 402 ? -16.608 8.207 4.069 1.00 96.25 402 LYS A CA 1
ATOM 3179 C C . LYS A 1 402 ? -16.390 8.909 5.400 1.00 96.25 402 LYS A C 1
ATOM 3181 O O . LYS A 1 402 ? -17.118 9.853 5.712 1.00 96.25 402 LYS A O 1
ATOM 3186 N N . ARG A 1 403 ? -15.356 8.528 6.157 1.00 95.56 403 ARG A N 1
ATOM 3187 C CA . ARG A 1 403 ? -14.941 9.269 7.355 1.00 95.56 403 ARG A CA 1
ATOM 3188 C C . ARG A 1 403 ? -14.545 10.703 6.999 1.00 95.56 403 ARG A C 1
ATOM 3190 O O . ARG A 1 403 ? -14.886 11.610 7.753 1.00 95.56 403 ARG A O 1
ATOM 3197 N N . SER A 1 404 ? -13.958 10.933 5.816 1.00 85.38 404 SER A N 1
ATOM 3198 C CA . SER A 1 404 ? -13.661 12.289 5.331 1.00 85.38 404 SER A CA 1
ATOM 3199 C C . SER A 1 404 ? -14.903 13.157 5.080 1.00 85.38 404 SER A C 1
ATOM 3201 O O . SER A 1 404 ? -14.784 14.372 4.976 1.00 85.38 404 SER A O 1
ATOM 3203 N N . GLU A 1 405 ? -16.097 12.562 4.998 1.00 84.00 405 GLU A N 1
ATOM 3204 C CA . GLU A 1 405 ? -17.380 13.272 4.888 1.00 84.00 405 GLU A CA 1
ATOM 3205 C C . GLU A 1 405 ? -18.109 13.426 6.230 1.00 84.00 405 GLU A C 1
ATOM 3207 O O . GLU A 1 405 ? -19.252 13.887 6.267 1.00 84.00 405 GLU A O 1
ATOM 3212 N N . GLY A 1 406 ? -17.492 12.988 7.330 1.00 83.38 406 GLY A N 1
ATOM 3213 C CA . GLY A 1 406 ? -18.131 12.973 8.642 1.00 83.38 406 GLY A CA 1
ATOM 3214 C C . GLY A 1 406 ? -19.117 11.817 8.846 1.00 83.38 406 GLY A C 1
ATOM 3215 O O . GLY A 1 406 ? -19.959 11.902 9.738 1.00 83.38 406 GLY A O 1
ATOM 3216 N N . ILE A 1 407 ? -19.038 10.742 8.052 1.00 90.94 407 ILE A N 1
ATOM 3217 C CA . ILE A 1 407 ? -19.874 9.546 8.231 1.00 90.94 407 ILE A CA 1
ATOM 3218 C C . ILE A 1 407 ? -19.127 8.537 9.119 1.00 90.94 407 ILE A C 1
ATOM 3220 O O . ILE A 1 407 ? -18.055 8.069 8.722 1.00 90.94 407 ILE A O 1
ATOM 3224 N N . PRO A 1 408 ? -19.663 8.158 10.298 1.00 94.75 408 PRO A N 1
ATOM 3225 C CA . PRO A 1 408 ? -19.027 7.158 11.147 1.00 94.75 408 PRO A CA 1
ATOM 3226 C C . PRO A 1 408 ? -19.040 5.785 10.476 1.00 94.75 408 PRO A C 1
ATOM 3228 O O . PRO A 1 408 ? -20.101 5.243 10.157 1.00 94.75 408 PRO A O 1
ATOM 3231 N N . ILE A 1 409 ? -17.854 5.208 10.294 1.00 98.12 409 ILE A N 1
ATOM 3232 C CA . ILE A 1 409 ? -17.680 3.864 9.739 1.00 98.12 409 ILE A CA 1
ATOM 3233 C C . ILE A 1 409 ? -16.669 3.107 10.575 1.00 98.12 409 ILE A C 1
ATOM 3235 O O . ILE A 1 409 ? -15.563 3.599 10.791 1.00 98.12 409 ILE A O 1
ATOM 3239 N N . LYS A 1 410 ? -17.012 1.891 10.986 1.00 98.31 410 LYS A N 1
ATOM 3240 C CA . LYS A 1 410 ? -16.067 0.949 11.582 1.00 98.31 410 LYS A CA 1
ATOM 3241 C C . LYS A 1 410 ? -15.352 0.167 10.495 1.00 98.31 410 LYS A C 1
ATOM 3243 O O . LYS A 1 410 ? -15.980 -0.260 9.524 1.00 98.31 410 LYS A O 1
ATOM 3248 N N . LEU A 1 411 ? -14.069 -0.095 10.695 1.00 97.94 411 LEU A N 1
ATOM 3249 C CA . LEU A 1 411 ? -13.407 -1.225 10.055 1.00 97.94 411 LEU A CA 1
ATOM 3250 C C . LEU A 1 411 ? -13.472 -2.394 11.026 1.00 97.94 411 LEU A C 1
ATOM 3252 O O . LEU A 1 411 ? -12.959 -2.318 12.140 1.00 97.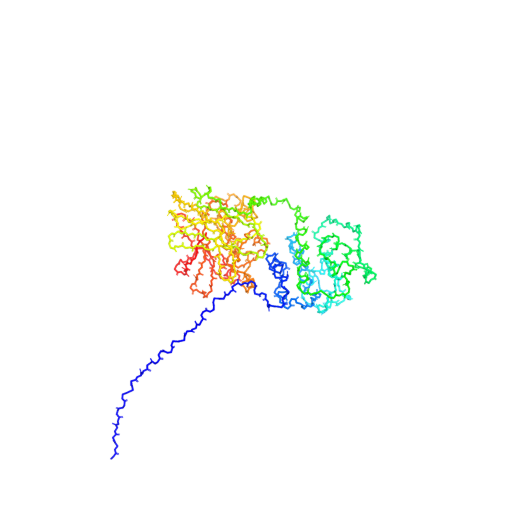94 411 LEU A O 1
ATOM 3256 N N . VAL A 1 412 ? -14.115 -3.473 10.606 1.00 97.31 412 VAL A N 1
ATOM 3257 C CA . VAL A 1 412 ? -14.350 -4.648 11.437 1.00 97.31 412 VAL A CA 1
ATOM 3258 C C . VAL A 1 412 ? -13.536 -5.812 10.902 1.00 97.31 412 VAL A C 1
ATOM 3260 O O . VAL A 1 412 ? -13.387 -5.962 9.691 1.00 97.31 412 VAL A O 1
ATOM 3263 N N . LYS A 1 413 ? -12.997 -6.630 11.806 1.00 93.25 413 LYS A N 1
ATOM 3264 C CA . LYS A 1 413 ? -12.340 -7.891 11.463 1.00 93.25 413 LYS A CA 1
ATOM 3265 C C . LYS A 1 413 ? -12.930 -9.048 12.252 1.00 93.25 413 LYS A C 1
ATOM 3267 O O . LYS A 1 413 ? -13.271 -8.893 13.428 1.00 93.25 413 LYS A O 1
ATOM 3272 N N . GLY A 1 414 ? -13.006 -10.214 11.626 1.00 91.31 414 GLY A N 1
ATOM 3273 C CA . GLY A 1 414 ? -13.593 -11.406 12.222 1.00 91.31 414 GLY A CA 1
ATOM 3274 C C . GLY A 1 414 ? -13.859 -12.484 11.184 1.00 91.31 414 GLY A C 1
ATOM 3275 O O . GLY A 1 414 ? -13.017 -12.716 10.323 1.00 91.31 414 GLY A O 1
ATOM 3276 N N . TYR A 1 415 ? -15.019 -13.125 11.265 1.00 90.44 415 TYR A N 1
ATOM 3277 C CA . TYR A 1 415 ? -15.379 -14.256 10.410 1.00 90.44 415 TYR A CA 1
ATOM 3278 C C . TYR A 1 415 ? -16.740 -14.041 9.764 1.00 90.44 415 TYR A C 1
ATOM 3280 O O . TYR A 1 415 ? -17.609 -13.379 10.333 1.00 90.44 415 TYR A O 1
ATOM 3288 N N . ASN A 1 416 ? -16.924 -14.629 8.589 1.00 88.31 416 ASN A N 1
ATOM 3289 C CA . ASN A 1 416 ? -18.210 -14.717 7.915 1.00 88.31 416 ASN A CA 1
ATOM 3290 C C . ASN A 1 416 ? -18.584 -16.201 7.774 1.00 88.31 416 ASN A C 1
ATOM 3292 O O . ASN A 1 416 ? -17.700 -17.033 7.596 1.00 88.31 416 ASN A O 1
ATOM 3296 N N . LYS A 1 417 ? -19.874 -16.540 7.859 1.00 83.81 417 LYS A N 1
ATOM 3297 C CA . LYS A 1 417 ? -20.356 -17.934 7.825 1.00 83.81 417 LYS A CA 1
ATOM 3298 C C . LYS A 1 417 ? -19.877 -18.752 6.613 1.00 83.81 417 LYS A C 1
ATOM 3300 O O . LYS A 1 417 ? -19.779 -19.969 6.717 1.00 83.81 417 LYS A O 1
ATOM 3305 N N . ASP A 1 418 ? -19.609 -18.094 5.484 1.00 76.56 418 ASP A N 1
ATOM 3306 C CA . ASP A 1 418 ? -19.282 -18.737 4.209 1.00 76.56 418 ASP A CA 1
ATOM 3307 C C . ASP A 1 418 ? -17.764 -18.924 4.018 1.00 76.56 418 ASP A C 1
ATOM 3309 O O . ASP A 1 418 ? -17.337 -19.572 3.060 1.00 76.56 418 ASP A O 1
ATOM 3313 N N . ILE A 1 419 ? -16.932 -18.368 4.913 1.00 71.69 419 ILE A N 1
ATOM 3314 C CA . ILE A 1 419 ? -15.469 -18.459 4.846 1.00 71.69 419 ILE A CA 1
ATOM 3315 C C . ILE A 1 419 ? -14.838 -18.713 6.220 1.00 71.69 419 ILE A C 1
ATOM 3317 O O . ILE A 1 419 ? -14.946 -17.912 7.143 1.00 71.69 419 ILE A O 1
ATOM 3321 N N . ASP A 1 420 ? -14.066 -19.794 6.327 1.00 69.50 420 ASP A N 1
ATOM 3322 C CA . ASP A 1 420 ? -13.303 -20.140 7.539 1.00 69.50 420 ASP A CA 1
ATOM 3323 C C . ASP A 1 420 ? -11.927 -19.440 7.589 1.00 69.50 420 ASP A C 1
ATOM 3325 O O . ASP A 1 420 ? -10.932 -19.962 8.087 1.00 69.50 420 ASP A O 1
ATOM 3329 N N . VAL A 1 421 ? -11.839 -18.244 6.997 1.00 76.31 421 VAL A N 1
ATOM 3330 C CA . VAL A 1 421 ? -10.632 -17.410 7.002 1.00 76.31 421 VAL A CA 1
ATOM 3331 C C . VAL A 1 421 ? -10.948 -16.029 7.547 1.00 76.31 421 VAL A C 1
ATOM 3333 O O . VAL A 1 421 ? -12.053 -15.508 7.396 1.00 76.31 421 VAL A O 1
ATOM 3336 N N . TYR A 1 422 ? -9.947 -15.431 8.188 1.00 82.56 422 TYR A N 1
ATOM 3337 C CA . TYR A 1 422 ? -10.070 -14.118 8.799 1.00 82.56 422 TYR A CA 1
ATOM 3338 C C . TYR A 1 422 ? -10.410 -13.050 7.750 1.00 82.56 422 TYR A C 1
ATOM 3340 O O . TYR A 1 422 ? -9.685 -12.873 6.770 1.00 82.56 422 TYR A O 1
ATOM 3348 N N . HIS A 1 423 ? -11.509 -12.332 7.968 1.00 92.69 423 HIS A N 1
ATOM 3349 C CA . HIS A 1 423 ? -12.113 -11.407 7.013 1.00 92.69 423 HIS A CA 1
ATOM 3350 C C . HIS A 1 423 ? -12.226 -9.997 7.586 1.00 92.69 423 HIS A C 1
ATOM 3352 O O . HIS A 1 423 ? -12.215 -9.806 8.804 1.00 92.69 423 HIS A O 1
ATOM 3358 N N . ALA A 1 424 ? -12.342 -9.002 6.706 1.00 95.38 424 ALA A N 1
ATOM 3359 C CA . ALA A 1 424 ? -12.549 -7.612 7.090 1.00 95.38 424 ALA A CA 1
ATOM 3360 C C . ALA A 1 424 ? -13.675 -6.978 6.270 1.00 95.38 424 ALA A C 1
ATOM 3362 O O . ALA A 1 424 ? -13.753 -7.189 5.061 1.00 95.38 424 ALA A O 1
ATOM 3363 N N . TRP A 1 425 ? -14.518 -6.201 6.944 1.00 98.00 425 TRP A N 1
ATOM 3364 C CA . TRP A 1 425 ? -15.669 -5.510 6.362 1.00 98.00 425 TRP A CA 1
ATOM 3365 C C . TRP A 1 425 ? -15.897 -4.164 7.058 1.00 98.00 425 TRP A C 1
ATOM 3367 O O . TRP A 1 425 ? -15.166 -3.785 7.981 1.00 98.00 425 TRP A O 1
ATOM 3377 N N . ASN A 1 426 ? -16.930 -3.436 6.638 1.00 98.62 426 ASN A N 1
ATOM 3378 C CA . ASN A 1 426 ? -17.332 -2.191 7.273 1.00 98.62 426 ASN A CA 1
ATOM 3379 C C . ASN A 1 426 ? -18.677 -2.309 7.989 1.00 98.62 426 ASN A C 1
ATOM 3381 O O . ASN A 1 426 ? -19.599 -2.969 7.521 1.00 98.62 426 ASN A O 1
ATOM 3385 N N . GLU A 1 427 ? -18.822 -1.592 9.099 1.00 98.50 427 GLU A N 1
ATOM 3386 C CA . GLU A 1 427 ? -20.141 -1.230 9.621 1.00 98.50 427 GLU A CA 1
ATOM 3387 C C . GLU A 1 427 ? -20.320 0.273 9.445 1.00 98.50 427 GLU A C 1
ATOM 3389 O O . GLU A 1 427 ? -19.503 1.054 9.930 1.00 98.50 427 GLU A O 1
ATOM 3394 N N . VAL A 1 428 ? -21.376 0.684 8.752 1.00 98.19 428 VAL A N 1
ATOM 3395 C CA . VAL A 1 428 ? -21.670 2.084 8.428 1.00 98.19 428 VAL A CA 1
ATOM 3396 C C . VAL A 1 428 ? -22.800 2.578 9.314 1.00 98.19 428 VAL A C 1
ATOM 3398 O O . VAL A 1 428 ? -23.835 1.919 9.411 1.00 98.19 428 VAL A O 1
ATOM 3401 N N . TYR A 1 429 ? -22.631 3.733 9.955 1.00 93.88 429 TYR A N 1
ATOM 3402 C CA . TYR A 1 429 ? -23.691 4.320 10.765 1.00 93.88 429 TYR A CA 1
ATOM 3403 C C . TYR A 1 429 ? -24.670 5.110 9.890 1.00 93.88 429 TYR A C 1
ATOM 3405 O O . TYR A 1 429 ? -24.349 6.189 9.393 1.00 93.88 429 TYR A O 1
ATOM 3413 N N . ILE A 1 430 ? -25.875 4.573 9.709 1.00 93.06 430 ILE A N 1
ATOM 3414 C CA . ILE A 1 430 ? -26.926 5.132 8.855 1.00 93.06 430 ILE A CA 1
ATOM 3415 C C . ILE A 1 430 ? -28.194 5.274 9.696 1.00 93.06 430 ILE A C 1
ATOM 3417 O O . ILE A 1 430 ? -28.682 4.295 10.260 1.00 93.06 430 ILE A O 1
ATOM 3421 N N . ASN A 1 431 ? -28.737 6.492 9.792 1.00 88.44 431 ASN A N 1
ATOM 3422 C CA . ASN A 1 431 ? -30.018 6.780 10.456 1.00 88.44 431 ASN A CA 1
ATOM 3423 C C . ASN A 1 431 ? -30.160 6.148 11.858 1.00 88.44 431 ASN A C 1
ATOM 3425 O O . ASN A 1 431 ? -31.196 5.577 12.197 1.00 88.44 431 ASN A O 1
ATOM 3429 N N . GLY A 1 432 ? -29.102 6.214 12.672 1.00 89.06 432 GLY A N 1
ATOM 3430 C CA . GLY A 1 432 ? -29.122 5.699 14.044 1.00 89.06 432 GLY A CA 1
ATOM 3431 C C . GLY A 1 432 ? -28.721 4.228 14.205 1.00 89.06 432 GLY A C 1
ATOM 3432 O O . GLY A 1 432 ? -28.730 3.724 15.326 1.00 89.06 432 GLY A O 1
ATOM 3433 N N . LYS A 1 433 ? -28.387 3.519 13.119 1.00 95.62 433 LYS A N 1
ATOM 3434 C CA . LYS A 1 433 ? -28.088 2.080 13.142 1.00 95.62 433 LYS A CA 1
ATOM 3435 C C . LYS A 1 433 ? -26.783 1.760 12.421 1.00 95.62 433 LYS A C 1
ATOM 3437 O O . LYS A 1 433 ? -26.447 2.388 11.423 1.00 95.62 433 LYS A O 1
ATOM 3442 N N . TRP A 1 434 ? -26.073 0.749 12.913 1.00 97.44 434 TRP A N 1
ATOM 3443 C CA . TRP A 1 434 ? -24.920 0.173 12.224 1.00 97.44 434 TRP A CA 1
ATOM 3444 C C . TRP A 1 434 ? -25.393 -0.832 11.175 1.00 97.44 434 TRP A C 1
ATOM 3446 O O . TRP A 1 434 ? -26.107 -1.780 11.495 1.00 97.44 434 TRP A O 1
ATOM 3456 N N . VAL A 1 435 ? -25.001 -0.607 9.925 1.00 98.19 435 VAL A N 1
ATOM 3457 C CA . VAL A 1 435 ? -25.317 -1.460 8.777 1.00 98.19 435 VAL A CA 1
ATOM 3458 C C . VAL A 1 435 ? -24.039 -2.149 8.320 1.00 98.19 435 VAL A C 1
ATOM 3460 O O . VAL A 1 435 ? -23.047 -1.479 8.046 1.00 98.19 435 VAL A O 1
ATOM 3463 N N . VAL A 1 436 ? -24.058 -3.480 8.240 1.00 98.31 436 VAL A N 1
ATOM 3464 C CA . VAL A 1 436 ? -22.926 -4.273 7.740 1.00 98.31 436 VAL A CA 1
ATOM 3465 C C . VAL A 1 436 ? -22.830 -4.111 6.224 1.00 98.31 436 VAL A C 1
ATOM 3467 O O . VAL A 1 436 ? -23.824 -4.298 5.523 1.00 98.31 436 VAL A O 1
ATOM 3470 N N . VAL A 1 437 ? -21.640 -3.768 5.735 1.00 98.19 437 VAL A N 1
ATOM 3471 C CA . VAL A 1 437 ? -21.321 -3.535 4.321 1.00 98.19 437 VAL A CA 1
ATOM 3472 C C . VAL A 1 437 ? -20.019 -4.252 3.992 1.00 98.19 437 VAL A C 1
ATOM 3474 O O . VAL A 1 437 ? -19.034 -4.127 4.721 1.00 98.19 437 VAL A O 1
ATOM 3477 N N . ASP A 1 438 ? -20.001 -4.987 2.882 1.00 97.38 438 ASP A N 1
ATOM 3478 C CA . ASP A 1 438 ? -18.873 -5.843 2.516 1.00 97.38 438 ASP A CA 1
ATOM 3479 C C . ASP A 1 438 ? -18.459 -5.651 1.060 1.00 97.38 438 ASP A C 1
ATOM 3481 O O . ASP A 1 438 ? -18.814 -6.412 0.162 1.00 97.38 438 ASP A O 1
ATOM 3485 N N . THR A 1 439 ? -17.658 -4.615 0.836 1.00 97.44 439 THR A N 1
ATOM 3486 C CA . THR A 1 439 ? -17.133 -4.266 -0.488 1.00 97.44 439 THR A CA 1
ATOM 3487 C C . THR A 1 439 ? -16.286 -5.377 -1.112 1.00 97.44 439 THR A C 1
ATOM 3489 O O . THR A 1 439 ? -16.132 -5.412 -2.330 1.00 97.44 439 THR A O 1
ATOM 3492 N N . THR A 1 440 ? -15.753 -6.302 -0.311 1.00 95.06 440 THR A N 1
ATOM 3493 C CA . THR A 1 440 ? -14.871 -7.368 -0.793 1.00 95.06 440 THR A CA 1
ATOM 3494 C C . THR A 1 440 ? -15.669 -8.512 -1.404 1.00 95.06 440 THR A C 1
ATOM 3496 O O . THR A 1 440 ? -15.411 -8.897 -2.544 1.00 95.06 440 THR A O 1
ATOM 3499 N N . PHE A 1 441 ? -16.648 -9.051 -0.668 1.00 92.69 441 PHE A N 1
ATOM 3500 C CA . PHE A 1 441 ? -17.537 -10.079 -1.217 1.00 92.69 441 PHE A CA 1
ATOM 3501 C C . PHE A 1 441 ? -18.305 -9.548 -2.422 1.00 92.69 441 PHE A C 1
ATOM 3503 O O . PHE A 1 441 ? -18.462 -10.257 -3.414 1.00 92.69 441 PHE A O 1
ATOM 3510 N N . ASP A 1 442 ? -18.708 -8.283 -2.372 1.00 96.25 442 ASP A N 1
ATOM 3511 C CA . ASP A 1 442 ? -19.465 -7.664 -3.452 1.00 96.25 442 ASP A CA 1
ATOM 3512 C C . ASP A 1 442 ? -18.636 -7.463 -4.712 1.00 96.25 442 ASP A C 1
ATOM 3514 O O . ASP A 1 442 ? -19.151 -7.672 -5.806 1.00 96.25 442 ASP A O 1
ATOM 3518 N N . ALA A 1 443 ? -17.339 -7.172 -4.591 1.00 95.06 443 ALA A N 1
ATOM 3519 C CA . ALA A 1 443 ? -16.432 -7.170 -5.738 1.00 95.06 443 ALA A CA 1
ATOM 3520 C C . ALA A 1 443 ? -16.304 -8.566 -6.368 1.00 95.06 443 ALA A C 1
ATOM 3522 O O . ALA A 1 443 ? -16.307 -8.709 -7.595 1.00 95.06 443 ALA A O 1
ATOM 3523 N N . VAL A 1 444 ? -16.256 -9.621 -5.544 1.00 90.88 444 VAL A N 1
ATOM 3524 C CA . VAL A 1 444 ? -16.249 -11.009 -6.033 1.00 90.88 444 VAL A CA 1
ATOM 3525 C C . VAL A 1 444 ? -17.566 -11.343 -6.737 1.00 90.88 444 VAL A C 1
ATOM 3527 O O . VAL A 1 444 ? -17.533 -11.885 -7.844 1.00 90.88 444 VAL A O 1
ATOM 3530 N N . TYR A 1 445 ? -18.716 -10.999 -6.154 1.00 92.56 445 TYR A N 1
ATOM 3531 C CA . TYR A 1 445 ? -20.025 -11.209 -6.778 1.00 92.56 445 TYR A CA 1
ATOM 3532 C C . TYR A 1 445 ? -20.180 -10.423 -8.077 1.00 92.56 445 TYR A C 1
ATOM 3534 O O . TYR A 1 445 ? -20.546 -11.015 -9.093 1.00 92.56 445 TYR A O 1
ATOM 3542 N N . TYR A 1 446 ? -19.783 -9.151 -8.094 1.00 93.12 446 TYR A N 1
ATOM 3543 C CA . TYR A 1 446 ? -19.740 -8.330 -9.300 1.00 93.12 446 TYR A CA 1
ATOM 3544 C C . TYR A 1 446 ? -18.903 -8.988 -10.408 1.00 93.12 446 TYR A C 1
ATOM 3546 O O . TYR A 1 446 ? -19.387 -9.163 -11.525 1.00 93.12 446 TYR A O 1
ATOM 3554 N N . SER A 1 447 ? -17.685 -9.452 -10.095 1.00 89.25 447 SER A N 1
ATOM 3555 C CA . SER A 1 447 ? -16.799 -10.113 -11.072 1.00 89.25 447 SER A CA 1
ATOM 3556 C C . SER A 1 447 ? -17.372 -11.407 -11.670 1.00 89.25 447 SER A C 1
ATOM 3558 O O . SER A 1 447 ? -16.952 -11.833 -12.745 1.00 89.25 447 SER A O 1
ATOM 3560 N N . ARG A 1 448 ? -18.333 -12.032 -10.978 1.00 91.88 448 ARG A N 1
ATOM 3561 C CA . ARG A 1 448 ? -19.013 -13.272 -11.378 1.00 91.88 448 ARG A CA 1
ATOM 3562 C C . ARG A 1 448 ? -20.422 -13.029 -11.921 1.00 91.88 448 ARG A C 1
ATOM 3564 O O . ARG A 1 448 ? -21.135 -13.997 -12.168 1.00 91.88 448 ARG A O 1
ATOM 3571 N N . ASN A 1 449 ? -20.823 -11.768 -12.098 1.00 92.94 449 ASN A N 1
ATOM 3572 C CA . ASN A 1 449 ? -22.173 -11.381 -12.504 1.00 92.94 449 ASN A CA 1
ATOM 3573 C C . ASN A 1 449 ? -23.272 -11.954 -11.580 1.00 92.94 449 ASN A C 1
ATOM 3575 O O . ASN A 1 449 ? -24.338 -12.370 -12.031 1.00 92.94 449 ASN A O 1
ATOM 3579 N N . VAL A 1 450 ? -22.980 -12.018 -10.279 1.00 94.38 450 VAL A N 1
ATOM 3580 C CA . VAL A 1 450 ? -23.905 -12.442 -9.223 1.00 94.38 450 VAL A CA 1
ATOM 3581 C C . VAL A 1 450 ? -24.498 -11.198 -8.569 1.00 94.38 450 VAL A C 1
ATOM 3583 O O . VAL A 1 450 ? -23.779 -10.238 -8.300 1.00 94.38 450 VAL A O 1
ATOM 3586 N N . ASN A 1 451 ? -25.803 -11.213 -8.292 1.00 93.06 451 ASN A N 1
ATOM 3587 C CA . ASN A 1 451 ? -26.471 -10.108 -7.608 1.00 93.06 451 ASN A CA 1
ATOM 3588 C C . ASN A 1 451 ? -25.964 -9.950 -6.171 1.00 93.06 451 ASN A C 1
ATOM 3590 O O . ASN A 1 451 ? -25.792 -10.928 -5.445 1.00 93.06 451 ASN A O 1
ATOM 3594 N N . TYR A 1 452 ? -25.807 -8.702 -5.744 1.00 94.69 452 TYR A N 1
ATOM 3595 C CA . TYR A 1 452 ? -25.387 -8.348 -4.396 1.00 94.69 452 TYR A CA 1
ATOM 3596 C C . TYR A 1 452 ? -26.108 -7.087 -3.915 1.00 94.69 452 TYR A C 1
ATOM 3598 O O . TYR A 1 452 ? -26.629 -6.303 -4.708 1.00 94.69 452 TYR A O 1
ATOM 3606 N N . THR A 1 453 ? -26.159 -6.901 -2.599 1.00 95.62 453 THR A N 1
ATOM 3607 C CA . THR A 1 453 ? -26.819 -5.760 -1.950 1.00 95.62 453 THR A CA 1
ATOM 3608 C C . THR A 1 453 ? -25.848 -5.016 -1.055 1.00 95.62 453 THR A C 1
ATOM 3610 O O . THR A 1 453 ? -25.042 -5.643 -0.382 1.00 95.62 453 THR A O 1
ATOM 3613 N N . PHE A 1 454 ? -25.974 -3.694 -0.968 1.00 96.00 454 PHE A N 1
ATOM 3614 C CA . PHE A 1 454 ? -25.144 -2.868 -0.088 1.00 96.00 454 PHE A CA 1
ATOM 3615 C C . PHE A 1 454 ? -25.147 -3.358 1.373 1.00 96.00 454 PHE A C 1
ATOM 3617 O O . PHE A 1 454 ? -24.097 -3.596 1.966 1.00 96.00 454 PHE A O 1
ATOM 3624 N N . ALA A 1 455 ? -26.342 -3.543 1.943 1.00 97.31 455 ALA A N 1
ATOM 3625 C CA . ALA A 1 455 ? -26.517 -4.022 3.308 1.00 97.31 455 ALA A CA 1
ATOM 3626 C C . ALA A 1 455 ? -26.453 -5.554 3.373 1.00 97.31 455 ALA A C 1
ATOM 3628 O O . ALA A 1 455 ? -27.062 -6.242 2.546 1.00 97.31 455 ALA A O 1
ATOM 3629 N N . LYS A 1 456 ? -25.751 -6.072 4.384 1.00 96.25 456 LYS A N 1
ATOM 3630 C CA . LYS A 1 456 ? -25.627 -7.503 4.685 1.00 96.25 456 LYS A CA 1
ATOM 3631 C C . LYS A 1 456 ? -26.446 -7.896 5.899 1.00 96.25 456 LYS A C 1
ATOM 3633 O O . LYS A 1 456 ? -26.741 -7.063 6.755 1.00 96.25 456 LYS A O 1
ATOM 3638 N N . ASN A 1 457 ? -26.771 -9.183 5.989 1.00 95.38 457 ASN A N 1
ATOM 3639 C CA . ASN A 1 457 ? -27.378 -9.739 7.186 1.00 95.38 457 ASN A CA 1
ATOM 3640 C C . ASN A 1 457 ? -26.318 -9.841 8.303 1.00 95.38 457 ASN A C 1
ATOM 3642 O O . ASN A 1 457 ? -25.364 -10.606 8.148 1.00 95.38 457 ASN A O 1
ATOM 3646 N N . PRO A 1 458 ? -26.454 -9.118 9.431 1.00 94.06 458 PRO A N 1
ATOM 3647 C CA . PRO A 1 458 ? -25.445 -9.130 10.487 1.00 94.06 458 PRO A CA 1
ATOM 3648 C C . PRO A 1 458 ? -25.222 -10.506 11.118 1.00 94.06 458 PRO A C 1
ATOM 3650 O O . PRO A 1 458 ? -24.137 -10.757 11.627 1.00 94.06 458 PRO A O 1
ATOM 3653 N N . THR A 1 459 ? -26.209 -11.410 11.069 1.00 94.94 459 THR A N 1
ATOM 3654 C CA . THR A 1 459 ? -26.067 -12.767 11.628 1.00 94.94 459 THR A CA 1
ATOM 3655 C C . THR A 1 459 ? -25.055 -13.623 10.874 1.00 94.94 459 THR A C 1
ATOM 3657 O O . THR A 1 459 ? -24.608 -14.638 11.397 1.00 94.94 459 THR A O 1
ATOM 3660 N N . ASP A 1 460 ? -24.689 -13.223 9.654 1.00 93.94 460 ASP A N 1
ATOM 3661 C CA . ASP A 1 460 ? -23.693 -13.920 8.844 1.00 93.94 460 ASP A CA 1
ATOM 3662 C C . ASP A 1 460 ? -22.255 -13.561 9.259 1.00 93.94 460 ASP A C 1
ATOM 3664 O O . ASP A 1 460 ? -21.310 -14.172 8.766 1.00 93.94 460 ASP A O 1
ATOM 3668 N N . TYR A 1 461 ? -22.081 -12.584 10.161 1.00 93.50 461 TYR A N 1
ATOM 3669 C CA . TYR A 1 461 ? -20.793 -12.006 10.531 1.00 93.50 461 TYR A CA 1
ATOM 3670 C C . TYR A 1 461 ? -20.536 -12.109 12.035 1.00 93.50 461 TYR A C 1
ATOM 3672 O O . TYR A 1 461 ? -21.336 -11.686 12.866 1.00 93.50 461 TYR A O 1
ATOM 3680 N N . SER A 1 462 ? -19.360 -12.617 12.391 1.00 93.38 462 SER A N 1
ATOM 3681 C CA . SER A 1 462 ? -18.876 -12.716 13.768 1.00 93.38 462 SER A CA 1
ATOM 3682 C C . SER A 1 462 ? -17.694 -11.777 13.977 1.00 93.38 462 SER A C 1
ATOM 3684 O O . SER A 1 462 ? -16.597 -12.011 13.469 1.00 93.38 462 SER A O 1
ATOM 3686 N N . LYS A 1 463 ? -17.920 -10.695 14.725 1.00 93.69 463 LYS A N 1
ATOM 3687 C CA . LYS A 1 463 ? -16.930 -9.645 15.001 1.00 93.69 463 LYS A CA 1
ATOM 3688 C C . LYS A 1 463 ? -15.904 -10.080 16.049 1.00 93.69 463 LYS A C 1
ATOM 3690 O O . LYS A 1 463 ? -16.273 -10.574 17.109 1.00 93.69 463 LYS A O 1
ATOM 3695 N N . VAL A 1 464 ? -14.628 -9.802 15.777 1.00 91.62 464 VAL A N 1
ATOM 3696 C CA . VAL A 1 464 ? -13.506 -10.002 16.712 1.00 91.62 464 VAL A CA 1
ATOM 3697 C C . VAL A 1 464 ? -12.867 -8.668 17.105 1.00 91.62 464 VAL A C 1
ATOM 3699 O O . VAL A 1 464 ? -12.666 -8.418 18.290 1.00 91.62 464 VAL A O 1
ATOM 3702 N N . TYR A 1 465 ? -12.588 -7.795 16.131 1.00 91.62 465 TYR A N 1
ATOM 3703 C CA . TYR A 1 465 ? -12.051 -6.449 16.364 1.00 91.62 465 TYR A CA 1
ATOM 3704 C C . TYR A 1 465 ? -12.857 -5.393 15.611 1.00 91.62 465 TYR A C 1
ATOM 3706 O O . TYR A 1 465 ? -13.354 -5.657 14.516 1.00 91.62 465 TYR A O 1
ATOM 3714 N N . GLU A 1 466 ? -12.928 -4.184 16.166 1.00 93.62 466 GLU A N 1
ATOM 3715 C CA . GLU A 1 466 ? -13.446 -2.995 15.481 1.00 93.62 466 GLU A CA 1
ATOM 3716 C C . GLU A 1 466 ? -12.522 -1.788 15.684 1.00 93.62 466 GLU A C 1
ATOM 3718 O O . GLU A 1 466 ? -11.899 -1.646 16.741 1.00 93.62 466 GLU A O 1
ATOM 3723 N N . TYR A 1 467 ? -12.418 -0.947 14.651 1.00 91.19 467 TYR A N 1
ATOM 3724 C CA . TYR A 1 467 ? -11.535 0.222 14.565 1.00 91.19 467 TYR A CA 1
ATOM 3725 C C . TYR A 1 467 ? -12.241 1.418 13.922 1.00 91.19 467 TYR A C 1
ATOM 3727 O O . TYR A 1 467 ? -13.132 1.202 13.068 1.00 91.19 467 TYR A O 1
#

Sequence (467 aa):
MRRVVRISILALAFVTIWFSKTYATSTQLILDGTQSTWAVNELREAFSLNLTYPTVMNNFKRDITREEFSTIAVKLYEGLTGKKASYTNNPFVDTRNTEVLKAYSLGIVNGKSKTEFKPLDRITRQEISVMLYRTLNVSISNLNKDISGTFPFKDQSSISSWAMEAMKFVYKNKIMNGVTSTEIRPLENTSREQAVILVKRTYENYKAQVTSLPPVLGVKDEICSDGTCIDIGDAKTKGLVKVGQKGLSTDKFKVMITKGTSKYYYPLTSDGVIVGFPLQMGNGDYSISIMKNVGDNRYAYVKTESVNINLSNPNVVYLNSIQTIKWGPNSAATVKNIELIGRETDLTKRLNLSYDFVVKNVKYDYEKIKYLSTDYTPNPDQVLDVLSGICYDYSSLYAAMKRSEGIPIKLVKGYNKDIDVYHAWNEVYINGKWVVVDTTFDAVYYSRNVNYTFAKNPTDYSKVYEY

Solvent-accessible surface area (backbone atoms only — not comparable to full-atom values): 25824 Å² total; per-residue (Å²): 143,83,86,84,80,86,78,83,82,80,83,79,80,80,80,78,80,76,82,74,79,80,72,80,77,74,41,35,56,67,63,79,72,54,54,55,82,86,45,55,62,51,53,51,50,23,47,74,66,57,39,59,55,77,83,62,62,39,64,18,69,41,62,28,25,45,39,60,49,29,38,34,46,41,33,42,34,27,67,39,53,74,46,84,81,62,59,90,69,76,68,38,82,71,61,84,56,64,44,44,32,20,20,37,64,66,58,34,46,75,53,81,46,88,43,35,54,57,45,78,43,67,34,25,46,33,56,51,27,36,34,53,46,35,32,45,61,71,41,24,95,79,63,84,76,81,55,82,74,89,76,71,39,77,55,56,83,71,42,52,81,92,24,45,65,26,46,42,36,33,38,77,70,65,42,43,75,52,83,45,93,42,36,55,57,40,79,42,67,32,26,25,49,57,51,50,41,37,47,40,44,46,44,71,78,42,42,76,70,38,51,80,52,75,73,64,61,59,74,75,79,49,59,35,88,83,32,60,40,77,45,59,84,43,28,56,81,39,24,29,35,34,38,21,30,42,59,51,91,85,52,53,35,31,38,39,43,34,43,89,90,48,74,47,80,39,68,37,68,28,83,8,51,51,37,28,43,63,52,76,88,61,70,44,60,35,39,43,32,40,27,37,58,76,56,92,94,42,67,44,83,75,48,76,51,73,50,72,31,72,56,93,59,74,59,44,30,28,36,58,51,21,59,54,27,48,54,49,91,43,30,59,37,29,49,51,35,50,63,65,40,65,83,66,79,54,66,67,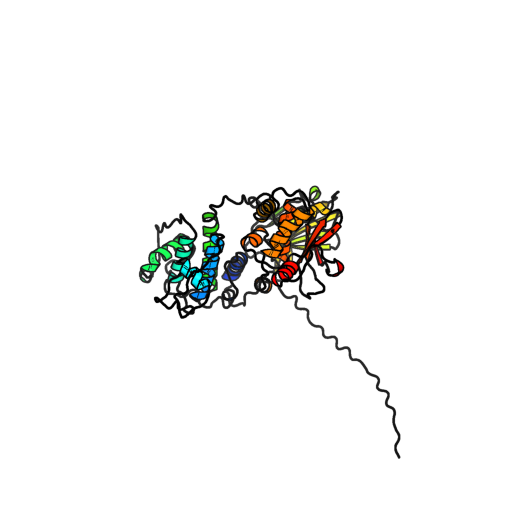59,48,53,45,46,51,47,49,49,48,24,75,57,40,41,80,33,77,64,56,71,76,41,32,40,76,66,61,66,40,52,22,44,57,34,65,73,67,32,43,34,44,39,56,33,46,23,14,29,56,36,19,29,36,20,71,73,71,38,36,29,35,38,32,32,30,39,38,82,92,43,102,52,87,40,35,27,28,34,38,58,52,97,92,39,77,40,36,32,46,55,48,64,40,21,54,29,54,79,67,77,41,92,78,66,72,68,51,68,62,88,47,50,48,83,73,47,78,78

Secondary structure (DSSP, 8-state):
---------------------------S----S-S-GGGHHHHHHHHHTT---GGGSS-TTSBPBHHHHHHHHHHHHHHHHSPPP-------SS---HHHHHHHHTTS---SSSS---TTSB-BHHHHHHHHHHHHHHH-TT------S----GGGGGS-HHHHHHHHHHHHTTSS--SSSS---TTSB-BHHHHHHHHHHHHHHHHHHH--SPP----PPPB-TTSEEEE-TTHHHHSEEEEEEB--TT--EEEEEEETTEEEEEEE-SB-B-EEEE--S-SEEEEEEEEEE-STT-EEEEEEEEEEE--SSGGGGGGS-BTTB---TTSHHHHHHHHHHTT---HHHHHHHHHHHHHHHPEE-TTGGGG--TT----HHHHHHHTEE-HHHHHHHHHHHHHTTT--EEEEEEEETTEEEEEEEEEEEETTEEEEE-HHHHHHHHHTT----SS--GGGEEEEEE-

Foldseek 3Di:
DDDDDDDDDDDDPDPPDPPPPPDPPFLALPQVPQDDPVLVLLLVLLVVLVLADDVLSYNQQDFAWPQRLLQSLQVLLCSQQLDHFAADDQLEPADPPRSNRSCVRLVLDDQPDSHHNRRGDGDFQLNLLSSLVSSCVSLFVDDDQDLDDDPQAPCLVVRDPSRNSSLSRCPVLVLAHQPDPHHNRRGDTDGSSNSSSSSSSSSVSRSVRSPPVPPLPPPPFDFDPVQWDWACPCCQPQQKIKTFHADDQPKWKWKWKDDDPDIDIATHGNNRGIFIDGNLPAFAKIKIFIWIDPDDPDTDTDDIDMDGYDYPDSLSSQLDQGQQQHADCSQQLQVVLCVQCPPPDDPVVSLVSVLVVLLAQAAEDPPQSSRHGPNDGEDLSSCVSVSYYHQSNSQNSSSNNVSSVVWRKKWFWDDFQVDPDIGIWIFTCDPNDTFTAGSHVSSVCVVVVHDDDRGDDCVRTDTDDID

Mean predicted aligned error: 14.82 Å